Protein 3A2Q (pdb70)

Nearest PDB structures (foldseek):
  3a2q-assembly1_A  TM=1.002E+00  e=1.496E-99  Paenarthrobacter ureafaciens
  3a2p-assembly1_A  TM=1.002E+00  e=1.029E-96  Paenarthrobacter ureafaciens
  3h0l-assembly1_A  TM=8.780E-01  e=1.950E-36  Aquifex aeolicus
  3qj9-assembly1_A  TM=8.048E-01  e=2.348E-27  Rattus norvegicus
  4hbp-assembly1_A  TM=7.782E-01  e=2.189E-26  Rattus norvegicus

Structure (mmCIF, N/CA/C/O backbone):
data_3A2Q
#
_entry.id   3A2Q
#
_cell.length_a   130.660
_cell.length_b   130.660
_cell.length_c   58.630
_cell.angle_alpha   90.00
_cell.angle_beta   90.00
_cell.angle_gamma   120.00
#
_symmetry.space_group_name_H-M   'P 62'
#
loop_
_entity.id
_entity.type
_entity.pdbx_description
1 polymer '6-aminohexanoate-cyclic-dimer hydrolase'
2 non-polymer '6-AMINOHEXANOIC ACID'
3 non-polymer GLYCEROL
4 water water
#
loop_
_atom_site.group_PDB
_atom_site.id
_atom_site.type_symbol
_atom_site.label_atom_id
_atom_site.label_alt_id
_atom_site.label_comp_id
_atom_site.label_asym_id
_atom_site.label_entity_id
_atom_site.label_seq_id
_atom_site.pdbx_PDB_ins_code
_atom_site.Cartn_x
_atom_site.Cartn_y
_atom_site.Cartn_z
_atom_site.occupancy
_atom_site.B_iso_or_equiv
_atom_site.auth_seq_id
_atom_site.auth_comp_id
_atom_site.auth_asym_id
_atom_site.auth_atom_id
_atom_site.pdbx_PDB_model_num
ATOM 1 N N . VAL A 1 4 ? 34.948 15.399 -2.157 1.00 52.44 4 VAL A N 1
ATOM 2 C CA . VAL A 1 4 ? 34.987 16.885 -2.026 1.00 52.08 4 VAL A CA 1
ATOM 3 C C . VAL A 1 4 ? 36.238 17.341 -1.280 1.00 51.43 4 VAL A C 1
ATOM 4 O O . VAL A 1 4 ? 36.437 16.996 -0.114 1.00 51.07 4 VAL A O 1
ATOM 8 N N . ASP A 1 5 ? 37.082 18.112 -1.960 1.00 49.94 5 ASP A N 1
ATOM 9 C CA . ASP A 1 5 ? 38.303 18.622 -1.349 1.00 47.84 5 ASP A CA 1
ATOM 10 C C . ASP A 1 5 ? 37.959 19.898 -0.593 1.00 45.41 5 ASP A C 1
ATOM 11 O O . ASP A 1 5 ? 37.733 20.945 -1.197 1.00 46.08 5 ASP A O 1
ATOM 16 N N . LEU A 1 6 ? 37.914 19.798 0.731 1.00 42.22 6 LEU A N 1
ATOM 17 C CA . LEU A 1 6 ? 37.575 20.934 1.575 1.00 41.28 6 LEU A CA 1
ATOM 18 C C . LEU A 1 6 ? 38.707 21.946 1.757 1.00 39.89 6 LEU A C 1
ATOM 19 O O . LEU A 1 6 ? 38.562 22.904 2.514 1.00 40.19 6 LEU A O 1
ATOM 24 N N . TRP A 1 7 ? 39.829 21.745 1.071 1.00 40.12 7 TRP A N 1
ATOM 25 C CA . TRP A 1 7 ? 40.941 22.684 1.193 1.00 42.45 7 TRP A CA 1
ATOM 26 C C . TRP A 1 7 ? 40.775 23.851 0.220 1.00 43.29 7 TRP A C 1
ATOM 27 O O . TRP A 1 7 ? 41.607 24.757 0.171 1.00 48.84 7 TRP A O 1
ATOM 38 N N . GLN A 1 8 ? 39.694 23.824 -0.551 1.00 42.54 8 GLN A N 1
ATOM 39 C CA . GLN A 1 8 ? 39.394 24.885 -1.510 1.00 42.14 8 GLN A CA 1
ATOM 40 C C . GLN A 1 8 ? 38.832 26.056 -0.700 1.00 40.17 8 GLN A C 1
ATOM 41 O O . GLN A 1 8 ? 38.178 25.835 0.317 1.00 36.55 8 GLN A O 1
ATOM 47 N N . ASP A 1 9 ? 39.077 27.293 -1.127 1.00 39.95 9 ASP A N 1
ATOM 48 C CA . ASP A 1 9 ? 38.539 28.421 -0.370 1.00 38.90 9 ASP A CA 1
ATOM 49 C C . ASP A 1 9 ? 37.040 28.571 -0.613 1.00 38.43 9 ASP A C 1
ATOM 50 O O . ASP A 1 9 ? 36.452 27.811 -1.380 1.00 39.32 9 ASP A O 1
ATOM 55 N N . ALA A 1 10 ? 36.418 29.542 0.049 1.00 37.34 10 ALA A N 1
ATOM 56 C CA . ALA A 1 10 ? 34.981 29.759 -0.087 1.00 36.06 10 ALA A CA 1
ATOM 57 C C . ALA A 1 10 ? 34.551 30.071 -1.517 1.00 36.71 10 ALA A C 1
ATOM 58 O O . ALA A 1 10 ? 33.513 29.594 -1.974 1.00 38.94 10 ALA A O 1
ATOM 60 N N . THR A 1 11 ? 35.347 30.872 -2.218 1.00 35.84 11 THR A N 1
ATOM 61 C CA . THR A 1 11 ? 35.029 31.237 -3.589 1.00 37.54 11 THR A CA 1
ATOM 62 C C . THR A 1 11 ? 35.007 30.004 -4.493 1.00 39.24 11 THR A C 1
ATOM 63 O O . THR A 1 11 ? 34.094 29.836 -5.302 1.00 39.42 11 THR A O 1
ATOM 67 N N . ALA A 1 12 ? 36.009 29.142 -4.350 1.00 37.67 12 ALA A N 1
ATOM 68 C CA . ALA A 1 12 ? 36.086 27.932 -5.161 1.00 37.73 12 ALA A CA 1
ATOM 69 C C . ALA A 1 12 ? 34.983 26.946 -4.787 1.00 38.67 12 ALA A C 1
ATOM 70 O O . ALA A 1 12 ? 34.428 26.273 -5.654 1.00 39.27 12 ALA A O 1
ATOM 72 N N . GLN A 1 13 ? 34.666 26.860 -3.500 1.00 38.96 13 GLN A N 1
ATOM 73 C CA . GLN A 1 13 ? 33.617 25.954 -3.043 1.00 39.06 13 GLN A CA 1
ATOM 74 C C . GLN A 1 13 ? 32.249 26.397 -3.532 1.00 41.60 13 GLN A C 1
ATOM 75 O O . GLN A 1 13 ? 31.382 25.568 -3.807 1.00 42.63 13 GLN A O 1
ATOM 81 N N . ALA A 1 14 ? 32.057 27.709 -3.627 1.00 40.93 14 ALA A N 1
ATOM 82 C CA . ALA A 1 14 ? 30.794 28.258 -4.093 1.00 42.36 14 ALA A CA 1
ATOM 83 C C . ALA A 1 14 ? 30.631 27.942 -5.574 1.00 43.15 14 ALA A C 1
ATOM 84 O O . ALA A 1 14 ? 29.535 27.624 -6.033 1.00 44.51 14 ALA A O 1
ATOM 86 N N . GLU A 1 15 ? 31.732 28.029 -6.315 1.00 44.29 15 GLU A N 1
ATOM 87 C CA . GLU A 1 15 ? 31.717 27.751 -7.745 1.00 47.47 15 GLU A CA 1
ATOM 88 C C . GLU A 1 15 ? 31.463 26.277 -8.040 1.00 48.79 15 GLU A C 1
ATOM 89 O O . GLU A 1 15 ? 30.807 25.945 -9.024 1.00 48.32 15 GLU A O 1
ATOM 95 N N . LEU A 1 16 ? 31.981 25.393 -7.194 1.00 49.26 16 LEU A N 1
ATOM 96 C CA . LEU A 1 16 ? 31.771 23.966 -7.396 1.00 51.23 16 LEU A CA 1
ATOM 97 C C . LEU A 1 16 ? 30.283 23.661 -7.299 1.00 51.26 16 LEU A C 1
ATOM 98 O O . LEU A 1 16 ? 29.779 22.769 -7.976 1.00 52.34 16 LEU A O 1
ATOM 103 N N . VAL A 1 17 ? 29.582 24.417 -6.461 1.00 50.94 17 VAL A N 1
ATOM 104 C CA . VAL A 1 17 ? 28.148 24.230 -6.290 1.00 51.91 17 VAL A CA 1
ATOM 105 C C . VAL A 1 17 ? 27.381 24.880 -7.438 1.00 53.34 17 VAL A C 1
ATOM 106 O O . VAL A 1 17 ? 26.418 24.311 -7.949 1.00 53.45 17 VAL A O 1
ATOM 110 N N . ARG A 1 18 ? 27.818 26.071 -7.837 1.00 54.32 18 ARG A N 1
ATOM 111 C CA . ARG A 1 18 ? 27.177 26.808 -8.923 1.00 56.61 18 ARG A CA 1
ATOM 112 C C . ARG A 1 18 ? 27.404 26.067 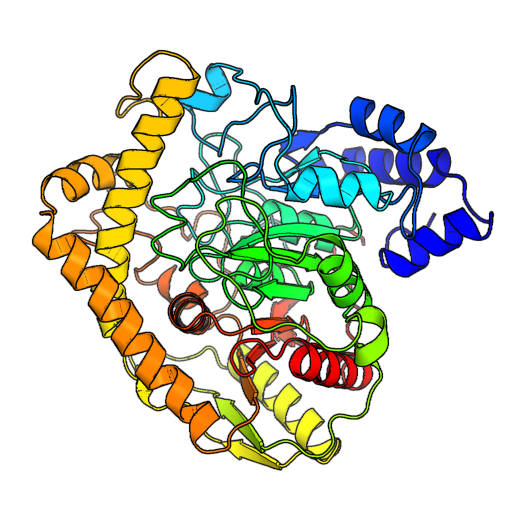-10.235 1.00 57.34 18 ARG A C 1
ATOM 113 O O . ARG A 1 18 ? 26.501 25.954 -11.068 1.00 56.95 18 ARG A O 1
ATOM 121 N N . SER A 1 19 ? 28.626 25.569 -10.402 1.00 58.42 19 SER A N 1
ATOM 122 C CA . SER A 1 19 ? 29.028 24.830 -11.594 1.00 59.18 19 SER A CA 1
ATOM 123 C C . SER A 1 19 ? 28.243 23.535 -11.750 1.00 60.02 19 SER A C 1
ATOM 124 O O . SER A 1 19 ? 27.992 23.077 -12.867 1.00 62.01 19 SER A O 1
ATOM 127 N N . GLY A 1 20 ? 27.858 22.946 -10.624 1.00 60.67 20 GLY A N 1
ATOM 128 C CA . GLY A 1 20 ? 27.113 21.703 -10.663 1.00 60.92 20 GLY A CA 1
ATOM 129 C C . GLY A 1 20 ? 27.975 20.514 -10.289 1.00 61.34 20 GLY A C 1
ATOM 130 O O . GLY A 1 20 ? 27.458 19.440 -9.995 1.00 61.83 20 GLY A O 1
ATOM 131 N N . GLU A 1 21 ? 29.292 20.698 -10.299 1.00 61.06 21 GLU A N 1
ATOM 132 C CA . GLU A 1 21 ? 30.197 19.615 -9.944 1.00 61.45 21 GLU A CA 1
ATOM 133 C C . GLU A 1 21 ? 29.752 18.965 -8.648 1.00 60.79 21 GLU A C 1
ATOM 134 O O . GLU A 1 21 ? 29.680 17.746 -8.553 1.00 62.32 21 GLU A O 1
ATOM 140 N N . ILE A 1 22 ? 29.445 19.790 -7.653 1.00 59.04 22 ILE A N 1
ATOM 141 C CA . ILE A 1 22 ? 29.014 19.301 -6.352 1.00 59.32 22 ILE A CA 1
ATOM 142 C C . ILE A 1 22 ? 27.636 19.839 -5.983 1.00 57.79 22 ILE A C 1
ATOM 143 O O . ILE A 1 22 ? 27.227 20.907 -6.440 1.00 58.21 22 ILE A O 1
ATOM 148 N N . SER A 1 23 ? 26.928 19.089 -5.147 1.00 56.94 23 SER A N 1
ATOM 149 C CA . SER A 1 23 ? 25.606 19.482 -4.690 1.00 56.85 23 SER A CA 1
ATOM 150 C C . SER A 1 23 ? 25.735 20.189 -3.345 1.00 56.92 23 SER A C 1
ATOM 151 O O . SER A 1 23 ? 26.743 20.039 -2.657 1.00 57.63 23 SER A O 1
ATOM 154 N N . ARG A 1 24 ? 24.714 20.953 -2.971 1.00 56.14 24 ARG A N 1
ATOM 155 C CA . ARG A 1 24 ? 24.732 21.669 -1.699 1.00 55.21 24 ARG A CA 1
ATOM 156 C C . ARG A 1 24 ? 24.755 20.687 -0.536 1.00 54.58 24 ARG A C 1
ATOM 157 O O . ARG A 1 24 ? 25.349 20.954 0.511 1.00 54.29 24 ARG A O 1
ATOM 165 N N . THR A 1 25 ? 24.096 19.550 -0.730 1.00 53.79 25 THR A N 1
ATOM 166 C CA . THR A 1 25 ? 24.025 18.518 0.292 1.00 51.10 25 THR A CA 1
ATOM 167 C C . THR A 1 25 ? 25.360 17.804 0.399 1.00 48.57 25 THR A C 1
ATOM 168 O O . THR A 1 25 ? 25.804 17.467 1.495 1.00 50.30 25 THR A O 1
ATOM 172 N N . GLU A 1 26 ? 25.991 17.568 -0.746 1.00 45.64 26 GLU A N 1
ATOM 173 C CA . GLU A 1 26 ? 27.284 16.899 -0.776 1.00 48.26 26 GLU A CA 1
ATOM 174 C C . GLU A 1 26 ? 28.312 17.717 -0.004 1.00 47.53 26 GLU A C 1
ATOM 175 O O . GLU A 1 26 ? 28.939 17.221 0.932 1.00 47.95 26 GLU A O 1
ATOM 181 N N . LEU A 1 27 ? 28.470 18.978 -0.396 1.00 48.30 27 LEU A N 1
ATOM 182 C CA . LEU A 1 27 ? 29.418 19.869 0.262 1.00 45.71 27 LEU A CA 1
ATOM 183 C C . LEU A 1 27 ? 29.131 19.956 1.756 1.00 45.64 27 LEU A C 1
ATOM 184 O O . LEU A 1 27 ? 30.034 19.794 2.580 1.00 44.97 27 LEU A O 1
ATOM 189 N N . LEU A 1 28 ? 27.868 20.196 2.099 1.00 44.15 28 LEU A N 1
ATOM 190 C CA . LEU A 1 28 ? 27.460 20.316 3.494 1.00 44.20 28 LEU A CA 1
ATOM 191 C C . LEU A 1 28 ? 27.701 19.029 4.275 1.00 44.99 28 LEU A C 1
ATOM 192 O O . LEU A 1 28 ? 28.278 19.057 5.362 1.00 42.68 28 LEU A O 1
ATOM 197 N N . GLU A 1 29 ? 27.248 17.903 3.729 1.00 45.52 29 GLU A N 1
ATOM 198 C CA . GLU A 1 29 ? 27.423 16.618 4.398 1.00 44.36 29 GLU A CA 1
ATOM 199 C C . GLU A 1 29 ? 28.890 16.212 4.450 1.00 43.66 29 GLU A C 1
ATOM 200 O O . GLU A 1 29 ? 29.336 15.591 5.415 1.00 43.53 29 GLU A O 1
ATOM 206 N N . ALA A 1 30 ? 29.639 16.561 3.410 1.00 43.60 30 ALA A N 1
ATOM 207 C CA . ALA A 1 30 ? 31.060 16.247 3.366 1.00 42.60 30 ALA A CA 1
ATOM 208 C C . ALA A 1 30 ? 31.761 17.081 4.434 1.00 43.15 30 ALA A C 1
ATOM 209 O O . ALA A 1 30 ? 32.734 16.638 5.048 1.00 44.15 30 ALA A O 1
ATOM 211 N N . THR A 1 31 ? 31.251 18.290 4.655 1.00 40.38 31 THR A N 1
ATOM 212 C CA . THR A 1 31 ? 31.816 19.191 5.652 1.00 39.47 31 THR A CA 1
ATOM 213 C C . THR A 1 31 ? 31.455 18.736 7.067 1.00 38.91 31 THR A C 1
ATOM 214 O O . THR A 1 31 ? 32.301 18.742 7.962 1.00 38.84 31 THR A O 1
ATOM 218 N N . ILE A 1 32 ? 30.201 18.337 7.266 1.00 38.69 32 ILE A N 1
ATOM 219 C CA . ILE A 1 32 ? 29.753 17.872 8.577 1.00 41.18 32 ILE A CA 1
ATOM 220 C C . ILE A 1 32 ? 30.511 16.609 8.993 1.00 41.88 32 ILE A C 1
ATOM 221 O O . ILE A 1 32 ? 30.905 16.465 10.152 1.00 42.25 32 ILE A O 1
ATOM 226 N N . ALA A 1 33 ? 30.715 15.699 8.045 1.00 41.54 33 ALA A N 1
ATOM 227 C CA . ALA A 1 33 ? 31.430 14.460 8.327 1.00 42.43 33 ALA A CA 1
ATOM 228 C C . ALA A 1 33 ? 32.843 14.794 8.790 1.00 42.79 33 ALA A C 1
ATOM 229 O O . ALA A 1 33 ? 33.331 14.250 9.783 1.00 42.39 33 ALA A O 1
ATOM 231 N N . HIS A 1 34 ? 33.491 15.699 8.062 1.00 41.53 34 HIS A N 1
ATOM 232 C CA . HIS A 1 34 ? 34.847 16.122 8.384 1.00 39.83 34 HIS A CA 1
ATOM 233 C C . HIS A 1 34 ? 34.897 16.718 9.789 1.00 38.39 34 HIS A C 1
ATOM 234 O O . HIS A 1 34 ? 35.805 16.426 10.567 1.00 39.36 34 HIS A O 1
ATOM 241 N N . VAL A 1 35 ? 33.913 17.551 10.112 1.00 37.68 35 VAL A N 1
ATOM 242 C CA . VAL A 1 35 ? 33.841 18.179 11.428 1.00 37.14 35 VAL A CA 1
ATOM 243 C C . VAL A 1 35 ? 33.743 17.118 12.524 1.00 38.56 35 VAL A C 1
ATOM 244 O O . VAL A 1 35 ? 34.455 17.173 13.527 1.00 38.72 35 VAL A O 1
ATOM 248 N N . GLN A 1 36 ? 32.857 16.149 12.325 1.00 40.85 36 GLN A N 1
ATOM 249 C CA . GLN A 1 36 ? 32.660 15.078 13.298 1.00 41.10 36 GLN A CA 1
ATOM 250 C C . GLN A 1 36 ? 33.927 14.267 13.559 1.00 40.70 36 GLN A C 1
ATOM 251 O O . GLN A 1 36 ? 34.168 13.818 14.682 1.00 42.18 36 GLN A O 1
ATOM 257 N N . ALA A 1 37 ? 34.734 14.089 12.521 1.00 40.59 37 ALA A N 1
ATOM 258 C CA . ALA A 1 37 ? 35.969 13.320 12.621 1.00 40.46 37 ALA A CA 1
ATOM 259 C C . ALA A 1 37 ? 37.156 14.074 13.218 1.00 42.33 37 ALA A C 1
ATOM 260 O O . ALA A 1 37 ? 37.869 13.550 14.078 1.00 39.04 37 ALA A O 1
ATOM 262 N N . VAL A 1 38 ? 37.359 15.306 12.761 1.00 41.76 38 VAL A N 1
ATOM 263 C CA . VAL A 1 38 ? 38.485 16.124 13.204 1.00 40.66 38 VAL A CA 1
ATOM 264 C C . VAL A 1 38 ? 38.264 17.012 14.428 1.00 38.33 38 VAL A C 1
ATOM 265 O O . VAL A 1 38 ? 39.157 17.141 15.266 1.00 35.65 38 VAL A O 1
ATOM 269 N N . ASN A 1 39 ? 37.085 17.618 14.538 1.00 35.86 39 ASN A N 1
ATOM 270 C CA . ASN A 1 39 ? 36.810 18.508 15.662 1.00 37.35 39 ASN A CA 1
ATOM 271 C C . ASN A 1 39 ? 37.040 17.926 17.054 1.00 39.49 39 ASN A C 1
ATOM 272 O O . ASN A 1 39 ? 37.444 18.646 17.968 1.00 41.49 39 ASN A O 1
ATOM 277 N N . PRO A 1 40 ? 36.777 16.623 17.249 1.00 40.74 40 PRO A N 1
ATOM 278 C CA . PRO A 1 40 ? 37.005 16.080 18.593 1.00 39.80 40 PRO A CA 1
ATOM 279 C C . PRO A 1 40 ? 38.437 16.297 19.078 1.00 39.79 40 PRO A C 1
ATOM 280 O O . PRO A 1 40 ? 38.680 16.484 20.270 1.00 40.98 40 PRO A O 1
ATOM 284 N N . GLU A 1 41 ? 39.384 16.290 18.148 1.00 39.78 41 GLU A N 1
ATOM 285 C CA . GLU A 1 41 ? 40.785 16.474 18.503 1.00 39.10 41 GLU A CA 1
ATOM 286 C C . GLU A 1 41 ? 41.187 17.910 18.836 1.00 36.97 41 GLU A C 1
ATOM 287 O O . GLU A 1 41 ? 42.123 18.129 19.603 1.00 36.65 41 GLU A O 1
ATOM 293 N N . ILE A 1 42 ? 40.487 18.890 18.274 1.00 36.21 42 ILE A N 1
ATOM 294 C CA . ILE A 1 42 ? 40.845 20.279 18.529 1.00 34.20 42 ILE A CA 1
ATOM 295 C C . ILE A 1 42 ? 39.857 21.100 19.359 1.00 33.02 42 ILE A C 1
ATOM 296 O O . ILE A 1 42 ? 40.207 22.178 19.836 1.00 31.04 42 ILE A O 1
ATOM 301 N N . ASN A 1 43 ? 38.636 20.599 19.538 1.00 32.61 43 ASN A N 1
ATOM 302 C CA . ASN A 1 43 ? 37.629 21.299 20.338 1.00 31.63 43 ASN A CA 1
ATOM 303 C C . ASN A 1 43 ? 37.461 22.747 19.851 1.00 31.48 43 ASN A C 1
ATOM 304 O O . ASN A 1 43 ? 37.460 23.688 20.645 1.00 29.62 43 ASN A O 1
ATOM 309 N N . ALA A 1 44 ? 37.319 22.901 18.535 1.00 31.93 44 ALA A N 1
ATOM 310 C CA . ALA A 1 44 ? 37.156 24.210 17.902 1.00 32.98 44 ALA A CA 1
ATOM 311 C C . ALA A 1 44 ? 35.682 24.614 17.845 1.00 33.80 44 ALA A C 1
ATOM 312 O O . ALA A 1 44 ? 35.307 25.692 18.313 1.00 33.24 44 ALA A O 1
ATOM 314 N N . VAL A 1 45 ? 34.858 23.754 17.249 1.00 33.22 45 VAL A N 1
ATOM 315 C CA . VAL A 1 45 ? 33.421 23.998 17.156 1.00 32.34 45 VAL A CA 1
ATOM 316 C C . VAL A 1 45 ? 32.810 23.456 18.443 1.00 36.15 45 VAL A C 1
ATOM 317 O O . VAL A 1 45 ? 32.823 22.247 18.674 1.00 37.27 45 VAL A O 1
ATOM 321 N N . ILE A 1 46 ? 32.292 24.340 19.290 1.00 35.58 46 ILE A N 1
ATOM 322 C CA . ILE A 1 46 ? 31.707 23.901 20.553 1.00 37.47 46 ILE A CA 1
ATOM 323 C C . ILE A 1 46 ? 30.201 23.714 20.498 1.00 38.84 46 ILE A C 1
ATOM 324 O O . ILE A 1 46 ? 29.628 23.022 21.339 1.00 39.01 46 ILE A O 1
ATOM 329 N N . ILE A 1 47 ? 29.564 24.328 19.509 1.00 38.26 47 ILE A N 1
ATOM 330 C CA . ILE A 1 47 ? 28.122 24.231 19.358 1.00 38.48 47 ILE A CA 1
ATOM 331 C C . ILE A 1 47 ? 27.764 23.959 17.910 1.00 38.71 47 ILE A C 1
ATOM 332 O O . ILE A 1 47 ? 27.567 24.891 17.129 1.00 37.71 47 ILE A O 1
ATOM 337 N N . PRO A 1 48 ? 27.689 22.675 17.524 1.00 38.07 48 PRO A N 1
ATOM 338 C CA . PRO A 1 48 ? 27.345 22.334 16.143 1.00 39.75 48 PRO A CA 1
ATOM 339 C C . PRO A 1 48 ? 25.902 22.724 15.847 1.00 39.44 48 PRO A C 1
ATOM 340 O O . PRO A 1 48 ? 25.043 22.644 16.722 1.00 41.33 48 PRO A O 1
ATOM 344 N N . LEU A 1 49 ? 25.652 23.159 14.619 1.00 39.83 49 LEU A N 1
ATOM 345 C CA . LEU A 1 49 ? 24.316 23.556 14.187 1.00 37.98 49 LEU A CA 1
ATOM 346 C C . LEU A 1 49 ? 24.052 22.906 12.837 1.00 39.80 49 LEU A C 1
ATOM 347 O O . LEU A 1 49 ? 23.663 23.575 11.876 1.00 37.91 49 LEU A O 1
ATOM 352 N N . PHE A 1 50 ? 24.258 21.594 12.771 1.00 39.25 50 PHE A N 1
ATOM 353 C CA . PHE A 1 50 ? 24.067 20.857 11.528 1.00 41.94 50 PHE A CA 1
ATOM 354 C C . PHE A 1 50 ? 22.640 20.892 10.979 1.00 41.92 50 PHE A C 1
ATOM 355 O O . PHE A 1 50 ? 22.444 20.949 9.766 1.00 42.32 50 PHE A O 1
ATOM 363 N N . GLU A 1 51 ? 21.645 20.859 11.857 1.00 44.97 51 GLU A N 1
ATOM 364 C CA . GLU A 1 51 ? 20.264 20.899 11.390 1.00 46.64 51 GLU A CA 1
ATOM 365 C C . GLU A 1 51 ? 19.940 22.245 10.746 1.00 45.12 51 GLU A C 1
ATOM 366 O O . GLU A 1 51 ? 19.405 22.290 9.637 1.00 44.30 51 GLU A O 1
ATOM 372 N N . LYS A 1 52 ? 20.266 23.339 11.429 1.00 44.36 52 LYS A N 1
ATOM 373 C CA . LYS A 1 52 ? 20.010 24.659 10.866 1.00 41.47 52 LYS A CA 1
ATOM 374 C C . LYS A 1 52 ? 20.782 24.780 9.563 1.00 39.51 52 LYS A C 1
ATOM 375 O O . LYS A 1 52 ? 20.265 25.276 8.566 1.00 40.86 52 LYS A O 1
ATOM 381 N N . ALA A 1 53 ? 22.027 24.317 9.575 1.00 40.90 53 ALA A N 1
ATOM 382 C CA . ALA A 1 53 ? 22.859 24.377 8.384 1.00 42.89 53 ALA A CA 1
ATOM 383 C C . ALA A 1 53 ? 22.178 23.631 7.244 1.00 45.37 53 ALA A C 1
ATOM 384 O O . ALA A 1 53 ? 22.267 24.031 6.081 1.00 44.14 53 ALA A O 1
ATOM 386 N N . ARG A 1 54 ? 21.492 22.547 7.587 1.00 46.40 54 ARG A N 1
ATOM 387 C CA . ARG A 1 54 ? 20.807 21.739 6.589 1.00 46.61 54 ARG A CA 1
ATOM 388 C C . ARG A 1 54 ? 19.552 22.411 6.051 1.00 46.07 54 ARG A C 1
ATOM 389 O O . ARG A 1 54 ? 19.221 22.254 4.877 1.00 44.93 54 ARG A O 1
ATOM 397 N N . ARG A 1 55 ? 18.859 23.164 6.902 1.00 45.88 55 ARG A N 1
ATOM 398 C CA . ARG A 1 55 ? 17.646 23.860 6.481 1.00 45.69 55 ARG A CA 1
ATOM 399 C C . ARG A 1 55 ? 18.019 25.043 5.594 1.00 46.18 55 ARG A C 1
ATOM 400 O O . ARG A 1 55 ? 17.413 25.264 4.547 1.00 45.89 55 ARG A O 1
ATOM 408 N N . GLU A 1 56 ? 19.017 25.809 6.027 1.00 43.12 56 GLU A N 1
ATOM 409 C CA . GLU A 1 56 ? 19.455 26.981 5.280 1.00 42.67 56 GLU A CA 1
ATOM 410 C C . GLU A 1 56 ? 20.043 26.609 3.928 1.00 40.44 56 GLU A C 1
ATOM 411 O O . GLU A 1 56 ? 19.905 27.355 2.962 1.00 41.19 56 GLU A O 1
ATOM 417 N N . SER A 1 57 ? 20.698 25.456 3.856 1.00 41.78 57 SER A N 1
ATOM 418 C CA . SER A 1 57 ? 21.308 25.020 2.605 1.00 43.26 57 SER A CA 1
ATOM 419 C C . SER A 1 57 ? 20.283 24.849 1.490 1.00 45.07 57 SER A C 1
ATOM 420 O O . SER A 1 57 ? 20.542 25.193 0.335 1.00 45.32 57 SER A O 1
ATOM 423 N N . GLU A 1 58 ? 19.120 24.313 1.837 1.00 48.05 58 GLU A N 1
ATOM 424 C CA . GLU A 1 58 ? 18.070 24.099 0.851 1.00 50.82 58 GLU A CA 1
ATOM 425 C C . GLU A 1 58 ? 17.532 25.429 0.331 1.00 50.28 58 GLU A C 1
ATOM 426 O O . GLU A 1 58 ? 17.184 25.552 -0.842 1.00 53.57 58 GLU A O 1
ATOM 432 N N . LEU A 1 59 ? 17.486 26.426 1.208 1.00 49.96 59 LEU A N 1
ATOM 433 C CA . LEU A 1 59 ? 16.969 27.746 0.859 1.00 47.94 59 LEU A CA 1
ATOM 434 C C . LEU A 1 59 ? 18.034 28.751 0.407 1.00 47.64 59 LEU A C 1
ATOM 435 O O . LEU A 1 59 ? 17.719 29.735 -0.261 1.00 47.29 59 LEU A O 1
ATOM 440 N N . ALA A 1 60 ? 19.289 28.496 0.765 1.00 46.53 60 ALA A N 1
ATOM 441 C CA . ALA A 1 60 ? 20.396 29.389 0.426 1.00 44.98 60 ALA A CA 1
ATOM 442 C C . ALA A 1 60 ? 20.417 29.870 -1.021 1.00 45.10 60 ALA A C 1
ATOM 443 O O . ALA A 1 60 ? 20.108 29.117 -1.940 1.00 46.79 60 ALA A O 1
ATOM 445 N N . SER A 1 61 ? 20.791 31.133 -1.209 1.00 44.10 61 SER A N 1
ATOM 446 C CA . SER A 1 61 ? 20.880 31.741 -2.535 1.00 43.41 61 SER A CA 1
ATOM 447 C C . SER A 1 61 ? 21.824 32.943 -2.506 1.00 42.31 61 SER A C 1
ATOM 448 O O . SER A 1 61 ? 21.805 33.732 -1.562 1.00 43.66 61 SER A O 1
ATOM 451 N N . GLY A 1 62 ? 22.639 33.081 -3.548 1.00 41.70 62 GLY A N 1
ATOM 452 C CA . GLY A 1 62 ? 23.581 34.184 -3.616 1.00 41.70 62 GLY A CA 1
ATOM 453 C C . GLY A 1 62 ? 24.949 33.754 -4.120 1.00 43.08 62 GLY A C 1
ATOM 454 O O . GLY A 1 62 ? 25.122 32.611 -4.543 1.00 43.02 62 GLY A O 1
ATOM 455 N N . PRO A 1 63 ? 25.948 34.651 -4.085 1.00 40.70 63 PRO A N 1
ATOM 456 C CA . PRO A 1 63 ? 27.314 34.360 -4.543 1.00 39.65 63 PRO A CA 1
ATOM 457 C C . PRO A 1 63 ? 28.032 33.243 -3.780 1.00 37.93 63 PRO A C 1
ATOM 458 O O . PRO A 1 63 ? 29.061 32.749 -4.229 1.00 39.88 63 PRO A O 1
ATOM 462 N N . PHE A 1 64 ? 27.497 32.861 -2.625 1.00 38.00 64 PHE A N 1
ATOM 463 C CA . PHE A 1 64 ? 28.098 31.800 -1.818 1.00 38.13 64 PHE A CA 1
ATOM 464 C C . PHE A 1 64 ? 27.049 30.800 -1.341 1.00 37.31 64 PHE A C 1
ATOM 465 O O . PHE A 1 64 ? 27.195 30.192 -0.283 1.00 37.51 64 PHE A O 1
ATOM 473 N N . ALA A 1 65 ? 25.995 30.624 -2.131 1.00 39.68 65 ALA A N 1
ATOM 474 C CA . ALA A 1 65 ? 24.928 29.697 -1.770 1.00 40.35 65 ALA A CA 1
ATOM 475 C C . ALA A 1 65 ? 25.469 28.304 -1.442 1.00 42.67 65 ALA A C 1
ATOM 476 O O . ALA A 1 65 ? 26.153 27.687 -2.259 1.00 42.30 65 ALA A O 1
ATOM 478 N N . GLY A 1 66 ? 25.168 27.824 -0.237 1.00 42.59 66 GLY A N 1
ATOM 479 C CA . GLY A 1 66 ? 25.610 26.501 0.173 1.00 43.13 66 GLY A CA 1
ATOM 480 C C . GLY A 1 66 ? 26.934 26.411 0.913 1.00 43.31 66 GLY A C 1
ATOM 481 O O . GLY A 1 66 ? 27.255 25.366 1.481 1.00 42.95 66 GLY A O 1
ATOM 482 N N . VAL A 1 67 ? 27.709 27.491 0.921 1.00 41.37 67 VAL A N 1
ATOM 483 C CA . VAL A 1 67 ? 28.999 27.468 1.601 1.00 38.25 67 VAL A CA 1
ATOM 484 C C . VAL A 1 67 ? 28.843 27.632 3.105 1.00 37.49 67 VAL A C 1
ATOM 485 O O . VAL A 1 67 ? 28.224 28.584 3.579 1.00 37.42 67 VAL A O 1
ATOM 489 N N . PRO A 1 68 ? 29.408 26.696 3.881 1.00 37.57 68 PRO A N 1
ATOM 490 C CA . PRO A 1 68 ? 29.319 26.751 5.341 1.00 35.45 68 PRO A CA 1
ATOM 491 C C . PRO A 1 68 ? 30.290 27.757 5.947 1.00 31.05 68 PRO A C 1
ATOM 492 O O . PRO A 1 68 ? 31.340 28.044 5.368 1.00 31.95 68 PRO A O 1
ATOM 496 N N . TYR A 1 69 ? 29.930 28.287 7.113 1.00 32.39 69 TYR A N 1
ATOM 497 C CA . TYR A 1 69 ? 30.788 29.222 7.834 1.00 31.78 69 TYR A CA 1
ATOM 498 C C . TYR A 1 69 ? 30.538 29.036 9.323 1.00 31.25 69 TYR A C 1
ATOM 499 O O . TYR A 1 69 ? 29.509 28.490 9.725 1.00 31.55 69 TYR A O 1
ATOM 508 N N . LEU A 1 70 ? 31.489 29.477 10.138 1.00 29.15 70 LEU A N 1
ATOM 509 C CA . LEU A 1 70 ? 31.381 29.348 11.581 1.00 29.91 70 LEU A CA 1
ATOM 510 C C . LEU A 1 70 ? 31.331 30.707 12.273 1.00 30.28 70 LEU A C 1
ATOM 511 O O . LEU A 1 70 ? 31.944 31.675 11.824 1.00 29.20 70 LEU A O 1
ATOM 516 N N . LEU A 1 71 ? 30.602 30.749 13.382 1.00 31.13 71 LEU A N 1
ATOM 517 C CA . LEU A 1 71 ? 30.393 31.963 14.157 1.00 32.03 71 LEU A CA 1
ATOM 518 C C . LEU A 1 71 ? 30.957 31.838 15.569 1.00 31.48 71 LEU A C 1
ATOM 519 O O . LEU A 1 71 ? 30.762 30.825 16.232 1.00 33.90 71 LEU A O 1
ATOM 524 N N . LYS A 1 72 ? 31.650 32.872 16.030 1.00 29.59 72 LYS A N 1
ATOM 525 C CA . LYS A 1 72 ? 32.218 32.870 17.375 1.00 30.52 72 LYS A CA 1
ATOM 526 C C . LYS A 1 72 ? 31.057 33.020 18.354 1.00 32.20 72 LYS A C 1
ATOM 527 O O . LYS A 1 72 ? 30.125 33.775 18.089 1.00 31.00 72 LYS A O 1
ATOM 533 N N . ASP A 1 73 ? 31.101 32.302 19.474 1.00 31.62 73 ASP A N 1
ATOM 534 C CA . ASP A 1 73 ? 30.023 32.405 20.451 1.00 32.14 73 ASP A CA 1
ATOM 535 C C . ASP A 1 73 ? 30.258 33.585 21.384 1.00 32.19 73 ASP A C 1
ATOM 536 O O . ASP A 1 73 ? 30.348 33.433 22.607 1.00 34.82 73 ASP A O 1
ATOM 541 N N . LEU A 1 74 ? 30.357 34.768 20.784 1.00 32.66 74 LEU A N 1
ATOM 542 C CA . LEU A 1 74 ? 30.579 36.007 21.516 1.00 35.11 74 LEU A CA 1
ATOM 543 C C . LEU A 1 74 ? 30.112 37.189 20.662 1.00 39.20 74 LEU A C 1
ATOM 544 O O . LEU A 1 74 ? 30.307 37.200 19.438 1.00 34.08 74 LEU A O 1
ATOM 549 N N . THR A 1 75 ? 29.490 38.168 21.315 1.00 35.43 75 THR A N 1
ATOM 550 C CA . THR A 1 75 ? 29.008 39.383 20.657 1.00 39.51 75 THR A CA 1
ATOM 551 C C . THR A 1 75 ? 27.813 39.172 19.728 1.00 37.00 75 THR A C 1
ATOM 552 O O . THR A 1 75 ? 26.683 39.522 20.076 1.00 35.66 75 THR A O 1
ATOM 556 N N . VAL A 1 76 ? 28.062 38.622 18.543 1.00 34.30 76 VAL A N 1
ATOM 557 C CA . VAL A 1 76 ? 26.985 38.385 17.594 1.00 36.73 76 VAL A CA 1
ATOM 558 C C . VAL A 1 76 ? 26.294 37.095 17.998 1.00 37.34 76 VAL A C 1
ATOM 559 O O . VAL A 1 76 ? 26.939 36.184 18.507 1.00 40.01 76 VAL A O 1
ATOM 563 N N . VAL A 1 77 ? 24.983 37.027 17.792 1.00 35.20 77 VAL A N 1
ATOM 564 C CA . VAL A 1 77 ? 24.230 35.833 18.152 1.00 34.25 77 VAL A CA 1
ATOM 565 C C . VAL A 1 77 ? 23.349 35.351 17.010 1.00 33.22 77 VAL A C 1
ATOM 566 O O . VAL A 1 77 ? 23.087 36.088 16.062 1.00 30.63 77 VAL A O 1
ATOM 570 N N . SER A 1 78 ? 22.911 34.097 17.101 1.00 33.96 78 SER A N 1
ATOM 571 C CA . SER A 1 78 ? 22.041 33.499 16.094 1.00 34.75 78 SER A CA 1
ATOM 572 C C . SER A 1 78 ? 20.730 33.108 16.776 1.00 37.85 78 SER A C 1
ATOM 573 O O . SER A 1 78 ? 20.732 32.520 17.857 1.00 38.77 78 SER A O 1
ATOM 576 N N . GLN A 1 79 ? 19.616 33.449 16.138 1.00 40.19 79 GLN A N 1
ATOM 577 C CA . GLN A 1 79 ? 18.283 33.187 16.681 1.00 41.58 79 GLN A CA 1
ATOM 578 C C . GLN A 1 79 ? 18.005 31.740 17.076 1.00 40.19 79 GLN A C 1
ATOM 579 O O . GLN A 1 79 ? 18.228 30.817 16.297 1.00 38.75 79 GLN A O 1
ATOM 585 N N . GLY A 1 80 ? 17.519 31.564 18.302 1.00 41.53 80 GLY A N 1
ATOM 586 C CA . GLY A 1 80 ? 17.188 30.242 18.801 1.00 42.20 80 GLY A CA 1
ATOM 587 C C . GLY A 1 80 ? 18.343 29.331 19.176 1.00 45.25 80 GLY A C 1
ATOM 588 O O . GLY A 1 80 ? 18.119 28.190 19.583 1.00 44.49 80 GLY A O 1
ATOM 589 N N . ASP A 1 81 ? 19.575 29.817 19.058 1.00 43.56 81 ASP A N 1
ATOM 590 C CA . ASP A 1 81 ? 20.730 28.991 19.385 1.00 42.86 81 ASP A CA 1
ATOM 591 C C . ASP A 1 81 ? 21.388 29.317 20.721 1.00 41.34 81 ASP A C 1
ATOM 592 O O . ASP A 1 81 ? 21.292 30.436 21.225 1.00 41.44 81 ASP A O 1
ATOM 597 N N . ILE A 1 82 ? 22.053 28.315 21.287 1.00 40.31 82 ILE A N 1
ATOM 598 C CA . ILE A 1 82 ? 22.747 28.454 22.558 1.00 38.54 82 ILE A CA 1
ATOM 599 C C . ILE A 1 82 ? 23.762 29.596 22.496 1.00 38.19 82 ILE A C 1
ATOM 600 O O . ILE A 1 82 ? 24.478 29.743 21.508 1.00 37.32 82 ILE A O 1
ATOM 605 N N . ASN A 1 83 ? 23.817 30.396 23.557 1.00 36.91 83 ASN A N 1
ATOM 606 C CA . ASN A 1 83 ? 24.748 31.520 23.636 1.00 37.04 83 ASN A CA 1
ATOM 607 C C . ASN A 1 83 ? 25.375 31.526 25.026 1.00 37.78 83 ASN A C 1
ATOM 608 O O . ASN A 1 83 ? 24.724 31.901 26.000 1.00 41.01 83 ASN A O 1
ATOM 613 N N . THR A 1 84 ? 26.639 31.124 25.120 1.00 37.05 84 THR A N 1
ATOM 614 C CA . THR A 1 84 ? 27.313 31.063 26.415 1.00 36.81 84 THR A CA 1
ATOM 615 C C . THR A 1 84 ? 28.371 32.132 26.661 1.00 36.44 84 THR A C 1
ATOM 616 O O . THR A 1 84 ? 28.574 32.557 27.803 1.00 34.18 84 THR A O 1
ATOM 620 N N . SER A 1 85 ? 29.043 32.568 25.597 1.00 36.35 85 SER A N 1
ATOM 621 C CA . SER A 1 85 ? 30.110 33.555 25.732 1.00 33.84 85 SER A CA 1
ATOM 622 C C . SER A 1 85 ? 31.157 32.938 26.651 1.00 34.51 85 SER A C 1
ATOM 623 O O . SER A 1 85 ? 31.960 33.640 27.268 1.00 34.96 85 SER A O 1
ATOM 626 N N . SER A 1 86 ? 31.125 31.611 26.729 1.00 32.45 86 SER A N 1
ATOM 627 C CA . SER A 1 86 ? 32.030 30.833 27.567 1.00 34.79 86 SER A CA 1
ATOM 628 C C . SER A 1 86 ? 31.978 31.187 29.046 1.00 33.16 86 SER A C 1
ATOM 629 O O . SER A 1 86 ? 32.988 31.137 29.752 1.00 33.48 86 SER A O 1
ATOM 632 N N . ILE A 1 87 ? 30.787 31.550 29.507 1.00 36.07 87 ILE A N 1
ATOM 633 C CA . ILE A 1 87 ? 30.575 31.863 30.915 1.00 36.73 87 ILE A CA 1
ATOM 634 C C . ILE A 1 87 ? 29.938 30.608 31.512 1.00 38.47 87 ILE A C 1
ATOM 635 O O . ILE A 1 87 ? 28.899 30.152 31.038 1.00 35.83 87 ILE A O 1
ATOM 640 N N . LYS A 1 88 ? 30.575 30.039 32.531 1.00 40.21 88 LYS A N 1
ATOM 641 C CA . LYS A 1 88 ? 30.062 28.830 33.168 1.00 42.56 88 LYS A CA 1
ATOM 642 C C . LYS A 1 88 ? 28.589 29.002 33.533 1.00 40.59 88 LYS A C 1
ATOM 643 O O . LYS A 1 88 ? 27.740 28.219 33.109 1.00 40.17 88 LYS A O 1
ATOM 649 N N . GLY A 1 89 ? 28.294 30.043 34.305 1.00 42.09 89 GLY A N 1
ATOM 650 C CA . GLY A 1 89 ? 26.925 30.305 34.713 1.00 43.16 89 GLY A CA 1
ATOM 651 C C . GLY A 1 89 ? 25.938 30.406 33.564 1.00 43.69 89 GLY A C 1
ATOM 652 O O . GLY A 1 89 ? 24.750 30.139 33.741 1.00 43.26 89 GLY A O 1
ATOM 653 N N . MET A 1 90 ? 26.416 30.795 32.384 1.00 42.96 90 MET A N 1
ATOM 654 C CA . MET A 1 90 ? 25.542 30.921 31.221 1.00 41.10 90 MET A CA 1
ATOM 655 C C . MET A 1 90 ? 25.372 29.600 30.482 1.00 42.04 90 MET A C 1
ATOM 656 O O . MET A 1 90 ? 24.306 29.318 29.942 1.00 41.19 90 MET A O 1
ATOM 661 N N . LYS A 1 91 ? 26.425 28.791 30.452 1.00 42.12 91 LYS A N 1
ATOM 662 C CA . LYS A 1 91 ? 26.356 27.510 29.764 1.00 43.04 91 LYS A CA 1
ATOM 663 C C . LYS A 1 91 ? 25.320 26.606 30.432 1.00 45.51 91 LYS A C 1
ATOM 664 O O . LYS A 1 91 ? 24.546 25.919 29.764 1.00 44.07 91 LYS A O 1
ATOM 670 N N . GLU A 1 92 ? 25.312 26.621 31.758 1.00 46.41 92 GLU A N 1
ATOM 671 C CA . GLU A 1 92 ? 24.388 25.808 32.534 1.00 48.95 92 GLU A CA 1
ATOM 672 C C . GLU A 1 92 ? 22.939 26.262 32.368 1.00 49.84 92 GLU A C 1
ATOM 673 O O . GLU A 1 92 ? 22.020 25.440 32.363 1.00 49.91 92 GLU A O 1
ATOM 679 N N . SER A 1 93 ? 22.744 27.569 32.217 1.00 4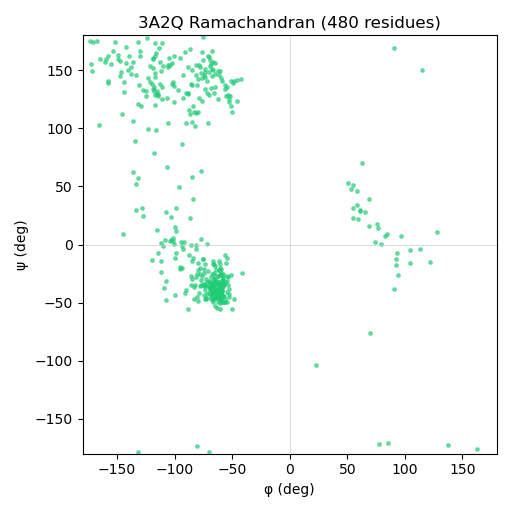8.25 93 SER A N 1
ATOM 680 C CA . SER A 1 93 ? 21.408 28.139 32.066 1.00 48.17 93 SER A CA 1
ATOM 681 C C . SER A 1 93 ? 20.709 27.677 30.793 1.00 47.17 93 SER A C 1
ATOM 682 O O . SER A 1 93 ? 19.481 27.734 30.699 1.00 47.79 93 SER A O 1
ATOM 685 N N . GLY A 1 94 ? 21.488 27.232 29.813 1.00 44.44 94 GLY A N 1
ATOM 686 C CA . GLY A 1 94 ? 20.906 26.787 28.559 1.00 43.05 94 GLY A CA 1
ATOM 687 C C . GLY A 1 94 ? 20.309 27.938 27.769 1.00 45.11 94 GLY A C 1
ATOM 688 O O . GLY A 1 94 ? 19.523 27.729 26.846 1.00 45.66 94 GLY A O 1
ATOM 689 N N . TYR A 1 95 ? 20.683 29.161 28.134 1.00 46.74 95 TYR A N 1
ATOM 690 C CA . TYR A 1 95 ? 20.186 30.357 27.460 1.00 45.30 95 TYR A CA 1
ATOM 691 C C . TYR A 1 95 ? 20.347 30.288 25.944 1.00 45.93 95 TYR A C 1
ATOM 692 O O . TYR A 1 95 ? 21.352 29.791 25.436 1.00 47.19 95 TYR A O 1
ATOM 701 N N . ARG A 1 96 ? 19.345 30.789 25.229 1.00 43.60 96 ARG A N 1
ATOM 702 C CA . ARG A 1 96 ? 19.372 30.826 23.770 1.00 45.06 96 ARG A CA 1
ATOM 703 C C . ARG A 1 96 ? 18.999 32.236 23.317 1.00 44.80 96 ARG A C 1
ATOM 704 O O . ARG A 1 96 ? 18.084 32.847 23.869 1.00 44.64 96 ARG A O 1
ATOM 712 N N . ALA A 1 97 ? 19.713 32.753 22.320 1.00 45.83 97 ALA A N 1
ATOM 713 C CA . ALA A 1 97 ? 19.448 34.095 21.804 1.00 45.87 97 ALA A CA 1
ATOM 714 C C . ALA A 1 97 ? 18.088 34.147 21.115 1.00 46.45 97 ALA A C 1
ATOM 715 O O . ALA A 1 97 ? 17.629 33.151 20.554 1.00 47.25 97 ALA A O 1
ATOM 717 N N . ASP A 1 98 ? 17.453 35.314 21.143 1.00 47.15 98 ASP A N 1
ATOM 718 C CA . ASP A 1 98 ? 16.137 35.472 20.532 1.00 46.83 98 ASP A CA 1
ATOM 719 C C . ASP A 1 98 ? 16.141 36.139 19.161 1.00 45.77 98 ASP A C 1
ATOM 720 O O . ASP A 1 98 ? 15.080 36.321 18.561 1.00 44.50 98 ASP A O 1
ATOM 725 N N . HIS A 1 99 ? 17.318 36.496 18.656 1.00 41.09 99 HIS A N 1
ATOM 726 C CA . HIS A 1 99 ? 17.393 37.150 17.352 1.00 39.58 99 HIS A CA 1
ATOM 727 C C . HIS A 1 99 ? 18.704 36.886 16.618 1.00 36.90 99 HIS A C 1
ATOM 728 O O . HIS A 1 99 ? 19.617 36.267 17.161 1.00 39.19 99 HIS A O 1
ATOM 735 N N . ASP A 1 100 ? 18.776 37.368 15.379 1.00 33.24 100 ASP A N 1
ATOM 736 C CA . ASP A 1 100 ? 19.974 37.243 14.553 1.00 32.63 100 ASP A CA 1
ATOM 737 C C . ASP A 1 100 ? 20.694 38.590 14.555 1.00 32.77 100 ASP A C 1
ATOM 738 O O . ASP A 1 100 ? 20.058 39.641 14.458 1.00 32.85 100 ASP A O 1
ATOM 743 N N . ALA A 1 101 ? 22.015 38.566 14.670 1.00 31.27 101 ALA A N 1
ATOM 744 C CA . ALA A 1 101 ? 22.777 39.809 14.625 1.00 31.19 101 ALA A CA 1
ATOM 745 C C . ALA A 1 101 ? 22.788 40.200 13.154 1.00 30.16 101 ALA A C 1
ATOM 746 O O . ALA A 1 101 ? 22.577 39.351 12.290 1.00 32.26 101 ALA A O 1
ATOM 748 N N . TYR A 1 102 ? 23.019 41.475 12.859 1.00 29.18 102 TYR A N 1
ATOM 749 C CA . TYR A 1 102 ? 23.057 41.913 11.470 1.00 28.72 102 TYR A CA 1
ATOM 750 C C . TYR A 1 102 ? 24.068 41.086 10.675 1.00 29.51 102 TYR A C 1
ATOM 751 O O . TYR A 1 102 ? 23.811 40.714 9.534 1.00 28.74 102 TYR A O 1
ATOM 760 N N . PHE A 1 103 ? 25.220 40.806 11.282 1.00 29.89 103 PHE A N 1
ATOM 761 C CA . PHE A 1 103 ? 26.263 40.021 10.626 1.00 26.42 103 PHE A CA 1
ATOM 762 C C . PHE A 1 103 ? 25.689 38.689 10.149 1.00 28.93 103 PHE A C 1
ATOM 763 O O . PHE A 1 103 ? 25.890 38.293 9.002 1.00 25.80 103 PHE A O 1
ATOM 771 N N . VAL A 1 104 ? 24.982 38.002 11.044 1.00 28.91 104 VAL A N 1
ATOM 772 C CA . VAL A 1 104 ? 24.386 36.708 10.724 1.00 31.30 104 VAL A CA 1
ATOM 773 C C . VAL A 1 104 ? 23.365 36.801 9.593 1.00 30.99 104 VAL A C 1
ATOM 774 O O . VAL A 1 104 ? 23.338 35.948 8.712 1.00 32.97 104 VAL A O 1
ATOM 778 N N . GLN A 1 105 ? 22.535 37.838 9.608 1.00 31.87 105 GLN A N 1
ATOM 779 C CA . GLN A 1 105 ? 21.529 38.008 8.560 1.00 30.48 105 GLN A CA 1
ATOM 780 C C . GLN A 1 105 ? 22.189 38.241 7.208 1.00 30.41 105 GLN A C 1
ATOM 781 O O . GLN A 1 105 ? 21.763 37.683 6.196 1.00 30.17 105 GLN A O 1
ATOM 787 N N . ARG A 1 106 ? 23.229 39.074 7.198 1.00 31.51 106 ARG A N 1
ATOM 788 C CA . ARG A 1 106 ? 23.961 39.391 5.976 1.00 29.34 106 ARG A CA 1
ATOM 789 C C . ARG A 1 106 ? 24.594 38.149 5.350 1.00 29.42 106 ARG A C 1
ATOM 790 O O . ARG A 1 106 ? 24.575 37.986 4.131 1.00 32.86 106 ARG A O 1
ATOM 798 N N . MET A 1 107 ? 25.166 37.285 6.183 1.00 29.86 107 MET A N 1
ATOM 799 C CA . MET A 1 107 ? 25.801 36.059 5.701 1.00 29.30 107 MET A CA 1
ATOM 800 C C . MET A 1 107 ? 24.787 35.103 5.068 1.00 30.75 107 MET A C 1
ATOM 801 O O . MET A 1 107 ? 25.040 34.526 4.004 1.00 32.14 107 MET A O 1
ATOM 806 N N . ARG A 1 108 ? 23.644 34.935 5.725 1.00 33.16 108 ARG A N 1
ATOM 807 C CA . ARG A 1 108 ? 22.599 34.048 5.219 1.00 35.62 108 ARG A CA 1
ATOM 808 C C . ARG A 1 108 ? 22.036 34.550 3.891 1.00 37.38 108 ARG A C 1
ATOM 809 O O . ARG A 1 108 ? 21.773 33.762 2.984 1.00 38.72 108 ARG A O 1
ATOM 817 N N . ALA A 1 109 ? 21.853 35.863 3.779 1.00 37.93 109 ALA A N 1
ATOM 818 C CA . ALA A 1 109 ? 21.327 36.454 2.554 1.00 37.61 109 ALA A CA 1
ATOM 819 C C . ALA A 1 109 ? 22.310 36.257 1.407 1.00 38.59 109 ALA A C 1
ATOM 820 O O . ALA A 1 109 ? 21.921 36.223 0.236 1.00 39.26 109 ALA A O 1
ATOM 822 N N . ALA A 1 110 ? 23.588 36.125 1.750 1.00 35.13 110 ALA A N 1
ATOM 823 C CA . ALA A 1 110 ? 24.636 35.935 0.756 1.00 34.22 110 ALA A CA 1
ATOM 824 C C . ALA A 1 110 ? 24.707 34.490 0.273 1.00 33.79 110 ALA A C 1
ATOM 825 O O . ALA A 1 110 ? 25.324 34.207 -0.752 1.00 36.26 110 ALA A O 1
ATOM 827 N N . GLY A 1 111 ? 24.088 33.578 1.014 1.00 34.31 111 GLY A N 1
ATOM 828 C CA . GLY A 1 111 ? 24.106 32.181 0.615 1.00 35.43 111 GLY A CA 1
ATOM 829 C C . GLY A 1 111 ? 24.887 31.261 1.536 1.00 38.18 111 GLY A C 1
ATOM 830 O O . GLY A 1 111 ? 24.912 30.048 1.328 1.00 40.29 111 GLY A O 1
ATOM 831 N N . PHE A 1 112 ? 25.533 31.830 2.550 1.00 37.72 112 PHE A N 1
ATOM 832 C CA . PHE A 1 112 ? 26.310 31.047 3.510 1.00 36.64 112 PHE A CA 1
ATOM 833 C C . PHE A 1 112 ? 25.364 30.301 4.447 1.00 35.46 112 PHE A C 1
ATOM 834 O O . PHE A 1 112 ? 24.249 30.759 4.696 1.00 36.93 112 PHE A O 1
ATOM 842 N N . VAL A 1 113 ? 25.795 29.152 4.961 1.00 34.54 113 VAL A N 1
ATOM 843 C CA . VAL A 1 113 ? 24.963 28.390 5.891 1.00 33.52 113 VAL A CA 1
ATOM 844 C C . VAL A 1 113 ? 25.668 28.306 7.247 1.00 34.88 113 VAL A C 1
ATOM 845 O O . VAL A 1 113 ? 26.844 27.955 7.322 1.00 35.29 113 VAL A O 1
ATOM 849 N N . LEU A 1 114 ? 24.953 28.657 8.313 1.00 34.55 114 LEU A N 1
ATOM 850 C CA . LEU A 1 114 ? 25.522 28.633 9.656 1.00 34.60 114 LEU A CA 1
ATOM 851 C C . LEU A 1 114 ? 25.734 27.201 10.132 1.00 38.83 114 LEU A C 1
ATOM 852 O O . LEU A 1 114 ? 24.783 26.512 10.502 1.00 38.27 114 LEU A O 1
ATOM 857 N N . LEU A 1 115 ? 26.993 26.768 10.129 1.00 38.70 115 LEU A N 1
ATOM 858 C CA . LEU A 1 115 ? 27.358 25.412 10.528 1.00 38.91 115 LEU A CA 1
ATOM 859 C C . LEU A 1 115 ? 27.474 25.204 12.033 1.00 38.70 115 LEU A C 1
ATOM 860 O O . LEU A 1 115 ? 27.272 24.095 12.525 1.00 41.24 115 LEU A O 1
ATOM 865 N N . GLY A 1 116 ? 27.808 26.261 12.765 1.00 37.99 116 GLY A N 1
ATOM 866 C CA . GLY A 1 116 ? 27.945 26.138 14.205 1.00 35.73 116 GLY A CA 1
ATOM 867 C C . GLY A 1 116 ? 28.714 27.286 14.831 1.00 35.68 116 GLY A C 1
ATOM 868 O O . GLY A 1 116 ? 29.077 28.243 14.147 1.00 34.65 116 GLY A O 1
ATOM 869 N N . LYS A 1 117 ? 28.956 27.192 16.135 1.00 33.69 117 LYS A N 1
ATOM 870 C CA . LYS A 1 117 ? 29.683 28.229 16.858 1.00 35.59 117 LYS A CA 1
ATOM 871 C C . LYS A 1 117 ? 31.051 27.748 17.341 1.00 36.38 117 LYS A C 1
ATOM 872 O O . LYS A 1 117 ? 31.232 26.569 17.649 1.00 37.86 117 LYS A O 1
ATOM 878 N N . THR A 1 118 ? 32.004 28.674 17.419 1.00 33.70 118 THR A N 1
ATOM 879 C CA . THR A 1 118 ? 33.363 28.348 17.842 1.00 31.01 118 THR A CA 1
ATOM 880 C C . THR A 1 118 ? 33.722 28.802 19.250 1.00 32.22 118 THR A C 1
ATOM 881 O O . THR A 1 118 ? 33.180 29.780 19.768 1.00 33.14 118 THR A O 1
ATOM 885 N N . ASN A 1 119 ? 34.678 28.097 19.847 1.00 30.70 119 ASN A N 1
ATOM 886 C CA . ASN A 1 119 ? 35.122 28.370 21.206 1.00 30.76 119 ASN A CA 1
ATOM 887 C C . ASN A 1 119 ? 35.882 29.684 21.387 1.00 28.11 119 ASN A C 1
ATOM 888 O O . ASN A 1 119 ? 36.509 30.191 20.457 1.00 31.07 119 ASN A O 1
ATOM 893 N N . THR A 1 120 ? 35.813 30.218 22.603 1.00 28.49 120 THR A N 1
ATOM 894 C CA . THR A 1 120 ? 36.459 31.473 22.975 1.00 26.87 120 THR A CA 1
ATOM 895 C C . THR A 1 120 ? 36.725 31.500 24.479 1.00 28.70 120 THR A C 1
ATOM 896 O O . THR A 1 120 ? 36.066 30.791 25.245 1.00 30.35 120 THR A O 1
ATOM 900 N N . PRO A 1 121 ? 37.714 32.292 24.923 1.00 28.47 121 PRO A N 1
ATOM 901 C CA . PRO A 1 121 ? 37.939 32.327 26.370 1.00 27.54 121 PRO A CA 1
ATOM 902 C C . PRO A 1 121 ? 36.723 33.084 26.908 1.00 30.13 121 PRO A C 1
ATOM 903 O O . PRO A 1 121 ? 36.033 33.760 26.141 1.00 29.28 121 PRO A O 1
ATOM 907 N N . GLU A 1 122 ? 36.442 32.970 28.200 1.00 30.41 122 GLU A N 1
ATOM 908 C CA . GLU A 1 122 ? 35.276 33.639 28.770 1.00 29.85 122 GLU A CA 1
ATOM 909 C C . GLU A 1 122 ? 35.161 35.129 28.440 1.00 26.51 122 GLU A C 1
ATOM 910 O O . GLU A 1 122 ? 36.025 35.928 28.806 1.00 27.96 122 GLU A O 1
ATOM 916 N N . MET A 1 123 ? 34.072 35.491 27.768 1.00 27.83 123 MET A N 1
ATOM 917 C CA . MET A 1 123 ? 33.814 36.874 27.376 1.00 27.60 123 MET A CA 1
ATOM 918 C C . MET A 1 123 ? 34.974 37.455 26.566 1.00 28.15 123 MET A C 1
ATOM 919 O O . MET A 1 123 ? 35.139 38.675 26.488 1.00 29.00 123 MET A O 1
ATOM 924 N N . GLY A 1 124 ? 35.760 36.568 25.958 1.00 27.83 124 GLY A N 1
ATOM 925 C CA . GLY A 1 124 ? 36.897 36.980 25.143 1.00 30.58 124 GLY A CA 1
ATOM 926 C C . GLY A 1 124 ? 37.998 37.666 25.929 1.00 29.67 124 GLY A C 1
ATOM 927 O O . GLY A 1 124 ? 38.755 38.465 25.382 1.00 31.00 124 GLY A O 1
ATOM 928 N N . ASN A 1 125 ? 38.115 37.325 27.207 1.00 29.78 125 ASN A N 1
ATOM 929 C CA . ASN A 1 125 ? 39.093 37.962 28.072 1.00 31.21 125 ASN A CA 1
ATOM 930 C C . ASN A 1 125 ? 40.513 37.385 28.104 1.00 29.47 125 ASN A C 1
ATOM 931 O O . ASN A 1 125 ? 41.237 37.600 29.073 1.00 31.96 125 ASN A O 1
ATOM 936 N N . GLN A 1 126 ? 40.922 36.670 27.061 1.00 27.35 126 GLN A N 1
ATOM 937 C CA . GLN A 1 126 ? 42.278 36.107 27.026 1.00 26.51 126 GLN A CA 1
ATOM 938 C C . GLN A 1 126 ? 42.784 36.024 25.594 1.00 27.35 126 GLN A C 1
ATOM 939 O O . GLN A 1 126 ? 41.996 36.114 24.655 1.00 27.05 126 GLN A O 1
ATOM 945 N N . VAL A 1 127 ? 44.098 35.860 25.428 1.00 29.02 127 VAL A N 1
ATOM 946 C CA . VAL A 1 127 ? 44.676 35.713 24.095 1.00 26.93 127 VAL A CA 1
ATOM 947 C C . VAL A 1 127 ? 45.036 34.251 23.814 1.00 29.33 127 VAL A C 1
ATOM 948 O O . VAL A 1 127 ? 45.914 33.933 23.009 1.00 26.79 127 VAL A O 1
ATOM 952 N N . THR A 1 128 ? 44.354 33.363 24.524 1.00 25.98 128 THR A N 1
ATOM 953 C CA . THR A 1 128 ? 44.477 31.932 24.305 1.00 29.56 128 THR A CA 1
ATOM 954 C C . THR A 1 128 ? 43.027 31.494 24.450 1.00 27.13 128 THR A C 1
ATOM 955 O O . THR A 1 128 ? 42.217 32.243 24.994 1.00 30.85 128 THR A O 1
ATOM 959 N N . THR A 1 129 ? 42.692 30.305 23.966 1.00 25.26 129 THR A N 1
ATOM 960 C CA . THR A 1 129 ? 41.308 29.838 24.022 1.00 27.67 129 THR A CA 1
ATOM 961 C C . THR A 1 129 ? 41.211 28.575 24.863 1.00 30.01 129 THR A C 1
ATOM 962 O O . THR A 1 129 ? 41.137 27.469 24.333 1.00 29.54 129 THR A O 1
ATOM 966 N N . GLU A 1 130 ? 41.217 28.762 26.179 1.00 32.52 130 GLU A N 1
ATOM 967 C CA . GLU A 1 130 ? 41.153 27.657 27.134 1.00 32.94 130 GLU A CA 1
ATOM 968 C C . GLU A 1 130 ? 40.177 27.996 28.265 1.00 33.63 130 GLU A C 1
ATOM 969 O O . GLU A 1 130 ? 40.559 28.077 29.435 1.00 33.73 130 GLU A O 1
ATOM 975 N N . PRO A 1 131 ? 38.896 28.196 27.921 1.00 32.68 131 PRO A N 1
ATOM 976 C CA . PRO A 1 131 ? 37.873 28.530 28.914 1.00 32.23 131 PRO A CA 1
ATOM 977 C C . PRO A 1 131 ? 37.573 27.338 29.814 1.00 34.57 131 PRO A C 1
ATOM 978 O O . PRO A 1 131 ? 37.662 26.191 29.377 1.00 33.33 131 PRO A O 1
ATOM 982 N N . GLU A 1 132 ? 37.211 27.615 31.061 1.00 35.30 132 GLU A N 1
ATOM 983 C CA . GLU A 1 132 ? 36.861 26.555 31.998 1.00 38.72 132 GLU A CA 1
ATOM 984 C C . GLU A 1 132 ? 35.566 25.894 31.529 1.00 39.63 132 GLU A C 1
ATOM 985 O O . GLU A 1 132 ? 35.385 24.683 31.661 1.00 39.88 132 GLU A O 1
ATOM 991 N N . ALA A 1 133 ? 34.675 26.703 30.964 1.00 40.42 133 ALA A N 1
ATOM 992 C CA . ALA A 1 133 ? 33.379 26.231 30.492 1.00 38.87 133 ALA A CA 1
ATOM 993 C C . ALA A 1 133 ? 33.393 25.180 29.387 1.00 39.16 133 ALA A C 1
ATOM 994 O O . ALA A 1 133 ? 32.649 24.204 29.462 1.00 40.78 133 ALA A O 1
ATOM 996 N N . TRP A 1 134 ? 34.222 25.365 28.363 1.00 36.53 134 TRP A N 1
ATOM 997 C CA . TRP A 1 134 ? 34.263 24.409 27.256 1.00 35.31 134 TRP A CA 1
ATOM 998 C C . TRP A 1 134 ? 35.562 23.631 27.085 1.00 33.79 134 TRP A C 1
ATOM 999 O O . TRP A 1 134 ? 35.633 22.713 26.271 1.00 37.14 134 TRP A O 1
ATOM 1010 N N . GLY A 1 135 ? 36.587 23.990 27.843 1.00 35.66 135 GLY A N 1
ATOM 1011 C CA . GLY A 1 135 ? 37.850 23.296 27.706 1.00 35.18 135 GLY A CA 1
ATOM 1012 C C . GLY A 1 135 ? 38.702 24.005 26.673 1.00 37.70 135 GLY A C 1
ATOM 1013 O O . GLY A 1 135 ? 38.220 24.879 25.957 1.00 34.77 135 GLY A O 1
ATOM 1014 N N . ALA A 1 136 ? 39.967 23.626 26.584 1.00 37.28 136 ALA A N 1
ATOM 1015 C CA . ALA A 1 136 ? 40.878 24.262 25.645 1.00 38.04 136 ALA A CA 1
ATOM 1016 C C . ALA A 1 136 ? 40.682 23.871 24.189 1.00 35.78 136 ALA A C 1
ATOM 1017 O O . ALA A 1 136 ? 40.310 22.737 23.876 1.00 36.35 136 ALA A O 1
ATOM 1019 N N . THR A 1 137 ? 40.913 24.832 23.298 1.00 31.53 137 THR A N 1
ATOM 1020 C CA . THR A 1 137 ? 40.848 24.559 21.873 1.00 30.10 137 THR A CA 1
ATOM 1021 C C . THR A 1 137 ? 42.321 24.334 21.557 1.00 29.66 137 THR A C 1
ATOM 1022 O O . THR A 1 137 ? 43.172 25.114 21.985 1.00 26.86 137 THR A O 1
ATOM 1026 N N . ARG A 1 138 ? 42.619 23.271 20.820 1.00 29.90 138 ARG A N 1
ATOM 1027 C CA . ARG A 1 138 ? 43.997 22.933 20.502 1.00 29.06 138 ARG A CA 1
ATOM 1028 C C . ARG A 1 138 ? 44.382 23.238 19.064 1.00 29.52 138 ARG A C 1
ATOM 1029 O O . ARG A 1 138 ? 43.542 23.227 18.166 1.00 29.82 138 ARG A O 1
ATOM 1037 N N . ASN A 1 139 ? 45.670 23.498 18.859 1.00 29.09 139 ASN A N 1
ATOM 1038 C CA . ASN A 1 139 ? 46.193 23.849 17.547 1.00 26.40 139 ASN A CA 1
ATOM 1039 C C . ASN A 1 139 ? 46.336 22.670 16.590 1.00 29.21 139 ASN A C 1
ATOM 1040 O O . ASN A 1 139 ? 47.014 21.687 16.891 1.00 27.81 139 ASN A O 1
ATOM 1045 N N . PRO A 1 140 ? 45.690 22.755 15.417 1.00 28.27 140 PRO A N 1
ATOM 1046 C CA . PRO A 1 140 ? 45.746 21.698 14.401 1.00 29.68 140 PRO A CA 1
ATOM 1047 C C . PRO A 1 140 ? 47.179 21.403 13.949 1.00 32.81 140 PRO A C 1
ATOM 1048 O O . PRO A 1 140 ? 47.479 20.303 13.483 1.00 33.01 140 PRO A O 1
ATOM 1052 N N . TRP A 1 141 ? 48.060 22.391 14.081 1.00 31.12 141 TRP A N 1
ATOM 1053 C CA . TRP A 1 141 ? 49.451 22.220 13.681 1.00 29.20 141 TRP A CA 1
ATOM 1054 C C . TRP A 1 141 ? 50.252 21.485 14.753 1.00 30.67 141 TRP A C 1
ATOM 1055 O O . TRP A 1 141 ? 51.267 20.864 14.455 1.00 31.56 141 TRP A O 1
ATOM 1066 N N . ASN A 1 142 ? 49.790 21.574 15.997 1.00 29.38 142 ASN A N 1
ATOM 1067 C CA . ASN A 1 142 ? 50.436 20.924 17.136 1.00 28.82 142 ASN A CA 1
ATOM 1068 C C . ASN A 1 142 ? 49.437 20.945 18.294 1.00 29.07 142 ASN A C 1
ATOM 1069 O O . ASN A 1 142 ? 49.261 21.968 18.950 1.00 28.08 142 ASN A O 1
ATOM 1074 N N . LEU A 1 143 ? 48.801 19.805 18.548 1.00 30.68 143 LEU A N 1
ATOM 1075 C CA . LEU A 1 143 ? 47.780 19.692 19.595 1.00 30.43 143 LEU A CA 1
ATOM 1076 C C . LEU A 1 143 ? 48.180 20.110 21.008 1.00 29.97 143 LEU A C 1
ATOM 1077 O O . LEU A 1 143 ? 47.320 20.334 21.865 1.00 29.94 143 LEU A O 1
ATOM 1082 N N . GLY A 1 144 ? 49.476 20.223 21.259 1.00 29.45 144 GLY A N 1
ATOM 1083 C CA . GLY A 1 144 ? 49.910 20.639 22.578 1.00 30.98 144 GLY A CA 1
ATOM 1084 C C . GLY A 1 144 ? 50.079 22.143 22.653 1.00 30.42 144 GLY A C 1
ATOM 1085 O O . GLY A 1 144 ? 50.470 22.676 23.690 1.00 30.81 144 GLY A O 1
ATOM 1086 N N . ARG A 1 145 ? 49.764 22.836 21.558 1.00 29.78 145 ARG A N 1
ATOM 1087 C CA . ARG A 1 145 ? 49.911 24.290 21.505 1.00 27.30 145 ARG A CA 1
ATOM 1088 C C . ARG A 1 145 ? 48.595 25.053 21.476 1.00 26.43 145 ARG A C 1
ATOM 1089 O O . ARG A 1 145 ? 47.577 24.554 21.010 1.00 26.63 145 ARG A O 1
ATOM 1097 N N . SER A 1 146 ? 48.652 26.287 21.960 1.00 26.03 146 SER A N 1
ATOM 1098 C CA . SER A 1 146 ? 47.506 27.184 21.988 1.00 28.57 146 SER A CA 1
ATOM 1099 C C . SER A 1 146 ? 47.124 27.566 20.555 1.00 27.98 146 SER A C 1
ATOM 1100 O O . SER A 1 146 ? 47.888 27.336 19.619 1.00 29.73 146 SER A O 1
ATOM 1103 N N . VAL A 1 147 ? 45.938 28.142 20.393 1.00 29.36 147 VAL A N 1
ATOM 1104 C CA . VAL A 1 147 ? 45.471 28.579 19.080 1.00 26.98 147 VAL A CA 1
ATOM 1105 C C . VAL A 1 147 ? 45.324 30.096 19.097 1.00 27.37 147 VAL A C 1
ATOM 1106 O O . VAL A 1 147 ? 44.757 30.688 18.177 1.00 28.15 147 VAL A O 1
ATOM 1110 N N . GLY A 1 148 ? 45.861 30.719 20.139 1.00 27.05 148 GLY A N 1
ATOM 1111 C CA . GLY A 1 148 ? 45.744 32.160 20.277 1.00 29.49 148 GLY A CA 1
ATOM 1112 C C . GLY A 1 148 ? 44.337 32.456 20.763 1.00 28.97 148 GLY A C 1
ATOM 1113 O O . GLY A 1 148 ? 43.599 31.535 21.104 1.00 30.80 148 GLY A O 1
ATOM 1114 N N . GLY A 1 149 ? 43.956 33.728 20.799 1.00 27.56 149 GLY A N 1
ATOM 1115 C CA . GLY A 1 149 ? 42.621 34.080 21.250 1.00 27.59 149 GLY A CA 1
ATOM 1116 C C . GLY A 1 149 ? 42.352 35.548 20.994 1.00 27.03 149 GLY A C 1
ATOM 1117 O O . GLY A 1 149 ? 43.268 36.266 20.598 1.00 27.09 149 GLY A O 1
ATOM 1118 N N . SER A 1 150 ? 41.128 36.012 21.249 1.00 24.63 150 SER A N 1
ATOM 1119 C CA . SER A 1 150 ? 40.054 35.168 21.780 1.00 27.26 150 SER A CA 1
ATOM 1120 C C . SER A 1 150 ? 39.266 34.369 20.739 1.00 26.81 150 SER A C 1
ATOM 1121 O O . SER A 1 150 ? 38.534 33.446 21.092 1.00 28.10 150 SER A O 1
ATOM 1124 N N . SER A 1 151 ? 39.406 34.708 19.461 1.00 24.19 151 SER A N 1
ATOM 1125 C CA . SER A 1 151 ? 38.680 33.980 18.424 1.00 22.51 151 SER A CA 1
ATOM 1126 C C . SER A 1 151 ? 39.431 32.710 18.025 1.00 27.16 151 SER A C 1
ATOM 1127 O O . SER A 1 151 ? 39.471 32.346 16.849 1.00 26.88 151 SER A O 1
ATOM 1130 N N . GLY A 1 152 ? 40.010 32.033 19.018 1.00 25.63 152 GLY A N 1
ATOM 1131 C CA . GLY A 1 152 ? 40.780 30.823 18.771 1.00 25.01 152 GLY A CA 1
ATOM 1132 C C . GLY A 1 152 ? 40.047 29.679 18.094 1.00 25.14 152 GLY A C 1
ATOM 1133 O O . GLY A 1 152 ? 40.632 28.957 17.288 1.00 29.48 152 GLY A O 1
ATOM 1134 N N . GLY A 1 153 ? 38.771 29.502 18.419 1.00 25.75 153 GLY A N 1
ATOM 1135 C CA . GLY A 1 153 ? 37.996 28.437 17.807 1.00 25.18 153 GLY A CA 1
ATOM 1136 C C . GLY A 1 153 ? 37.800 28.641 16.316 1.00 26.68 153 GLY A C 1
ATOM 1137 O O . GLY A 1 153 ? 37.882 27.698 15.534 1.00 25.16 153 GLY A O 1
ATOM 1138 N N . SER A 1 154 ? 37.546 29.881 15.912 1.00 29.34 154 SER A N 1
ATOM 1139 C CA . SER A 1 154 ? 37.343 30.173 14.502 1.00 26.82 154 SER A CA 1
ATOM 1140 C C . SER A 1 154 ? 38.649 30.025 13.739 1.00 25.46 154 SER A C 1
ATOM 1141 O O . SER A 1 154 ? 38.663 29.485 12.636 1.00 23.52 154 SER A O 1
ATOM 1144 N N . GLY A 1 155 ? 39.745 30.505 14.322 1.00 22.46 155 GLY A N 1
ATOM 1145 C CA . GLY A 1 155 ? 41.029 30.382 13.656 1.00 25.18 155 GLY A CA 1
ATOM 1146 C C . GLY A 1 155 ? 41.393 28.924 13.415 1.00 25.08 155 GLY A C 1
ATOM 1147 O O . GLY A 1 155 ? 41.783 28.541 12.310 1.00 26.58 155 GLY A O 1
ATOM 1148 N N . ALA A 1 156 ? 41.254 28.104 14.453 1.00 26.86 156 ALA A N 1
ATOM 1149 C CA . ALA A 1 156 ? 41.567 26.678 14.358 1.00 28.32 156 ALA A CA 1
ATOM 1150 C C . ALA A 1 156 ? 40.629 25.970 13.388 1.00 27.78 156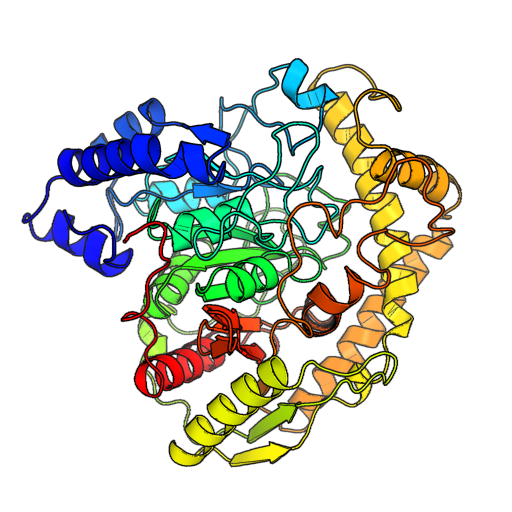 ALA A C 1
ATOM 1151 O O . ALA A 1 156 ? 41.055 25.116 12.608 1.00 29.00 156 ALA A O 1
ATOM 1153 N N . ALA A 1 157 ? 39.348 26.323 13.442 1.00 28.50 157 ALA A N 1
ATOM 1154 C CA . ALA A 1 157 ? 38.356 25.708 12.568 1.00 28.53 157 ALA A CA 1
ATOM 1155 C C . ALA A 1 157 ? 38.734 25.884 11.104 1.00 30.29 157 ALA A C 1
ATOM 1156 O O . ALA A 1 157 ? 38.729 24.926 10.335 1.00 32.22 157 ALA A O 1
ATOM 1158 N N . VAL A 1 158 ? 39.065 27.112 10.718 1.00 29.81 158 VAL A N 1
ATOM 1159 C CA . VAL A 1 158 ? 39.445 27.389 9.341 1.00 26.09 158 VAL A CA 1
ATOM 1160 C C . VAL A 1 158 ? 40.760 26.704 8.971 1.00 26.21 158 VAL A C 1
ATOM 1161 O O . VAL A 1 158 ? 40.924 26.220 7.855 1.00 26.32 158 VAL A O 1
ATOM 1165 N N . ALA A 1 159 ? 41.689 26.650 9.918 1.00 28.15 159 ALA A N 1
ATOM 1166 C CA . ALA A 1 159 ? 42.977 26.015 9.673 1.00 27.58 159 ALA A CA 1
ATOM 1167 C C . ALA A 1 159 ? 42.810 24.510 9.437 1.00 30.10 159 ALA A C 1
ATOM 1168 O O . ALA A 1 159 ? 43.595 23.899 8.718 1.00 28.92 159 ALA A O 1
ATOM 1170 N N . ALA A 1 160 ? 41.779 23.928 10.043 1.00 29.93 160 ALA A N 1
ATOM 1171 C CA . ALA A 1 160 ? 41.505 22.497 9.914 1.00 32.86 160 ALA A CA 1
ATOM 1172 C C . ALA A 1 160 ? 40.429 22.196 8.876 1.00 33.58 160 ALA A C 1
ATOM 1173 O O . ALA A 1 160 ? 39.927 21.075 8.797 1.00 33.80 160 ALA A O 1
ATOM 1175 N N . ALA A 1 161 ? 40.073 23.206 8.091 1.00 32.66 161 ALA A N 1
ATOM 1176 C CA . ALA A 1 161 ? 39.072 23.066 7.040 1.00 32.27 161 ALA A CA 1
ATOM 1177 C C . ALA A 1 161 ? 37.671 22.667 7.505 1.00 32.41 161 ALA A C 1
ATOM 1178 O O . ALA A 1 161 ? 36.931 22.023 6.761 1.00 32.40 161 ALA A O 1
ATOM 1180 N N . LEU A 1 162 ? 37.296 23.050 8.723 1.00 31.08 162 LEU A N 1
ATOM 1181 C CA . LEU A 1 162 ? 35.960 22.729 9.212 1.00 31.03 162 LEU A CA 1
ATOM 1182 C C . LEU A 1 162 ? 34.985 23.681 8.515 1.00 34.33 162 LEU A C 1
ATOM 1183 O O . LEU A 1 162 ? 33.769 23.487 8.546 1.00 34.31 162 LEU A O 1
ATOM 1188 N N . SER A 1 163 ? 35.551 24.705 7.880 1.00 34.35 163 SER A N 1
ATOM 1189 C CA . SER A 1 163 ? 34.814 25.719 7.125 1.00 33.94 163 SER A CA 1
ATOM 1190 C C . SER A 1 163 ? 35.856 26.570 6.407 1.00 34.56 163 SER A C 1
ATOM 1191 O O . SER A 1 163 ? 36.971 26.736 6.902 1.00 33.21 163 SER A O 1
ATOM 1194 N N . PRO A 1 164 ? 35.515 27.108 5.226 1.00 33.16 164 PRO A N 1
ATOM 1195 C CA . PRO A 1 164 ? 36.476 27.934 4.484 1.00 32.06 164 PRO A CA 1
ATOM 1196 C C . PRO A 1 164 ? 36.614 29.354 5.033 1.00 31.34 164 PRO A C 1
ATOM 1197 O O . PRO A 1 164 ? 37.604 30.036 4.772 1.00 32.93 164 PRO A O 1
ATOM 1201 N N . VAL A 1 165 ? 35.613 29.789 5.792 1.00 30.70 165 VAL A N 1
ATOM 1202 C CA . VAL A 1 165 ? 35.608 31.125 6.375 1.00 30.49 165 VAL A CA 1
ATOM 1203 C C . VAL A 1 165 ? 34.903 31.106 7.724 1.00 29.63 165 VAL A C 1
ATOM 1204 O O . VAL A 1 165 ? 34.095 30.220 7.999 1.00 29.20 165 VAL A O 1
ATOM 1208 N N . ALA A 1 166 ? 35.202 32.093 8.562 1.00 25.51 166 ALA A N 1
ATOM 1209 C CA . ALA A 1 166 ? 34.586 32.169 9.875 1.00 25.87 166 ALA A CA 1
ATOM 1210 C C . ALA A 1 166 ? 34.625 33.584 10.416 1.00 27.54 166 ALA A C 1
ATOM 1211 O O . ALA A 1 166 ? 35.400 34.425 9.952 1.00 27.39 166 ALA A O 1
ATOM 1213 N N . HIS A 1 167 ? 33.779 33.827 11.406 1.00 26.69 167 HIS A N 1
ATOM 1214 C CA . HIS A 1 167 ? 33.681 35.120 12.057 1.00 26.58 167 HIS A CA 1
ATOM 1215 C C . HIS A 1 167 ? 34.436 35.121 13.386 1.00 26.56 167 HIS A C 1
ATOM 1216 O O . HIS A 1 167 ? 34.742 34.066 13.951 1.00 24.96 167 HIS A O 1
ATOM 1223 N N . GLY A 1 168 ? 34.727 36.322 13.871 1.00 24.83 168 GLY A N 1
ATOM 1224 C CA . GLY A 1 168 ? 35.408 36.495 15.134 1.00 25.41 168 GLY A CA 1
ATOM 1225 C C . GLY A 1 168 ? 35.425 37.979 15.418 1.00 26.93 168 GLY A C 1
ATOM 1226 O O . GLY A 1 168 ? 34.937 38.768 14.606 1.00 25.73 168 GLY A O 1
ATOM 1227 N N . ASN A 1 169 ? 35.917 38.378 16.584 1.00 25.47 169 ASN A N 1
ATOM 1228 C CA . ASN A 1 169 ? 36.022 39.803 16.864 1.00 24.05 169 ASN A CA 1
ATOM 1229 C C . ASN A 1 169 ? 37.423 40.076 17.361 1.00 25.84 169 ASN A C 1
ATOM 1230 O O . ASN A 1 169 ? 38.157 39.147 17.721 1.00 25.36 169 ASN A O 1
ATOM 1235 N N . ASP A 1 170 ? 37.782 41.350 17.401 1.00 23.62 170 ASP A N 1
ATOM 1236 C CA . ASP A 1 170 ? 39.144 41.743 17.716 1.00 25.07 170 ASP A CA 1
ATOM 1237 C C . ASP A 1 170 ? 39.181 43.054 18.509 1.00 25.16 170 ASP A C 1
ATOM 1238 O O . ASP A 1 170 ? 38.850 44.113 17.976 1.00 22.59 170 ASP A O 1
ATOM 1243 N N . ALA A 1 171 ? 39.590 42.977 19.775 1.00 23.15 171 ALA A N 1
ATOM 1244 C CA . ALA A 1 171 ? 39.676 44.156 20.636 1.00 23.68 171 ALA A CA 1
ATOM 1245 C C . ALA A 1 171 ? 41.128 44.498 20.971 1.00 23.82 171 ALA A C 1
ATOM 1246 O O . ALA A 1 171 ? 41.444 45.642 21.308 1.00 26.43 171 ALA A O 1
ATOM 1248 N N . ALA A 1 172 ? 42.000 43.496 20.894 1.00 21.75 172 ALA A N 1
ATOM 1249 C CA . ALA A 1 172 ? 43.424 43.686 21.161 1.00 25.60 172 ALA A CA 1
ATOM 1250 C C . ALA A 1 172 ? 44.237 42.787 20.227 1.00 22.88 172 ALA A C 1
ATOM 1251 O O . ALA A 1 172 ? 45.450 42.654 20.379 1.00 23.76 172 ALA A O 1
ATOM 1253 N N . GLY A 1 173 ? 43.547 42.185 19.257 1.00 21.00 173 GLY A N 1
ATOM 1254 C CA . GLY A 1 173 ? 44.178 41.300 18.289 1.00 20.44 173 GLY A CA 1
ATOM 1255 C C . GLY A 1 173 ? 43.484 39.945 18.184 1.00 20.04 173 GLY A C 1
ATOM 1256 O O . GLY A 1 173 ? 43.992 39.037 17.527 1.00 21.42 173 GLY A O 1
ATOM 1257 N N . ALA A 1 174 ? 42.304 39.823 18.795 1.00 22.75 174 ALA A N 1
ATOM 1258 C CA . ALA A 1 174 ? 41.547 38.563 18.830 1.00 23.04 174 ALA A CA 1
ATOM 1259 C C . ALA A 1 174 ? 41.212 37.853 17.513 1.00 24.23 174 ALA A C 1
ATOM 1260 O O . ALA A 1 174 ? 40.739 36.718 17.531 1.00 22.16 174 ALA A O 1
ATOM 1262 N N . VAL A 1 175 ? 41.402 38.513 16.375 1.00 23.67 175 VAL A N 1
ATOM 1263 C CA . VAL A 1 175 ? 41.181 37.832 15.099 1.00 20.55 175 VAL A CA 1
ATOM 1264 C C . VAL A 1 175 ? 42.564 37.598 14.491 1.00 19.05 175 VAL A C 1
ATOM 1265 O O . VAL A 1 175 ? 42.891 36.495 14.050 1.00 21.18 175 VAL A O 1
ATOM 1269 N N . ARG A 1 176 ? 43.383 38.642 14.494 1.00 18.94 176 ARG A N 1
ATOM 1270 C CA . ARG A 1 176 ? 44.723 38.563 13.937 1.00 20.39 176 ARG A CA 1
ATOM 1271 C C . ARG A 1 176 ? 45.623 37.572 14.666 1.00 20.48 176 ARG A C 1
ATOM 1272 O O . ARG A 1 176 ? 46.376 36.840 14.030 1.00 20.82 176 ARG A O 1
ATOM 1280 N N . ILE A 1 177 ? 45.539 37.528 15.992 1.00 21.86 177 ILE A N 1
ATOM 1281 C CA . ILE A 1 177 ? 46.376 36.606 16.763 1.00 19.42 177 ILE A CA 1
ATOM 1282 C C . ILE A 1 177 ? 46.068 35.144 16.421 1.00 22.02 177 ILE A C 1
ATOM 1283 O O . ILE A 1 177 ? 46.971 34.386 16.065 1.00 21.65 177 ILE A O 1
ATOM 1288 N N . PRO A 1 178 ? 44.794 34.723 16.522 1.00 21.29 178 PRO A N 1
ATOM 1289 C CA . PRO A 1 178 ? 44.478 33.330 16.189 1.00 24.86 178 PRO A CA 1
ATOM 1290 C C . PRO A 1 178 ? 44.850 32.997 14.744 1.00 23.91 178 PRO A C 1
ATOM 1291 O O . PRO A 1 178 ? 45.211 31.864 14.441 1.00 24.47 178 PRO A O 1
ATOM 1295 N N . ALA A 1 179 ? 44.745 33.982 13.851 1.00 25.30 179 ALA A N 1
ATOM 1296 C CA . ALA A 1 179 ? 45.090 33.768 12.448 1.00 22.20 179 ALA A CA 1
ATOM 1297 C C . ALA A 1 179 ? 46.588 33.508 12.331 1.00 22.70 179 ALA A C 1
ATOM 1298 O O . ALA A 1 179 ? 47.011 32.590 11.638 1.00 20.71 179 ALA A O 1
ATOM 1300 N N . SER A 1 180 ? 47.387 34.324 13.011 1.00 20.75 180 SER A N 1
ATOM 1301 C CA . SER A 1 180 ? 48.839 34.163 12.984 1.00 20.48 180 SER A CA 1
ATOM 1302 C C . SER A 1 180 ? 49.232 32.786 13.531 1.00 23.74 180 SER A C 1
ATOM 1303 O O . SER A 1 180 ? 49.993 32.037 12.911 1.00 22.44 180 SER A O 1
ATOM 1306 N N . VAL A 1 181 ? 48.690 32.466 14.700 1.00 21.04 181 VAL A N 1
ATOM 1307 C CA . VAL A 1 181 ? 48.976 31.205 15.382 1.00 23.82 181 VAL A CA 1
ATOM 1308 C C . VAL A 1 181 ? 48.479 29.959 14.652 1.00 22.86 181 VAL A C 1
ATOM 1309 O O . VAL A 1 181 ? 49.097 28.896 14.753 1.00 25.89 181 VAL A O 1
ATOM 1313 N N . CYS A 1 182 ? 47.380 30.090 13.908 1.00 24.75 182 CYS A N 1
ATOM 1314 C CA . CYS A 1 182 ? 46.802 28.957 13.189 1.00 23.93 182 CYS A CA 1
ATOM 1315 C C . CYS A 1 182 ? 47.070 28.904 11.689 1.00 26.98 182 CYS A C 1
ATOM 1316 O O . CYS A 1 182 ? 46.551 28.031 10.997 1.00 26.96 182 CYS A O 1
ATOM 1319 N N . GLY A 1 183 ? 47.867 29.836 11.181 1.00 25.02 183 GLY A N 1
ATOM 1320 C CA . GLY A 1 183 ? 48.199 29.812 9.765 1.00 25.70 183 GLY A CA 1
ATOM 1321 C C . GLY A 1 183 ? 47.092 30.111 8.774 1.00 24.03 183 GLY A C 1
ATOM 1322 O O . GLY A 1 183 ? 47.004 29.471 7.724 1.00 25.52 183 GLY A O 1
ATOM 1323 N N . VAL A 1 184 ? 46.236 31.074 9.099 1.00 23.39 184 VAL A N 1
ATOM 1324 C CA . VAL A 1 184 ? 45.161 31.460 8.189 1.00 23.05 184 VAL A CA 1
ATOM 1325 C C . VAL A 1 184 ? 45.161 32.981 8.074 1.00 24.69 184 VAL A C 1
ATOM 1326 O O . VAL A 1 184 ? 45.935 33.654 8.753 1.00 23.47 184 VAL A O 1
ATOM 1330 N N . VAL A 1 185 ? 44.316 33.516 7.196 1.00 23.21 185 VAL A N 1
ATOM 1331 C CA . VAL A 1 185 ? 44.227 34.960 7.029 1.00 24.39 185 VAL A CA 1
ATOM 1332 C C . VAL A 1 185 ? 43.211 35.532 8.013 1.00 22.48 185 VAL A C 1
ATOM 1333 O O . VAL A 1 185 ? 42.083 35.052 8.096 1.00 23.06 185 VAL A O 1
ATOM 1337 N N . GLY A 1 186 ? 43.613 36.559 8.756 1.00 23.23 186 GLY A N 1
ATOM 1338 C CA . GLY A 1 186 ? 42.708 37.170 9.710 1.00 20.74 186 GLY A CA 1
ATOM 1339 C C . GLY A 1 186 ? 42.712 38.675 9.557 1.00 21.33 186 GLY A C 1
ATOM 1340 O O . GLY A 1 186 ? 43.757 39.310 9.692 1.00 21.69 186 GLY A O 1
ATOM 1341 N N . LEU A 1 187 ? 41.551 39.252 9.270 1.00 22.35 187 LEU A N 1
ATOM 1342 C CA . LEU A 1 187 ? 41.463 40.694 9.098 1.00 22.41 187 LEU A CA 1
ATOM 1343 C C . LEU A 1 187 ? 40.622 41.425 10.124 1.00 19.67 187 LEU A C 1
ATOM 1344 O O . LEU A 1 187 ? 39.486 41.032 10.403 1.00 22.97 187 LEU A O 1
ATOM 1349 N N . LYS A 1 188 ? 41.200 42.481 10.698 1.00 19.23 188 LYS A N 1
ATOM 1350 C CA . LYS A 1 188 ? 40.472 43.368 11.600 1.00 18.20 188 LYS A CA 1
ATOM 1351 C C . LYS A 1 188 ? 40.286 44.583 10.685 1.00 21.32 188 LYS A C 1
ATOM 1352 O O . LYS A 1 188 ? 41.236 45.332 10.427 1.00 19.70 188 LYS A O 1
ATOM 1358 N N . PRO A 1 189 ? 39.071 44.786 10.162 1.00 23.80 189 PRO A N 1
ATOM 1359 C CA . PRO A 1 189 ? 38.866 45.936 9.278 1.00 22.36 189 PRO A CA 1
ATOM 1360 C C . PRO A 1 189 ? 38.913 47.267 10.008 1.00 24.67 189 PRO A C 1
ATOM 1361 O O . PRO A 1 189 ? 39.153 47.334 11.214 1.00 23.70 189 PRO A O 1
ATOM 1365 N N . THR A 1 190 ? 38.699 48.331 9.249 1.00 22.29 190 THR A N 1
ATOM 1366 C CA . THR A 1 190 ? 38.667 49.677 9.798 1.00 22.07 190 THR A CA 1
ATOM 1367 C C . THR A 1 190 ? 37.528 49.731 10.807 1.00 19.51 190 THR A C 1
ATOM 1368 O O . THR A 1 190 ? 36.501 49.085 10.616 1.00 21.43 190 THR A O 1
ATOM 1372 N N . ARG A 1 191 ? 37.707 50.501 11.871 1.00 22.56 191 ARG A N 1
ATOM 1373 C CA . ARG A 1 191 ? 36.661 50.643 12.878 1.00 20.10 191 ARG A CA 1
ATOM 1374 C C . ARG A 1 191 ? 35.390 51.132 12.178 1.00 24.02 191 ARG A C 1
ATOM 1375 O O . ARG A 1 191 ? 35.444 52.051 11.364 1.00 22.61 191 ARG A O 1
ATOM 1383 N N . GLY A 1 192 ? 34.257 50.510 12.489 1.00 21.30 192 GLY A N 1
ATOM 1384 C CA . GLY A 1 192 ? 33.002 50.917 11.886 1.00 25.72 192 GLY A CA 1
ATOM 1385 C C . GLY A 1 192 ? 32.712 50.319 10.523 1.00 26.45 192 GLY A C 1
ATOM 1386 O O . GLY A 1 192 ? 31.760 50.736 9.857 1.00 27.41 192 GLY A O 1
ATOM 1387 N N . ARG A 1 193 ? 33.525 49.356 10.092 1.00 23.18 193 ARG A N 1
ATOM 1388 C CA . ARG A 1 193 ? 33.308 48.719 8.795 1.00 25.90 193 ARG A CA 1
ATOM 1389 C C . ARG A 1 193 ? 32.202 47.674 8.895 1.00 26.75 193 ARG A C 1
ATOM 1390 O O . ARG A 1 193 ? 31.286 47.644 8.071 1.00 25.60 193 ARG A O 1
ATOM 1398 N N . ILE A 1 194 ? 32.295 46.818 9.910 1.00 24.76 194 ILE A N 1
ATOM 1399 C CA . ILE A 1 194 ? 31.324 45.741 10.107 1.00 26.54 194 ILE A CA 1
ATOM 1400 C C . ILE A 1 194 ? 30.466 45.963 11.341 1.00 27.56 194 ILE A C 1
ATOM 1401 O O . ILE A 1 194 ? 30.985 46.131 12.439 1.00 26.08 194 ILE A O 1
ATOM 1406 N N . SER A 1 195 ? 29.149 45.950 11.164 1.00 24.54 195 SER A N 1
ATOM 1407 C CA . SER A 1 195 ? 28.249 46.164 12.288 1.00 25.17 195 SER A CA 1
ATOM 1408 C C . SER A 1 195 ? 28.162 44.980 13.244 1.00 25.70 195 SER A C 1
ATOM 1409 O O . SER A 1 195 ? 28.023 43.838 12.812 1.00 24.23 195 SER A O 1
ATOM 1412 N N . PRO A 1 196 ? 28.246 45.247 14.562 1.00 24.32 196 PRO A N 1
ATOM 1413 C CA . PRO A 1 196 ? 28.165 44.221 15.608 1.00 26.35 196 PRO A CA 1
ATOM 1414 C C . PRO A 1 196 ? 26.757 44.256 16.212 1.00 26.76 196 PRO A C 1
ATOM 1415 O O . PRO A 1 196 ? 26.476 43.563 17.190 1.00 28.21 196 PRO A O 1
ATOM 1419 N N . GLY A 1 197 ? 25.889 45.079 15.625 1.00 26.23 197 GLY A N 1
ATOM 1420 C CA . GLY A 1 197 ? 24.528 45.229 16.117 1.00 24.57 197 GLY A CA 1
ATOM 1421 C C . GLY A 1 197 ? 23.547 44.148 15.699 1.00 28.35 197 GLY A C 1
ATOM 1422 O O . GLY A 1 197 ? 23.933 43.173 15.051 1.00 27.19 197 GLY A O 1
ATOM 1423 N N . PRO A 1 198 ? 22.250 44.317 16.012 1.00 29.95 198 PRO A N 1
ATOM 1424 C CA . PRO A 1 198 ? 21.628 45.445 16.723 1.00 27.81 198 PRO A CA 1
ATOM 1425 C C . PRO A 1 198 ? 22.001 45.630 18.197 1.00 30.35 198 PRO A C 1
ATOM 1426 O O . PRO A 1 198 ? 21.755 46.691 18.775 1.00 28.88 198 PRO A O 1
ATOM 1430 N N . LEU A 1 199 ? 22.570 44.604 18.816 1.00 29.09 199 LEU A N 1
ATOM 1431 C CA . LEU A 1 199 ? 22.957 44.720 20.216 1.00 30.46 199 LEU A CA 1
ATOM 1432 C C . LEU A 1 199 ? 24.089 45.727 20.394 1.00 32.70 199 LEU A C 1
ATOM 1433 O O . LEU A 1 199 ? 24.826 46.025 19.454 1.00 31.99 199 LEU A O 1
ATOM 1438 N N . VAL A 1 200 ? 24.202 46.251 21.609 1.00 31.57 200 VAL A N 1
ATOM 1439 C CA . VAL A 1 200 ? 25.257 47.184 21.974 1.00 32.52 200 VAL A CA 1
ATOM 1440 C C . VAL A 1 200 ? 25.927 46.502 23.161 1.00 35.23 200 VAL A C 1
ATOM 1441 O O . VAL A 1 200 ? 25.434 46.566 24.287 1.00 37.49 200 VAL A O 1
ATOM 1445 N N . THR A 1 201 ? 27.049 45.841 22.908 1.00 32.87 201 THR A N 1
ATOM 1446 C CA . THR A 1 201 ? 27.742 45.121 23.963 1.00 33.13 201 THR A CA 1
ATOM 1447 C C . THR A 1 201 ? 29.128 45.652 24.282 1.00 31.93 201 THR A C 1
ATOM 1448 O O . THR A 1 201 ? 29.702 46.435 23.523 1.00 31.45 201 THR A O 1
ATOM 1452 N N . ASP A 1 202 ? 29.647 45.220 25.429 1.00 29.45 202 ASP A N 1
ATOM 1453 C CA . ASP A 1 202 ? 30.984 45.580 25.882 1.00 27.95 202 ASP A CA 1
ATOM 1454 C C . ASP A 1 202 ? 31.242 47.067 26.096 1.00 28.59 202 ASP A C 1
ATOM 1455 O O . ASP A 1 202 ? 32.380 47.516 25.970 1.00 25.87 202 ASP A O 1
ATOM 1460 N N . SER A 1 203 ? 30.198 47.822 26.434 1.00 28.78 203 SER A N 1
ATOM 1461 C CA . SER A 1 203 ? 30.319 49.259 26.661 1.00 28.45 203 SER A CA 1
ATOM 1462 C C . SER A 1 203 ? 30.767 49.961 25.379 1.00 29.09 203 SER A C 1
ATOM 1463 O O . SER A 1 203 ? 31.896 50.452 25.262 1.00 26.20 203 SER A O 1
ATOM 1466 N N . ASP A 1 204 ? 29.848 49.997 24.420 1.00 26.42 204 ASP A N 1
ATOM 1467 C CA . ASP A 1 204 ? 30.088 50.604 23.125 1.00 27.49 204 ASP A CA 1
ATOM 1468 C C . ASP A 1 204 ? 31.277 49.905 22.461 1.00 26.43 204 ASP A C 1
ATOM 1469 O O . ASP A 1 204 ? 32.181 50.547 21.925 1.00 27.00 204 ASP A O 1
ATOM 1474 N N . ASN A 1 205 ? 31.258 48.575 22.506 1.00 26.98 205 ASN A N 1
ATOM 1475 C CA . ASN A 1 205 ? 32.317 47.754 21.920 1.00 26.93 205 ASN A CA 1
ATOM 1476 C C . ASN A 1 205 ? 33.698 48.197 22.382 1.00 28.42 205 ASN A C 1
ATOM 1477 O O . ASN A 1 205 ? 34.599 48.442 21.573 1.00 26.30 205 ASN A O 1
ATOM 1482 N N . VAL A 1 206 ? 33.843 48.282 23.700 1.00 27.38 206 VAL A N 1
ATOM 1483 C CA . VAL A 1 206 ? 35.079 48.689 24.348 1.00 26.43 206 VAL A CA 1
ATOM 1484 C C . VAL A 1 206 ? 35.526 50.042 23.805 1.00 25.87 206 VAL A C 1
ATOM 1485 O O . VAL A 1 206 ? 36.671 50.220 23.384 1.00 22.96 206 VAL A O 1
ATOM 1489 N N . ALA A 1 207 ? 34.596 50.991 23.821 1.00 24.56 207 ALA A N 1
ATOM 1490 C CA . ALA A 1 207 ? 34.850 52.352 23.352 1.00 25.66 207 ALA A CA 1
ATOM 1491 C C . ALA A 1 207 ? 35.375 52.381 21.921 1.00 26.19 207 ALA A C 1
ATOM 1492 O O . ALA A 1 207 ? 36.156 53.264 21.553 1.00 26.38 207 ALA A O 1
ATOM 1494 N N . GLY A 1 208 ? 34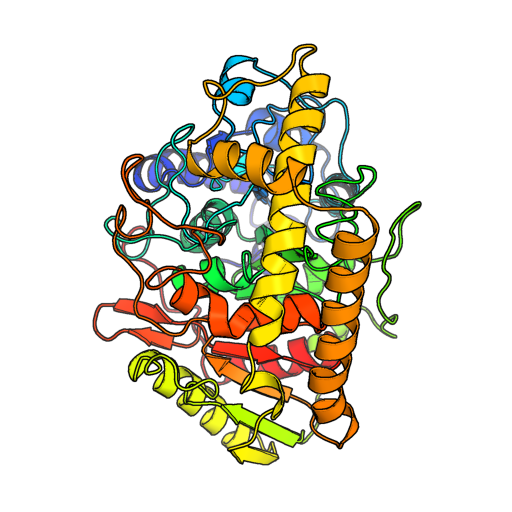.941 51.415 21.119 1.00 26.82 208 GLY A N 1
ATOM 1495 C CA . GLY A 1 208 ? 35.366 51.355 19.731 1.00 26.85 208 GLY A CA 1
ATOM 1496 C C . GLY A 1 208 ? 36.575 50.484 19.440 1.00 27.42 208 GLY A C 1
ATOM 1497 O O . GLY A 1 208 ? 36.912 50.273 18.273 1.00 29.32 208 GLY A O 1
ATOM 1498 N N . ALA A 1 209 ? 37.230 49.971 20.481 1.00 24.43 209 ALA A N 1
ATOM 1499 C CA . ALA A 1 209 ? 38.403 49.124 20.284 1.00 23.20 209 ALA A CA 1
ATOM 1500 C C . ALA A 1 209 ? 38.048 47.738 19.758 1.00 25.30 209 ALA A C 1
ATOM 1501 O O . ALA A 1 209 ? 38.845 47.122 19.044 1.00 23.88 209 ALA A O 1
ATOM 1503 N N . ALA A 1 210 ? 36.857 47.244 20.100 1.00 23.00 210 ALA A N 1
ATOM 1504 C CA . ALA A 1 210 ? 36.420 45.921 19.644 1.00 22.56 210 ALA A CA 1
ATOM 1505 C C . ALA A 1 210 ? 35.802 45.986 18.244 1.00 23.25 210 ALA A C 1
ATOM 1506 O O . ALA A 1 210 ? 34.806 46.676 18.029 1.00 24.04 210 ALA A O 1
ATOM 1508 N N . HIS A 1 211 ? 36.413 45.273 17.300 1.00 23.44 211 HIS A N 1
ATOM 1509 C CA . HIS A 1 211 ? 35.959 45.236 15.908 1.00 24.42 211 HIS A CA 1
ATOM 1510 C C . HIS A 1 211 ? 35.544 43.818 15.531 1.00 24.58 211 HIS A C 1
ATOM 1511 O O . HIS A 1 211 ? 36.174 42.857 15.974 1.00 25.33 211 HIS A O 1
ATOM 1518 N N . GLU A 1 212 ? 34.511 43.677 14.702 1.00 23.79 212 GLU A N 1
ATOM 1519 C CA . GLU A 1 212 ? 34.145 42.348 14.224 1.00 23.89 212 GLU A CA 1
ATOM 1520 C C . GLU A 1 212 ? 35.153 42.098 13.107 1.00 27.32 212 GLU A C 1
ATOM 1521 O O . GLU A 1 212 ? 35.510 43.026 12.371 1.00 24.06 212 GLU A O 1
ATOM 1527 N N . GLY A 1 213 ? 35.617 40.855 12.988 1.00 24.46 213 GLY A N 1
ATOM 1528 C CA . GLY A 1 213 ? 36.614 40.523 11.985 1.00 26.64 213 GLY A CA 1
ATOM 1529 C C . GLY A 1 213 ? 36.308 39.290 11.160 1.00 27.28 213 GLY A C 1
ATOM 1530 O O . GLY A 1 213 ? 35.280 38.635 11.361 1.00 25.67 213 GLY A O 1
ATOM 1531 N N . LEU A 1 214 ? 37.227 38.953 10.256 1.00 25.12 214 LEU A N 1
ATOM 1532 C CA . LEU A 1 214 ? 37.034 37.839 9.332 1.00 25.37 214 LEU A CA 1
ATOM 1533 C C . LEU A 1 214 ? 38.222 36.899 9.199 1.00 23.63 214 LEU A C 1
ATOM 1534 O O . LEU A 1 214 ? 39.380 37.332 9.245 1.00 21.77 214 LEU A O 1
ATOM 1539 N N . PHE A 1 215 ? 37.910 35.615 9.006 1.00 26.32 215 PHE A N 1
ATOM 1540 C CA . PHE A 1 215 ? 38.895 34.546 8.841 1.00 26.64 215 PHE A CA 1
ATOM 1541 C C . PHE A 1 215 ? 38.682 33.862 7.494 1.00 26.42 215 PHE A C 1
ATOM 1542 O O . PHE A 1 215 ? 37.546 33.625 7.100 1.00 25.99 215 PHE A O 1
ATOM 1550 N N . ALA A 1 216 ? 39.778 33.525 6.818 1.00 27.83 216 ALA A N 1
ATOM 1551 C CA . ALA A 1 216 ? 39.743 32.827 5.532 1.00 27.88 216 ALA A CA 1
ATOM 1552 C C . ALA A 1 216 ? 41.146 32.315 5.191 1.00 26.76 216 ALA A C 1
ATOM 1553 O O . ALA A 1 216 ? 42.107 32.585 5.910 1.00 27.04 216 ALA A O 1
ATOM 1555 N N . ARG A 1 217 ? 41.267 31.566 4.098 1.00 27.41 217 ARG A N 1
ATOM 1556 C CA . ARG A 1 217 ? 42.571 31.063 3.691 1.00 28.18 217 ARG A CA 1
ATOM 1557 C C . ARG A 1 217 ? 43.073 31.744 2.414 1.00 28.74 217 ARG A C 1
ATOM 1558 O O . ARG A 1 217 ? 44.171 31.457 1.935 1.00 27.21 217 ARG A O 1
ATOM 1566 N N . SER A 1 218 ? 42.270 32.650 1.864 1.00 28.73 218 SER A N 1
ATOM 1567 C CA . SER A 1 218 ? 42.675 33.377 0.664 1.00 26.21 218 SER A CA 1
ATOM 1568 C C . SER A 1 218 ? 42.298 34.846 0.804 1.00 25.45 218 SER A C 1
ATOM 1569 O O . SER A 1 218 ? 41.348 35.189 1.507 1.00 27.36 218 SER A O 1
ATOM 1572 N N . VAL A 1 219 ? 43.035 35.712 0.122 1.00 25.72 219 VAL A N 1
ATOM 1573 C CA . VAL A 1 219 ? 42.753 37.136 0.197 1.00 28.71 219 VAL A CA 1
ATOM 1574 C C . VAL A 1 219 ? 41.447 37.473 -0.524 1.00 29.18 219 VAL A C 1
ATOM 1575 O O . VAL A 1 219 ? 40.723 38.387 -0.118 1.00 27.42 219 VAL A O 1
ATOM 1579 N N . ARG A 1 220 ? 41.122 36.724 -1.575 1.00 28.80 220 ARG A N 1
ATOM 1580 C CA . ARG A 1 220 ? 39.893 37.010 -2.300 1.00 29.47 220 ARG A CA 1
ATOM 1581 C C . ARG A 1 220 ? 38.672 36.693 -1.444 1.00 27.42 220 ARG A C 1
ATOM 1582 O O . ARG A 1 220 ? 37.642 37.360 -1.549 1.00 30.98 220 ARG A O 1
ATOM 1590 N N . ASP A 1 221 ? 38.786 35.681 -0.588 1.00 28.09 221 ASP A N 1
ATOM 1591 C CA . ASP A 1 221 ? 37.683 35.315 0.295 1.00 26.61 221 ASP A CA 1
ATOM 1592 C C . ASP A 1 221 ? 37.398 36.455 1.277 1.00 28.85 221 ASP A C 1
ATOM 1593 O O . ASP A 1 221 ? 36.245 36.734 1.593 1.00 28.48 221 ASP A O 1
ATOM 1598 N N . ILE A 1 222 ? 38.452 37.104 1.764 1.00 26.79 222 ILE A N 1
ATOM 1599 C CA . ILE A 1 222 ? 38.288 38.215 2.699 1.00 26.80 222 ILE A CA 1
ATOM 1600 C C . ILE A 1 222 ? 37.592 39.376 1.994 1.00 27.28 222 ILE A C 1
ATOM 1601 O O . ILE A 1 222 ? 36.658 39.971 2.528 1.00 26.26 222 ILE A O 1
ATOM 1606 N N . ALA A 1 223 ? 38.044 39.690 0.788 1.00 27.92 223 ALA A N 1
ATOM 1607 C CA . ALA A 1 223 ? 37.448 40.777 0.020 1.00 28.69 223 ALA A CA 1
ATOM 1608 C C . ALA A 1 223 ? 35.955 40.530 -0.205 1.00 27.76 223 ALA A C 1
ATOM 1609 O O . ALA A 1 223 ? 35.138 41.432 -0.040 1.00 28.36 223 ALA A O 1
ATOM 1611 N N . ALA A 1 224 ? 35.600 39.304 -0.571 1.00 29.13 224 ALA A N 1
ATOM 1612 C CA . ALA A 1 224 ? 34.202 38.961 -0.806 1.00 28.73 224 ALA A CA 1
ATOM 1613 C C . ALA A 1 224 ? 33.368 39.061 0.473 1.00 30.75 224 ALA A C 1
ATOM 1614 O O . ALA A 1 224 ? 32.222 39.514 0.446 1.00 30.18 224 ALA A O 1
ATOM 1616 N N . LEU A 1 225 ? 33.944 38.637 1.591 1.00 27.76 225 LEU A N 1
ATOM 1617 C CA . LEU A 1 225 ? 33.250 38.696 2.875 1.00 25.92 225 LEU A CA 1
ATOM 1618 C C . LEU A 1 225 ? 32.945 40.138 3.275 1.00 25.65 225 LEU A C 1
ATOM 1619 O O . LEU A 1 225 ? 31.881 40.429 3.817 1.00 26.46 225 LEU A O 1
ATOM 1624 N N . LEU A 1 226 ? 33.892 41.034 3.017 1.00 29.70 226 LEU A N 1
ATOM 1625 C CA . LEU A 1 226 ? 33.708 42.446 3.338 1.00 25.55 226 LEU A CA 1
ATOM 1626 C C . LEU A 1 226 ? 32.527 43.009 2.559 1.00 28.43 226 LEU A C 1
ATOM 1627 O O . LEU A 1 226 ? 31.751 43.801 3.087 1.00 29.98 226 LEU A O 1
ATOM 1632 N N . ASP A 1 227 ? 32.395 42.602 1.301 1.00 29.47 227 ASP A N 1
ATOM 1633 C CA . ASP A 1 227 ? 31.295 43.085 0.476 1.00 30.16 227 ASP A CA 1
ATOM 1634 C C . ASP A 1 227 ? 29.965 42.593 1.023 1.00 30.91 227 ASP A C 1
ATOM 1635 O O . ASP A 1 227 ? 28.922 43.207 0.797 1.00 34.50 227 ASP A O 1
ATOM 1640 N N . VAL A 1 228 ? 30.008 41.483 1.749 1.00 28.78 228 VAL A N 1
ATOM 1641 C CA . VAL A 1 228 ? 28.804 40.899 2.317 1.00 27.88 228 VAL A CA 1
ATOM 1642 C C . VAL A 1 228 ? 28.351 41.512 3.642 1.00 29.96 228 VAL A C 1
ATOM 1643 O O . VAL A 1 228 ? 27.173 41.839 3.807 1.00 30.48 228 VAL A O 1
ATOM 1647 N N . VAL A 1 229 ? 29.285 41.694 4.575 1.00 29.14 229 VAL A N 1
ATOM 1648 C CA . VAL A 1 229 ? 28.927 42.188 5.899 1.00 27.30 229 VAL A CA 1
ATOM 1649 C C . VAL A 1 229 ? 29.225 43.633 6.270 1.00 24.04 229 VAL A C 1
ATOM 1650 O O . VAL A 1 229 ? 28.968 44.034 7.400 1.00 25.54 229 VAL A O 1
ATOM 1654 N N . SER A 1 230 ? 29.745 44.422 5.339 1.00 26.27 230 SER A N 1
ATOM 1655 C CA . SER A 1 230 ? 30.071 45.814 5.644 1.00 26.27 230 SER A CA 1
ATOM 1656 C C . SER A 1 230 ? 28.916 46.803 5.468 1.00 27.14 230 SER A C 1
ATOM 1657 O O . SER A 1 230 ? 27.874 46.473 4.903 1.00 27.65 230 SER A O 1
ATOM 1660 N N . GLY A 1 231 ? 29.107 48.021 5.972 1.00 28.51 231 GLY A N 1
ATOM 1661 C CA . GLY A 1 231 ? 28.082 49.045 5.841 1.00 27.21 231 GLY A CA 1
ATOM 1662 C C . GLY A 1 231 ? 27.451 49.513 7.138 1.00 27.91 231 GLY A C 1
ATOM 1663 O O . GLY A 1 231 ? 27.340 48.751 8.102 1.00 27.15 231 GLY A O 1
ATOM 1664 N N . HIS A 1 232 ? 27.023 50.773 7.161 1.00 25.54 232 HIS A N 1
ATOM 1665 C CA . HIS A 1 232 ? 26.391 51.352 8.345 1.00 24.59 232 HIS A CA 1
ATOM 1666 C C . HIS A 1 232 ? 24.983 50.811 8.581 1.00 26.29 232 HIS A C 1
ATOM 1667 O O . HIS A 1 232 ? 24.151 50.804 7.672 1.00 26.82 232 HIS A O 1
ATOM 1674 N N . ARG A 1 233 ? 24.717 50.373 9.810 1.00 26.58 233 ARG A N 1
ATOM 1675 C CA . ARG A 1 233 ? 23.400 49.861 10.177 1.00 28.13 233 ARG A CA 1
ATOM 1676 C C . ARG A 1 233 ? 22.863 50.759 11.287 1.00 26.77 233 ARG A C 1
ATOM 1677 O O . ARG A 1 233 ? 23.627 51.456 11.953 1.00 24.71 233 ARG A O 1
ATOM 1685 N N . PRO A 1 234 ? 21.541 50.753 11.500 1.00 27.72 234 PRO A N 1
ATOM 1686 C CA . PRO A 1 234 ? 20.933 51.586 12.544 1.00 28.67 234 PRO A CA 1
ATOM 1687 C C . PRO A 1 234 ? 21.559 51.417 13.927 1.00 30.28 234 PRO A C 1
ATOM 1688 O O . PRO A 1 234 ? 21.646 50.304 14.456 1.00 29.57 234 PRO A O 1
ATOM 1692 N N . GLY A 1 235 ? 21.998 52.528 14.507 1.00 27.35 235 GLY A N 1
ATOM 1693 C CA . GLY A 1 235 ? 22.589 52.477 15.830 1.00 27.68 235 GLY A CA 1
ATOM 1694 C C . GLY A 1 235 ? 24.095 52.305 15.873 1.00 26.64 235 GLY A C 1
ATOM 1695 O O . GLY A 1 235 ? 24.710 52.570 16.906 1.00 30.48 235 GLY A O 1
ATOM 1696 N N . ASP A 1 236 ? 24.699 51.861 14.773 1.00 25.86 236 ASP A N 1
ATOM 1697 C CA . ASP A 1 236 ? 26.150 51.686 14.750 1.00 26.40 236 ASP A CA 1
ATOM 1698 C C . ASP A 1 236 ? 26.823 52.966 15.215 1.00 26.09 236 ASP A C 1
ATOM 1699 O O . ASP A 1 236 ? 26.549 54.044 14.701 1.00 25.69 236 ASP A O 1
ATOM 1704 N N . THR A 1 237 ? 27.717 52.841 16.186 1.00 26.30 237 THR A N 1
ATOM 1705 C CA . THR A 1 237 ? 28.406 54.001 16.720 1.00 27.74 237 THR A CA 1
ATOM 1706 C C . THR A 1 237 ? 29.445 54.547 15.761 1.00 27.48 237 THR A C 1
ATOM 1707 O O . THR A 1 237 ? 29.524 55.750 15.520 1.00 25.06 237 THR A O 1
ATOM 1711 N N . PHE A 1 238 ? 30.244 53.642 15.215 1.00 27.16 238 PHE A N 1
ATOM 1712 C CA . PHE A 1 238 ? 31.315 54.025 14.321 1.00 28.14 238 PHE A CA 1
ATOM 1713 C C . PHE A 1 238 ? 30.992 53.733 12.865 1.00 25.32 238 PHE A C 1
ATOM 1714 O O . PHE A 1 238 ? 30.112 52.931 12.557 1.00 26.66 238 PHE A O 1
ATOM 1722 N N . CYS A 1 239 ? 31.704 54.403 11.970 1.00 29.22 239 CYS A N 1
ATOM 1723 C CA . CYS A 1 239 ? 31.496 54.220 10.547 1.00 30.56 239 CYS A CA 1
ATOM 1724 C C . CYS A 1 239 ? 32.843 54.383 9.848 1.00 33.03 239 CYS A C 1
ATOM 1725 O O . CYS A 1 239 ? 33.711 55.123 10.319 1.00 39.44 239 CYS A O 1
ATOM 1728 N N . ALA A 1 240 ? 33.031 53.675 8.742 1.00 28.32 240 ALA A N 1
ATOM 1729 C CA . ALA A 1 240 ? 34.286 53.754 8.007 1.00 27.64 240 ALA A CA 1
ATOM 1730 C C . ALA A 1 240 ? 34.053 54.410 6.650 1.00 29.83 240 ALA A C 1
ATOM 1731 O O . ALA A 1 240 ? 32.931 54.422 6.154 1.00 29.16 240 ALA A O 1
ATOM 1733 N N . PRO A 1 241 ? 35.110 54.984 6.049 1.00 30.05 241 PRO A N 1
ATOM 1734 C CA . PRO A 1 241 ? 35.033 55.641 4.739 1.00 32.76 241 PRO A CA 1
ATOM 1735 C C . PRO A 1 241 ? 34.551 54.633 3.695 1.00 34.90 241 PRO A C 1
ATOM 1736 O O . PRO A 1 241 ? 34.944 53.471 3.726 1.00 35.34 241 PRO A O 1
ATOM 1740 N N . THR A 1 242 ? 33.708 55.090 2.777 1.00 35.26 242 THR A N 1
ATOM 1741 C CA . THR A 1 242 ? 33.139 54.240 1.737 1.00 35.85 242 THR A CA 1
ATOM 1742 C C . THR A 1 242 ? 34.085 54.000 0.564 1.00 36.79 242 THR A C 1
ATOM 1743 O O . THR A 1 242 ? 34.749 54.924 0.091 1.00 35.32 242 THR A O 1
ATOM 1747 N N . ALA A 1 243 ? 34.134 52.756 0.096 1.00 35.10 243 ALA A N 1
ATOM 1748 C CA . ALA A 1 243 ? 34.971 52.402 -1.042 1.00 37.36 243 ALA A CA 1
ATOM 1749 C C . ALA A 1 243 ? 34.162 52.704 -2.298 1.00 36.10 243 ALA A C 1
ATOM 1750 O O . ALA A 1 243 ? 32.936 52.623 -2.285 1.00 36.69 243 ALA A O 1
ATOM 1752 N N . SER A 1 244 ? 34.848 53.042 -3.381 1.00 40.62 244 SER A N 1
ATOM 1753 C CA . SER A 1 244 ? 34.175 53.370 -4.632 1.00 44.79 244 SER A CA 1
ATOM 1754 C C . SER A 1 244 ? 33.742 52.134 -5.412 1.00 46.35 244 SER A C 1
ATOM 1755 O O . SER A 1 244 ? 32.829 52.196 -6.237 1.00 47.41 244 SER A O 1
ATOM 1758 N N . ARG A 1 245 ? 34.392 51.010 -5.136 1.00 45.75 245 ARG A N 1
ATOM 1759 C CA . ARG A 1 245 ? 34.107 49.763 -5.834 1.00 44.31 245 ARG A CA 1
ATOM 1760 C C . ARG A 1 245 ? 34.056 48.609 -4.835 1.00 41.14 245 ARG A C 1
ATOM 1761 O O . ARG A 1 245 ? 34.625 48.700 -3.749 1.00 41.55 245 ARG A O 1
ATOM 1769 N N . PRO A 1 246 ? 33.362 47.512 -5.180 1.00 38.03 246 PRO A N 1
ATOM 1770 C CA . PRO A 1 246 ? 33.313 46.390 -4.236 1.00 36.21 246 PRO A CA 1
ATOM 1771 C C . PRO A 1 246 ? 34.730 45.843 -4.082 1.00 33.51 246 PRO A C 1
ATOM 1772 O O . PRO A 1 246 ? 35.514 45.868 -5.029 1.00 35.64 246 PRO A O 1
ATOM 1776 N N . TYR A 1 247 ? 35.065 45.357 -2.893 1.00 31.06 247 TYR A N 1
ATOM 1777 C CA . TYR A 1 247 ? 36.406 44.840 -2.656 1.00 32.07 247 TYR A CA 1
ATOM 1778 C C . TYR A 1 247 ? 36.795 43.658 -3.536 1.00 30.27 247 TYR A C 1
ATOM 1779 O O . TYR A 1 247 ? 37.955 43.525 -3.916 1.00 32.32 247 TYR A O 1
ATOM 1788 N N . ALA A 1 248 ? 35.836 42.803 -3.866 1.00 32.90 248 ALA A N 1
ATOM 1789 C CA . ALA A 1 248 ? 36.132 41.650 -4.712 1.00 34.59 248 ALA A CA 1
ATOM 1790 C C . ALA A 1 248 ? 36.635 42.100 -6.085 1.00 36.44 248 ALA A C 1
ATOM 1791 O O . ALA A 1 248 ? 37.314 41.348 -6.782 1.00 35.61 248 ALA A O 1
ATOM 1793 N N . GLN A 1 249 ? 36.304 43.331 -6.460 1.00 37.65 249 GLN A N 1
ATOM 1794 C CA . GLN A 1 249 ? 36.722 43.885 -7.744 1.00 42.19 249 GLN A CA 1
ATOM 1795 C C . GLN A 1 249 ? 38.050 44.639 -7.675 1.00 42.37 249 GLN A C 1
ATOM 1796 O O . GLN A 1 249 ? 38.889 44.516 -8.568 1.00 45.57 249 GLN A O 1
ATOM 1802 N N . GLY A 1 250 ? 38.234 45.420 -6.617 1.00 42.70 250 GLY A N 1
ATOM 1803 C CA . GLY A 1 250 ? 39.449 46.204 -6.474 1.00 44.62 250 GLY A CA 1
ATOM 1804 C C . GLY A 1 250 ? 40.708 45.453 -6.085 1.00 45.07 250 GLY A C 1
ATOM 1805 O O . GLY A 1 250 ? 41.819 45.939 -6.310 1.00 43.10 250 GLY A O 1
ATOM 1806 N N . ILE A 1 251 ? 40.540 44.269 -5.506 1.00 46.03 251 ILE A N 1
ATOM 1807 C CA . ILE A 1 251 ? 41.670 43.455 -5.066 1.00 43.33 251 ILE A CA 1
ATOM 1808 C C . ILE A 1 251 ? 42.713 43.191 -6.156 1.00 43.92 251 ILE A C 1
ATOM 1809 O O . ILE A 1 251 ? 43.897 43.007 -5.859 1.00 41.99 251 ILE A O 1
ATOM 1814 N N . SER A 1 252 ? 42.287 43.188 -7.416 1.00 45.38 252 SER A N 1
ATOM 1815 C CA . SER A 1 252 ? 43.209 42.926 -8.518 1.00 45.33 252 SER A CA 1
ATOM 1816 C C . SER A 1 252 ? 43.835 44.176 -9.132 1.00 46.40 252 SER A C 1
ATOM 1817 O O . SER A 1 252 ? 44.677 44.082 -10.026 1.00 45.09 252 SER A O 1
ATOM 1820 N N . GLU A 1 253 ? 43.428 45.345 -8.656 1.00 46.26 253 GLU A N 1
ATOM 1821 C CA . GLU A 1 253 ? 43.969 46.592 -9.177 1.00 47.07 253 GLU A CA 1
ATOM 1822 C C . GLU A 1 253 ? 45.395 46.816 -8.686 1.00 49.36 253 GLU A C 1
ATOM 1823 O O . GLU A 1 253 ? 45.738 46.459 -7.556 1.00 46.95 253 GLU A O 1
ATOM 1829 N N . ASN A 1 254 ? 46.226 47.397 -9.547 1.00 48.66 254 ASN A N 1
ATOM 1830 C CA . ASN A 1 254 ? 47.615 47.664 -9.203 1.00 48.50 254 ASN A CA 1
ATOM 1831 C C . ASN A 1 254 ? 47.698 48.967 -8.418 1.00 47.46 254 ASN A C 1
ATOM 1832 O O . ASN A 1 254 ? 47.403 50.036 -8.942 1.00 48.26 254 ASN A O 1
ATOM 1837 N N . PRO A 1 255 ? 48.095 48.889 -7.140 1.00 46.91 255 PRO A N 1
ATOM 1838 C CA . PRO A 1 255 ? 48.215 50.066 -6.275 1.00 45.33 255 PRO A CA 1
ATOM 1839 C C . PRO A 1 255 ? 49.424 50.934 -6.603 1.00 44.07 255 PRO A C 1
ATOM 1840 O O . PRO A 1 255 ? 49.499 52.086 -6.180 1.00 45.92 255 PRO A O 1
ATOM 1844 N N . GLY A 1 256 ? 50.370 50.374 -7.349 1.00 42.54 256 GLY A N 1
ATOM 1845 C CA . GLY A 1 256 ? 51.566 51.116 -7.697 1.00 40.97 256 GLY A CA 1
ATOM 1846 C C . GLY A 1 256 ? 52.599 50.985 -6.594 1.00 41.60 256 GLY A C 1
ATOM 1847 O O . GLY A 1 256 ? 52.422 50.190 -5.671 1.00 40.43 256 GLY A O 1
ATOM 1848 N N . SER A 1 257 ? 53.675 51.760 -6.684 1.00 39.77 257 SER A N 1
ATOM 1849 C CA . SER A 1 257 ? 54.739 51.722 -5.685 1.00 36.87 257 SER A CA 1
ATOM 1850 C C . SER A 1 257 ? 54.334 52.523 -4.448 1.00 36.58 257 SER A C 1
ATOM 1851 O O . SER A 1 257 ? 54.182 53.743 -4.503 1.00 32.35 257 SER A O 1
ATOM 1854 N N . LEU A 1 258 ? 54.162 51.829 -3.328 1.00 34.97 258 LEU A N 1
ATOM 1855 C CA . LEU A 1 258 ? 53.755 52.478 -2.085 1.00 31.90 258 LEU A CA 1
ATOM 1856 C C . LEU A 1 258 ? 54.918 52.666 -1.118 1.00 28.89 258 LEU A C 1
ATOM 1857 O O . LEU A 1 258 ? 55.915 51.954 -1.187 1.00 29.70 258 LEU A O 1
ATOM 1862 N N . ARG A 1 259 ? 54.784 53.639 -0.220 1.00 29.12 259 ARG A N 1
ATOM 1863 C CA . ARG A 1 259 ? 55.803 53.897 0.788 1.00 30.34 259 ARG A CA 1
ATOM 1864 C C . ARG A 1 259 ? 55.534 52.883 1.894 1.00 30.29 259 ARG A C 1
ATOM 1865 O O . ARG A 1 259 ? 54.506 52.950 2.571 1.00 27.00 259 ARG A O 1
ATOM 1873 N N . VAL A 1 260 ? 56.457 51.948 2.065 1.00 29.70 260 VAL A N 1
ATOM 1874 C CA . VAL A 1 260 ? 56.307 50.902 3.066 1.00 28.13 260 VAL A CA 1
ATOM 1875 C C . VAL A 1 260 ? 57.360 50.981 4.154 1.00 28.94 260 VAL A C 1
ATOM 1876 O O . VAL A 1 260 ? 58.547 51.119 3.869 1.00 30.75 260 VAL A O 1
ATOM 1880 N N . GLY A 1 261 ? 56.914 50.893 5.402 1.00 27.21 261 GLY A N 1
ATOM 1881 C CA . GLY A 1 261 ? 57.833 50.910 6.523 1.00 27.21 261 GLY A CA 1
ATOM 1882 C C . GLY A 1 261 ? 57.779 49.527 7.151 1.00 29.86 261 GLY A C 1
ATOM 1883 O O . GLY A 1 261 ? 56.702 48.946 7.270 1.00 27.81 261 GLY A O 1
ATOM 1884 N N . VAL A 1 262 ? 58.927 48.983 7.536 1.00 28.80 262 VAL A N 1
ATOM 1885 C CA . VAL A 1 262 ? 58.954 47.661 8.144 1.00 31.06 262 VAL A CA 1
ATOM 1886 C C . VAL A 1 262 ? 59.535 47.747 9.548 1.00 29.00 262 VAL A C 1
ATOM 1887 O O . VAL A 1 262 ? 60.497 48.477 9.798 1.00 28.30 262 VAL A O 1
ATOM 1891 N N . LEU A 1 263 ? 58.918 47.016 10.469 1.00 27.59 263 LEU A N 1
ATOM 1892 C CA . LEU A 1 263 ? 59.342 46.993 11.860 1.00 27.07 263 LEU A CA 1
ATOM 1893 C C . LEU A 1 263 ? 59.790 45.583 12.227 1.00 26.66 263 LEU A C 1
ATOM 1894 O O . LEU A 1 263 ? 59.003 44.634 12.139 1.00 27.53 263 LEU A O 1
ATOM 1899 N N . THR A 1 264 ? 61.047 45.439 12.638 1.00 27.60 264 THR A N 1
ATOM 1900 C CA . THR A 1 264 ? 61.552 44.125 13.014 1.00 26.07 264 THR A CA 1
ATOM 1901 C C . THR A 1 264 ? 62.228 44.062 14.386 1.00 29.18 264 THR A C 1
ATOM 1902 O O . THR A 1 264 ? 63.161 43.289 14.607 1.00 28.93 264 THR A O 1
ATOM 1906 N N . HIS A 1 265 ? 61.754 44.897 15.304 1.00 27.79 265 HIS A N 1
ATOM 1907 C CA . HIS A 1 265 ? 62.242 44.897 16.681 1.00 27.36 265 HIS A CA 1
ATOM 1908 C C . HIS A 1 265 ? 61.080 45.426 17.514 1.00 26.76 265 HIS A C 1
ATOM 1909 O O . HIS A 1 265 ? 60.103 45.930 16.958 1.00 24.94 265 HIS A O 1
ATOM 1916 N N . ASN A 1 266 ? 61.155 45.274 18.831 1.00 24.66 266 ASN A N 1
ATOM 1917 C CA . ASN A 1 266 ? 60.098 45.777 19.705 1.00 25.60 266 ASN A CA 1
ATOM 1918 C C . ASN A 1 266 ? 60.467 47.205 20.089 1.00 25.72 266 ASN A C 1
ATOM 1919 O O . ASN A 1 266 ? 61.341 47.420 20.924 1.00 26.92 266 ASN A O 1
ATOM 1924 N N . PRO A 1 267 ? 59.793 48.200 19.490 1.00 23.62 267 PRO A N 1
ATOM 1925 C CA . PRO A 1 267 ? 60.066 49.613 19.765 1.00 24.73 267 PRO A CA 1
ATOM 1926 C C . PRO A 1 267 ? 59.871 50.064 21.201 1.00 24.69 267 PRO A C 1
ATOM 1927 O O . PRO A 1 267 ? 60.400 51.100 21.598 1.00 25.31 267 PRO A O 1
ATOM 1931 N N . VAL A 1 268 ? 59.108 49.298 21.972 1.00 25.63 268 VAL A N 1
ATOM 1932 C CA . VAL A 1 268 ? 58.866 49.650 23.366 1.00 25.25 268 VAL A CA 1
ATOM 1933 C C . VAL A 1 268 ? 60.104 49.287 24.190 1.00 29.49 268 VAL A C 1
ATOM 1934 O O . VAL A 1 268 ? 60.425 49.952 25.179 1.00 29.04 268 VAL A O 1
ATOM 1938 N N . GLY A 1 269 ? 60.808 48.244 23.756 1.00 27.55 269 GLY A N 1
ATOM 1939 C CA . GLY A 1 269 ? 62.023 47.827 24.436 1.00 28.55 269 GLY A CA 1
ATOM 1940 C C . GLY A 1 269 ? 61.844 47.073 25.739 1.00 27.52 269 GLY A C 1
ATOM 1941 O O . GLY A 1 269 ? 62.815 46.902 26.490 1.00 24.71 269 GLY A O 1
ATOM 1942 N N . ASP A 1 270 ? 60.624 46.605 26.008 1.00 27.62 270 ASP A N 1
ATOM 1943 C CA . ASP A 1 270 ? 60.356 45.875 27.239 1.00 25.96 270 ASP A CA 1
ATOM 1944 C C . ASP A 1 270 ? 60.443 44.351 27.122 1.00 27.01 270 ASP A C 1
ATOM 1945 O O . ASP A 1 270 ? 60.196 43.625 28.084 1.00 28.62 270 ASP A O 1
ATOM 1950 N N . PHE A 1 271 ? 60.798 43.877 25.931 1.00 23.40 271 PHE A N 1
ATOM 1951 C CA . PHE A 1 271 ? 61.005 42.457 25.663 1.00 25.99 271 PHE A CA 1
ATOM 1952 C C . PHE A 1 271 ? 61.581 42.350 24.258 1.00 25.42 271 PHE A C 1
ATOM 1953 O O . PHE A 1 271 ? 61.390 43.246 23.442 1.00 27.88 271 PHE A O 1
ATOM 1961 N N . ALA A 1 272 ? 62.304 41.270 23.982 1.00 27.19 272 ALA A N 1
ATOM 1962 C CA . ALA A 1 272 ? 62.917 41.102 22.672 1.00 26.80 272 ALA A CA 1
ATOM 1963 C C . ALA A 1 272 ? 61.989 40.417 21.682 1.00 26.01 272 ALA A C 1
ATOM 1964 O O . ALA A 1 272 ? 61.395 39.379 21.979 1.00 28.51 272 ALA A O 1
ATOM 1966 N N . LEU A 1 273 ? 61.859 41.004 20.501 1.00 23.69 273 LEU A N 1
ATOM 1967 C CA . LEU A 1 273 ? 61.018 40.408 19.481 1.00 24.38 273 LEU A CA 1
ATOM 1968 C C . LEU A 1 273 ? 61.666 39.087 19.066 1.00 27.25 273 LEU A C 1
ATOM 1969 O O . LEU A 1 273 ? 62.870 39.035 18.795 1.00 26.47 273 LEU A O 1
ATOM 1974 N N . ASP A 1 274 ? 60.871 38.022 19.038 1.00 24.88 274 ASP A N 1
ATOM 1975 C CA . ASP A 1 274 ? 61.363 36.710 18.632 1.00 25.14 274 ASP A CA 1
ATOM 1976 C C . ASP A 1 274 ? 61.998 36.814 17.242 1.00 25.31 274 ASP A C 1
ATOM 1977 O O . ASP A 1 274 ? 61.370 37.300 16.306 1.00 24.73 274 ASP A O 1
ATOM 1982 N N . PRO A 1 275 ? 63.245 36.339 17.092 1.00 26.98 275 PRO A N 1
ATOM 1983 C CA . PRO A 1 275 ? 63.969 36.380 15.814 1.00 27.67 275 PRO A CA 1
ATOM 1984 C C . PRO A 1 275 ? 63.233 35.775 14.621 1.00 25.35 275 PRO A C 1
ATOM 1985 O O . PRO A 1 275 ? 63.321 36.296 13.505 1.00 27.68 275 PRO A O 1
ATOM 1989 N N . GLU A 1 276 ? 62.522 34.674 14.844 1.00 25.93 276 GLU A N 1
ATOM 1990 C CA . GLU A 1 276 ? 61.805 34.026 13.753 1.00 22.32 276 GLU A CA 1
ATOM 1991 C C . GLU A 1 276 ? 60.606 34.853 13.325 1.00 24.81 276 GLU A C 1
ATOM 1992 O O . GLU A 1 276 ? 60.279 34.899 12.147 1.00 25.01 276 GLU A O 1
ATOM 1998 N N . CYS A 1 277 ? 59.948 35.504 14.281 1.00 25.39 277 CYS A N 1
ATOM 1999 C CA . CYS A 1 277 ? 58.817 36.364 13.949 1.00 26.47 277 CYS A CA 1
ATOM 2000 C C . CYS A 1 277 ? 59.344 37.551 13.140 1.00 25.21 277 CYS A C 1
ATOM 2001 O O . CYS A 1 277 ? 58.754 37.942 12.134 1.00 26.95 277 CYS A O 1
ATOM 2004 N N . ALA A 1 278 ? 60.464 38.114 13.584 1.00 24.45 278 ALA A N 1
ATOM 2005 C CA . ALA A 1 278 ? 61.059 39.252 12.900 1.00 24.23 278 ALA A CA 1
ATOM 2006 C C . ALA A 1 278 ? 61.499 38.886 11.484 1.00 27.47 278 ALA A C 1
ATOM 2007 O O . ALA A 1 278 ? 61.302 39.661 10.549 1.00 26.22 278 ALA A O 1
ATOM 2009 N N . ALA A 1 279 ? 62.077 37.698 11.327 1.00 25.09 279 ALA A N 1
ATOM 2010 C CA . ALA A 1 279 ? 62.558 37.256 10.021 1.00 28.29 279 ALA A CA 1
ATOM 2011 C C . ALA A 1 279 ? 61.430 37.060 9.008 1.00 25.84 279 ALA A C 1
ATOM 2012 O O . ALA A 1 279 ? 61.625 37.268 7.814 1.00 26.82 279 ALA A O 1
ATOM 2014 N N . ALA A 1 280 ? 60.256 36.653 9.484 1.00 25.54 280 ALA A N 1
ATOM 2015 C CA . ALA A 1 280 ? 59.108 36.441 8.608 1.00 24.71 280 ALA A CA 1
ATOM 2016 C C . ALA A 1 280 ? 58.673 37.782 8.042 1.00 24.25 280 ALA A C 1
ATOM 2017 O O . ALA A 1 280 ? 58.392 37.907 6.853 1.00 27.12 280 ALA A O 1
ATOM 2019 N N . ALA A 1 281 ? 58.616 38.790 8.905 1.00 25.40 281 ALA A N 1
ATOM 2020 C CA . ALA A 1 281 ? 58.223 40.128 8.475 1.00 24.68 281 ALA A CA 1
ATOM 2021 C C . ALA A 1 281 ? 59.280 40.683 7.519 1.00 24.82 281 ALA A C 1
ATOM 2022 O O . ALA A 1 281 ? 58.955 41.297 6.500 1.00 26.04 281 ALA A O 1
ATOM 2024 N N . ARG A 1 282 ? 60.547 40.460 7.849 1.00 26.00 282 ARG A N 1
ATOM 2025 C CA . ARG A 1 282 ? 61.640 40.936 7.006 1.00 27.09 282 ARG A CA 1
ATOM 2026 C C . ARG A 1 282 ? 61.520 40.305 5.616 1.00 26.80 282 ARG A C 1
ATOM 2027 O O . ARG A 1 282 ? 61.654 40.987 4.598 1.00 27.10 282 ARG A O 1
ATOM 2035 N N . GLY A 1 283 ? 61.248 39.005 5.587 1.00 27.86 283 GLY A N 1
ATOM 2036 C CA . GLY A 1 283 ? 61.100 38.294 4.329 1.00 27.86 283 GLY A CA 1
ATOM 2037 C C . GLY A 1 283 ? 59.976 38.851 3.475 1.00 30.05 283 GLY A C 1
ATOM 2038 O O . GLY A 1 283 ? 60.103 38.933 2.255 1.00 29.04 283 GLY A O 1
ATOM 2039 N N . ALA A 1 284 ? 58.870 39.225 4.113 1.00 28.70 284 ALA A N 1
ATOM 2040 C CA . ALA A 1 284 ? 57.728 39.784 3.398 1.00 26.85 284 ALA A CA 1
ATOM 2041 C C . ALA A 1 284 ? 58.097 41.161 2.854 1.00 27.29 284 ALA A C 1
ATOM 2042 O O . ALA A 1 284 ? 57.686 41.533 1.758 1.00 27.45 284 ALA A O 1
ATOM 2044 N N . ALA A 1 285 ? 58.868 41.910 3.636 1.00 24.36 285 ALA A N 1
ATOM 2045 C CA . ALA A 1 285 ? 59.309 43.243 3.242 1.00 25.66 285 ALA A CA 1
ATOM 2046 C C . ALA A 1 285 ? 60.212 43.138 2.014 1.00 25.68 285 ALA A C 1
ATOM 2047 O O . ALA A 1 285 ? 60.129 43.955 1.106 1.00 27.38 285 ALA A O 1
ATOM 2049 N N . ALA A 1 286 ? 61.071 42.124 1.992 1.00 28.01 286 ALA A N 1
ATOM 2050 C CA . ALA A 1 286 ? 61.971 41.918 0.863 1.00 29.74 286 ALA A CA 1
ATOM 2051 C C . ALA A 1 286 ? 61.164 41.606 -0.391 1.00 30.87 286 ALA A C 1
ATOM 2052 O O . ALA A 1 286 ? 61.496 42.065 -1.483 1.00 30.00 286 ALA A O 1
ATOM 2054 N N . ALA A 1 287 ? 60.103 40.821 -0.230 1.00 29.49 287 ALA A N 1
ATOM 2055 C CA . ALA A 1 287 ? 59.249 40.463 -1.357 1.00 32.15 287 ALA A CA 1
ATOM 2056 C C . ALA A 1 287 ? 58.537 41.703 -1.898 1.00 33.25 287 ALA A C 1
ATOM 2057 O O . ALA A 1 287 ? 58.315 41.826 -3.102 1.00 35.31 287 ALA A O 1
ATOM 2059 N N . LEU A 1 288 ? 58.171 42.624 -1.012 1.00 31.48 288 LEU A N 1
ATOM 2060 C CA . LEU A 1 288 ? 57.506 43.842 -1.457 1.00 32.48 288 LEU A CA 1
ATOM 2061 C C . LEU A 1 288 ? 58.511 44.717 -2.201 1.00 32.02 288 LEU A C 1
ATOM 2062 O O . LEU A 1 288 ? 58.164 45.367 -3.182 1.00 31.19 288 LEU A O 1
ATOM 2067 N N . ALA A 1 289 ? 59.760 44.727 -1.736 1.00 32.67 289 ALA A N 1
ATOM 2068 C CA . ALA A 1 289 ? 60.798 45.513 -2.396 1.00 34.49 289 ALA A CA 1
ATOM 2069 C C . ALA A 1 289 ? 60.983 44.967 -3.812 1.00 36.59 289 ALA A C 1
ATOM 2070 O O . ALA A 1 289 ? 61.091 45.727 -4.777 1.00 37.89 289 ALA A O 1
ATOM 2072 N N . ALA A 1 290 ? 61.013 43.643 -3.928 1.00 37.57 290 ALA A N 1
ATOM 2073 C CA . ALA A 1 290 ? 61.170 42.988 -5.223 1.00 38.46 290 ALA A CA 1
ATOM 2074 C C . ALA A 1 290 ? 60.000 43.329 -6.147 1.00 39.88 290 ALA A C 1
ATOM 2075 O O . ALA A 1 290 ? 60.138 43.327 -7.370 1.00 38.66 290 ALA A O 1
ATOM 2077 N N . LEU A 1 291 ? 58.848 43.621 -5.554 1.00 39.52 291 LEU A N 1
ATOM 2078 C CA . LEU A 1 291 ? 57.656 43.965 -6.321 1.00 41.00 291 LEU A CA 1
ATOM 2079 C C . LEU A 1 291 ? 57.663 45.424 -6.766 1.00 40.77 291 LEU A C 1
ATOM 2080 O O . LEU A 1 291 ? 56.760 45.869 -7.477 1.00 41.04 291 LEU A O 1
ATOM 2085 N N . GLY A 1 292 ? 58.675 46.170 -6.333 1.00 40.97 292 GLY A N 1
ATOM 2086 C CA . GLY A 1 292 ? 58.784 47.561 -6.730 1.00 41.27 292 GLY A CA 1
ATOM 2087 C C . GLY A 1 292 ? 58.411 48.620 -5.709 1.00 41.20 292 GLY A C 1
ATOM 2088 O O . GLY A 1 292 ? 58.571 49.811 -5.976 1.00 40.33 292 GLY A O 1
ATOM 2089 N N . HIS A 1 293 ? 57.914 48.214 -4.546 1.00 38.71 293 HIS A N 1
ATOM 2090 C CA . HIS A 1 293 ? 57.536 49.191 -3.534 1.00 35.52 293 HIS A CA 1
ATOM 2091 C C . HIS A 1 293 ? 58.762 49.864 -2.931 1.00 35.16 293 HIS A C 1
ATOM 2092 O O . HIS A 1 293 ? 59.882 49.362 -3.045 1.00 35.03 293 HIS A O 1
ATOM 2099 N N . ASP A 1 294 ? 58.545 51.015 -2.303 1.00 31.64 294 ASP A N 1
ATOM 2100 C CA . ASP A 1 294 ? 59.627 51.747 -1.666 1.00 33.85 2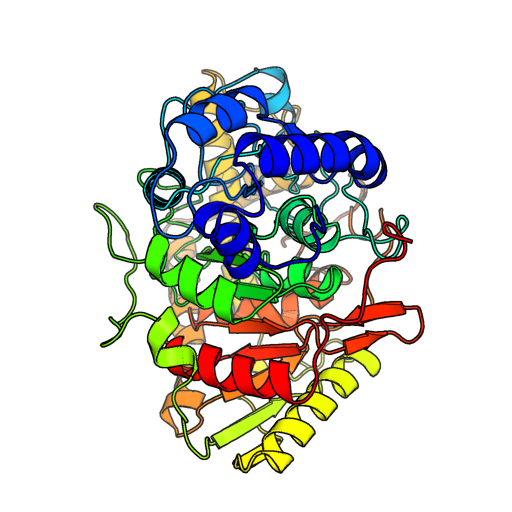94 ASP A CA 1
ATOM 2101 C C . ASP A 1 294 ? 59.648 51.303 -0.207 1.00 33.55 294 ASP A C 1
ATOM 2102 O O . ASP A 1 294 ? 59.031 51.929 0.658 1.00 29.97 294 ASP A O 1
ATOM 2107 N N . VAL A 1 295 ? 60.363 50.211 0.048 1.00 33.96 295 VAL A N 1
ATOM 2108 C CA . VAL A 1 295 ? 60.453 49.631 1.384 1.00 33.07 295 VAL A CA 1
ATOM 2109 C C . VAL A 1 295 ? 61.614 50.181 2.210 1.00 33.37 295 VAL A C 1
ATOM 2110 O O . VAL A 1 295 ? 62.754 50.216 1.753 1.00 36.35 295 VAL A O 1
ATOM 2114 N N . ASN A 1 296 ? 61.312 50.589 3.438 1.00 30.78 296 ASN A N 1
ATOM 2115 C CA . ASN A 1 296 ? 62.308 51.172 4.330 1.00 33.39 296 ASN A CA 1
ATOM 2116 C C . ASN A 1 296 ? 62.095 50.735 5.773 1.00 32.55 296 ASN A C 1
ATOM 2117 O O . ASN A 1 296 ? 60.989 50.364 6.156 1.00 30.49 296 ASN A O 1
ATOM 2122 N N . ASP A 1 297 ? 63.155 50.782 6.573 1.00 31.78 297 ASP A N 1
ATOM 2123 C CA . ASP A 1 297 ? 63.025 50.438 7.981 1.00 33.29 297 ASP A CA 1
ATOM 2124 C C . ASP A 1 297 ? 62.489 51.696 8.657 1.00 32.73 297 ASP A C 1
ATOM 2125 O O . ASP A 1 297 ? 63.223 52.659 8.892 1.00 30.51 297 ASP A O 1
ATOM 2130 N N . ALA A 1 298 ? 61.193 51.691 8.943 1.00 32.37 298 ALA A N 1
ATOM 2131 C CA . ALA A 1 298 ? 60.555 52.835 9.568 1.00 30.20 298 ALA A CA 1
ATOM 2132 C C . ALA A 1 298 ? 59.248 52.401 10.204 1.00 30.15 298 ALA A C 1
ATOM 2133 O O . ALA A 1 298 ? 58.658 51.397 9.812 1.00 26.60 298 ALA A O 1
ATOM 2135 N N . TYR A 1 299 ? 58.791 53.173 11.177 1.00 29.75 299 TYR A N 1
ATOM 2136 C CA . TYR A 1 299 ? 57.561 52.845 11.871 1.00 28.58 299 TYR A CA 1
ATOM 2137 C C . TYR A 1 299 ? 57.067 54.047 12.662 1.00 25.82 299 TYR A C 1
ATOM 2138 O O . TYR A 1 299 ? 57.832 54.965 12.957 1.00 27.16 299 TYR A O 1
ATOM 2147 N N . PRO A 1 300 ? 55.770 54.064 13.003 1.00 26.63 300 PRO A N 1
ATOM 2148 C CA . PRO A 1 300 ? 55.204 55.181 13.772 1.00 27.15 300 PRO A CA 1
ATOM 2149 C C . PRO A 1 300 ? 55.895 55.255 15.128 1.00 28.81 300 PRO A C 1
ATOM 2150 O O . PRO A 1 300 ? 55.919 54.270 15.863 1.00 25.98 300 PRO A O 1
ATOM 2154 N N . GLU A 1 301 ? 56.454 56.410 15.474 1.00 29.19 301 GLU A N 1
ATOM 2155 C CA . GLU A 1 301 ? 57.146 56.508 16.755 1.00 27.64 301 GLU A CA 1
ATOM 2156 C C . GLU A 1 301 ? 56.218 56.226 17.919 1.00 27.63 301 GLU A C 1
ATOM 2157 O O . GLU A 1 301 ? 56.671 55.844 18.997 1.00 25.73 301 GLU A O 1
ATOM 2163 N N . ALA A 1 302 ? 54.918 56.403 17.697 1.00 29.37 302 ALA A N 1
ATOM 2164 C CA . ALA A 1 302 ? 53.931 56.147 18.741 1.00 28.09 302 ALA A CA 1
ATOM 2165 C C . ALA A 1 302 ? 53.996 54.695 19.191 1.00 25.15 302 ALA A C 1
ATOM 2166 O O . ALA A 1 302 ? 53.635 54.373 20.322 1.00 27.47 302 ALA A O 1
ATOM 2168 N N . LEU A 1 303 ? 54.452 53.812 18.308 1.00 24.63 303 LEU A N 1
ATOM 2169 C CA . LEU A 1 303 ? 54.545 52.399 18.657 1.00 24.07 303 LEU A CA 1
ATOM 2170 C C . LEU A 1 303 ? 55.582 52.141 19.746 1.00 23.32 303 LEU A C 1
ATOM 2171 O O . LEU A 1 303 ? 55.602 51.065 20.346 1.00 28.65 303 LEU A O 1
ATOM 2176 N N . GLY A 1 304 ? 56.431 53.132 20.013 1.00 25.43 304 GLY A N 1
ATOM 2177 C CA . GLY A 1 304 ? 57.442 52.976 21.045 1.00 23.87 304 GLY A CA 1
ATOM 2178 C C . GLY A 1 304 ? 56.868 53.231 22.425 1.00 28.34 304 GLY A C 1
ATOM 2179 O O . GLY A 1 304 ? 57.560 53.120 23.438 1.00 26.69 304 GLY A O 1
ATOM 2180 N N . ASP A 1 305 ? 55.582 53.561 22.463 1.00 28.64 305 ASP A N 1
ATOM 2181 C CA . ASP A 1 305 ? 54.898 53.860 23.713 1.00 28.40 305 ASP A CA 1
ATOM 2182 C C . ASP A 1 305 ? 53.667 52.975 23.883 1.00 29.69 305 ASP A C 1
ATOM 2183 O O . ASP A 1 305 ? 52.873 52.805 22.953 1.00 30.93 305 ASP A O 1
ATOM 2188 N N . ARG A 1 306 ? 53.524 52.377 25.059 1.00 26.60 306 ARG A N 1
ATOM 2189 C CA . ARG A 1 306 ? 52.360 51.542 25.313 1.00 26.33 306 ARG A CA 1
ATOM 2190 C C . ARG A 1 306 ? 51.685 52.007 26.600 1.00 26.37 306 ARG A C 1
ATOM 2191 O O . ARG A 1 306 ? 50.978 51.245 27.255 1.00 27.70 306 ARG A O 1
ATOM 2199 N N . SER A 1 307 ? 51.903 53.272 26.946 1.00 26.06 307 SER A N 1
ATOM 2200 C CA . SER A 1 307 ? 51.311 53.860 28.148 1.00 30.05 307 SER A CA 1
ATOM 2201 C C . SER A 1 307 ? 49.792 53.749 28.120 1.00 29.71 307 SER A C 1
ATOM 2202 O O . SER A 1 307 ? 49.147 53.579 29.153 1.00 28.35 307 SER A O 1
ATOM 2205 N N . PHE A 1 308 ? 49.231 53.844 26.922 1.00 27.93 308 PHE A N 1
ATOM 2206 C CA . PHE A 1 308 ? 47.789 53.775 26.726 1.00 27.96 308 PHE A CA 1
ATOM 2207 C C . PHE A 1 308 ? 47.162 52.485 27.241 1.00 29.05 308 PHE A C 1
ATOM 2208 O O . PHE A 1 308 ? 45.980 52.465 27.597 1.00 30.02 308 PHE A O 1
ATOM 2216 N N . LEU A 1 309 ? 47.940 51.405 27.272 1.00 27.54 309 LEU A N 1
ATOM 2217 C CA . LEU A 1 309 ? 47.400 50.127 27.710 1.00 28.83 309 LEU A CA 1
ATOM 2218 C C . LEU A 1 309 ? 46.832 50.182 29.123 1.00 29.31 309 LEU A C 1
ATOM 2219 O O . LEU A 1 309 ? 45.896 49.448 29.449 1.00 27.84 309 LEU A O 1
ATOM 2224 N N . LYS A 1 310 ? 47.390 51.051 29.961 1.00 30.46 310 LYS A N 1
ATOM 2225 C CA . LYS A 1 310 ? 46.898 51.177 31.331 1.00 32.07 310 LYS A CA 1
ATOM 2226 C C . LYS A 1 310 ? 45.469 51.712 31.286 1.00 31.01 310 LYS A C 1
ATOM 2227 O O . LYS A 1 310 ? 44.577 51.205 31.972 1.00 28.95 310 LYS A O 1
ATOM 2233 N N . ASP A 1 311 ? 45.265 52.735 30.461 1.00 29.69 311 ASP A N 1
ATOM 2234 C CA . ASP A 1 311 ? 43.956 53.357 30.290 1.00 31.29 311 ASP A CA 1
ATOM 2235 C C . ASP A 1 311 ? 42.983 52.379 29.648 1.00 28.31 311 ASP A C 1
ATOM 2236 O O . ASP A 1 311 ? 41.811 52.336 30.000 1.00 28.47 311 ASP A O 1
ATOM 2241 N N . TYR A 1 312 ? 43.477 51.596 28.696 1.00 27.13 312 TYR A N 1
ATOM 2242 C CA . TYR A 1 312 ? 42.647 50.620 28.015 1.00 25.88 312 TYR A CA 1
ATOM 2243 C C . TYR A 1 312 ? 42.176 49.552 29.005 1.00 27.80 312 TYR A C 1
ATOM 2244 O O . TYR A 1 312 ? 41.027 49.108 28.966 1.00 28.20 312 TYR A O 1
ATOM 2253 N N . SER A 1 313 ? 43.074 49.146 29.896 1.00 25.98 313 SER A N 1
ATOM 2254 C CA . SER A 1 313 ? 42.763 48.130 30.896 1.00 29.13 313 SER A CA 1
ATOM 2255 C C . SER A 1 313 ? 41.612 48.579 31.793 1.00 25.41 313 SER A C 1
ATOM 2256 O O . SER A 1 313 ? 40.736 47.786 32.132 1.00 29.02 313 SER A O 1
ATOM 2259 N N . THR A 1 314 ? 41.626 49.849 32.179 1.00 27.55 314 THR A N 1
ATOM 2260 C CA . THR A 1 314 ? 40.577 50.395 33.034 1.00 28.74 314 THR A CA 1
ATOM 2261 C C . THR A 1 314 ? 39.226 50.321 32.329 1.00 29.91 314 THR A C 1
ATOM 2262 O O . THR A 1 314 ? 38.217 49.966 32.933 1.00 27.47 314 THR A O 1
ATOM 2266 N N . ILE A 1 315 ? 39.214 50.645 31.039 1.00 29.10 315 ILE A N 1
ATOM 2267 C CA . ILE A 1 315 ? 37.982 50.584 30.270 1.00 27.53 315 ILE A CA 1
ATOM 2268 C C . ILE A 1 315 ? 37.526 49.132 30.195 1.00 25.69 315 ILE A C 1
ATOM 2269 O O . ILE A 1 315 ? 36.334 48.840 30.305 1.00 29.28 315 ILE A O 1
ATOM 2274 N N . CYS A 1 316 ? 38.481 48.221 30.025 1.00 25.93 316 CYS A N 1
ATOM 2275 C CA . CYS A 1 316 ? 38.170 46.799 29.950 1.00 26.14 316 CYS A CA 1
ATOM 2276 C C . CYS A 1 316 ? 37.564 46.284 31.261 1.00 27.88 316 CYS A C 1
ATOM 2277 O O . CYS A 1 316 ? 36.674 45.433 31.239 1.00 26.55 316 CYS A O 1
ATOM 2280 N N . ASP A 1 317 ? 38.038 46.797 32.396 1.00 27.93 317 ASP A N 1
ATOM 2281 C CA . ASP A 1 317 ? 37.490 46.368 33.684 1.00 30.18 317 ASP A CA 1
ATOM 2282 C C . ASP A 1 317 ? 35.998 46.673 33.723 1.00 30.07 317 ASP A C 1
ATOM 2283 O O . ASP A 1 317 ? 35.194 45.836 34.121 1.00 31.61 317 ASP A O 1
ATOM 2288 N N . VAL A 1 318 ? 35.647 47.885 33.307 1.00 29.57 318 VAL A N 1
ATOM 2289 C CA . VAL A 1 318 ? 34.258 48.334 33.284 1.00 32.88 318 VAL A CA 1
ATOM 2290 C C . VAL A 1 318 ? 33.422 47.531 32.297 1.00 32.01 318 VAL A C 1
ATOM 2291 O O . VAL A 1 318 ? 32.290 47.152 32.600 1.00 32.45 318 VAL A O 1
ATOM 2295 N N . ALA A 1 319 ? 33.985 47.257 31.123 1.00 30.13 319 ALA A N 1
ATOM 2296 C CA . ALA A 1 319 ? 33.275 46.505 30.091 1.00 29.10 319 ALA A CA 1
ATOM 2297 C C . ALA A 1 319 ? 32.924 45.081 30.517 1.00 29.66 319 ALA A C 1
ATOM 2298 O O . ALA A 1 319 ? 31.801 44.630 30.309 1.00 29.99 319 ALA A O 1
ATOM 2300 N N . ILE A 1 320 ? 33.880 44.367 31.100 1.00 27.19 320 ILE A N 1
ATOM 2301 C CA . ILE A 1 320 ? 33.613 43.003 31.538 1.00 29.52 320 ILE A CA 1
ATOM 2302 C C . ILE 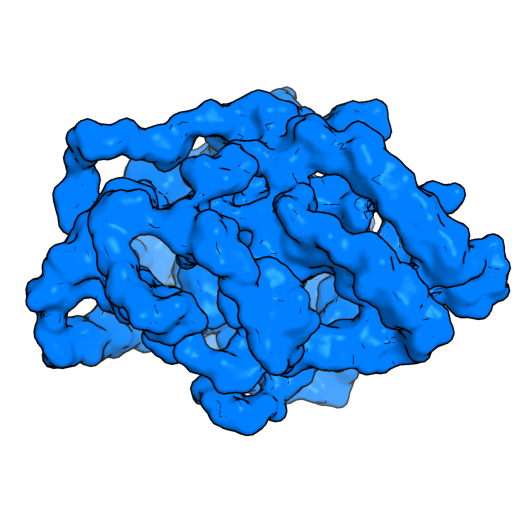A 1 320 ? 32.616 43.022 32.693 1.00 28.61 320 ILE A C 1
ATOM 2303 O O . ILE A 1 320 ? 31.693 42.214 32.742 1.00 32.10 320 ILE A O 1
ATOM 2308 N N . ALA A 1 321 ? 32.807 43.955 33.614 1.00 30.52 321 ALA A N 1
ATOM 2309 C CA . ALA A 1 321 ? 31.922 44.085 34.764 1.00 32.95 321 ALA A CA 1
ATOM 2310 C C . ALA A 1 321 ? 30.479 44.273 34.314 1.00 34.09 321 ALA A C 1
ATOM 2311 O O . ALA A 1 321 ? 29.568 43.624 34.826 1.00 33.63 321 ALA A O 1
ATOM 2313 N N . ARG A 1 322 ? 30.269 45.165 33.352 1.00 33.97 322 ARG A N 1
ATOM 2314 C CA . ARG A 1 322 ? 28.924 45.425 32.856 1.00 32.11 322 ARG A CA 1
ATOM 2315 C C . ARG A 1 322 ? 28.417 44.292 31.976 1.00 28.90 322 ARG A C 1
ATOM 2316 O O . ARG A 1 322 ? 27.210 44.096 31.839 1.00 29.79 322 ARG A O 1
ATOM 2324 N N . GLU A 1 323 ? 29.339 43.538 31.387 1.00 30.42 323 GLU A N 1
ATOM 2325 C CA . GLU A 1 323 ? 28.970 42.417 30.532 1.00 30.74 323 GLU A CA 1
ATOM 2326 C C . GLU A 1 323 ? 28.455 41.274 31.408 1.00 31.79 323 GLU A C 1
ATOM 2327 O O . GLU A 1 323 ? 27.540 40.546 31.028 1.00 29.86 323 GLU A O 1
ATOM 2333 N N . ILE A 1 324 ? 29.059 41.123 32.581 1.00 32.66 324 ILE A N 1
ATOM 2334 C CA . ILE A 1 324 ? 28.641 40.090 33.526 1.00 34.03 324 ILE A CA 1
ATOM 2335 C C . ILE A 1 324 ? 27.205 40.424 33.930 1.00 36.00 324 ILE A C 1
ATOM 2336 O O . ILE A 1 324 ? 26.354 39.544 34.079 1.00 36.20 324 ILE A O 1
ATOM 2341 N N . GLU A 1 325 ? 26.952 41.716 34.094 1.00 37.29 325 GLU A N 1
ATOM 2342 C CA . GLU A 1 325 ? 25.635 42.209 34.463 1.00 38.76 325 GLU A CA 1
ATOM 2343 C C . GLU A 1 325 ? 24.632 41.965 33.337 1.00 39.76 325 GLU A C 1
ATOM 2344 O O . GLU A 1 325 ? 23.516 41.513 33.575 1.00 40.71 325 GLU A O 1
ATOM 2350 N N . ARG A 1 326 ? 25.036 42.255 32.106 1.00 38.43 326 ARG A N 1
ATOM 2351 C CA . ARG A 1 326 ? 24.159 42.067 30.955 1.00 35.46 326 ARG A CA 1
ATOM 2352 C C . ARG A 1 326 ? 23.754 40.610 30.766 1.00 37.91 326 ARG A C 1
ATOM 2353 O O . ARG A 1 326 ? 22.603 40.308 30.440 1.00 36.41 326 ARG A O 1
ATOM 2361 N N . ASN A 1 327 ? 24.707 39.705 30.947 1.00 35.42 327 ASN A N 1
ATOM 2362 C CA . ASN A 1 327 ? 24.415 38.288 30.794 1.00 37.47 327 ASN A CA 1
ATOM 2363 C C . ASN A 1 327 ? 23.499 37.813 31.919 1.00 37.78 327 ASN A C 1
ATOM 2364 O O . ASN A 1 327 ? 22.634 36.969 31.709 1.00 39.23 327 ASN A O 1
ATOM 2369 N N . GLY A 1 328 ? 23.680 38.379 33.106 1.00 40.33 328 GLY A N 1
ATOM 2370 C CA . GLY A 1 328 ? 22.835 38.011 34.225 1.00 41.58 328 GLY A CA 1
ATOM 2371 C C . GLY A 1 328 ? 21.388 38.323 33.890 1.00 44.84 328 GLY A C 1
ATOM 2372 O O . GLY A 1 328 ? 20.492 37.513 34.136 1.00 44.56 328 GLY A O 1
ATOM 2373 N N . GLU A 1 329 ? 21.158 39.500 33.315 1.00 43.21 329 GLU A N 1
ATOM 2374 C CA . GLU A 1 329 ? 19.809 39.910 32.943 1.00 44.36 329 GLU A CA 1
ATOM 2375 C C . GLU A 1 329 ? 19.201 38.980 31.905 1.00 44.14 329 GLU A C 1
ATOM 2376 O O . GLU A 1 329 ? 17.995 38.740 31.913 1.00 46.71 329 GLU A O 1
ATOM 2382 N N . LEU A 1 330 ? 20.035 38.459 31.013 1.00 42.64 330 LEU A N 1
ATOM 2383 C CA . LEU A 1 330 ? 19.561 37.555 29.970 1.00 43.29 330 LEU A CA 1
ATOM 2384 C C . LEU A 1 330 ? 18.886 36.311 30.533 1.00 45.42 330 LEU A C 1
ATOM 2385 O O . LEU A 1 330 ? 17.934 35.798 29.948 1.00 47.60 330 LEU A O 1
ATOM 2390 N N . ILE A 1 331 ? 19.378 35.823 31.665 1.00 46.07 331 ILE A N 1
ATOM 2391 C CA . ILE A 1 331 ? 18.802 34.630 32.268 1.00 48.91 331 ILE A CA 1
ATOM 2392 C C . ILE A 1 331 ? 17.843 34.940 33.413 1.00 50.71 331 ILE A C 1
ATOM 2393 O O . ILE A 1 331 ? 17.130 34.056 33.886 1.00 52.89 331 ILE A O 1
ATOM 2398 N N . GLY A 1 332 ? 17.834 36.190 33.864 1.00 50.72 332 GLY A N 1
ATOM 2399 C CA . GLY A 1 332 ? 16.930 36.578 34.931 1.00 52.30 332 GLY A CA 1
ATOM 2400 C C . GLY A 1 332 ? 17.483 36.585 36.342 1.00 52.42 332 GLY A C 1
ATOM 2401 O O . GLY A 1 332 ? 16.730 36.777 37.296 1.00 53.36 332 GLY A O 1
ATOM 2402 N N . ARG A 1 333 ? 18.786 36.375 36.491 1.00 51.62 333 ARG A N 1
ATOM 2403 C CA . ARG A 1 333 ? 19.395 36.377 37.816 1.00 51.04 333 ARG A CA 1
ATOM 2404 C C . ARG A 1 333 ? 20.814 36.915 37.755 1.00 52.33 333 ARG A C 1
ATOM 2405 O O . ARG A 1 333 ? 21.531 36.686 36.781 1.00 52.67 333 ARG A O 1
ATOM 2413 N N . PRO A 1 334 ? 21.240 37.641 38.799 1.00 52.66 334 PRO A N 1
ATOM 2414 C CA . PRO A 1 334 ? 22.596 38.196 38.831 1.00 51.53 334 PRO A CA 1
ATOM 2415 C C . PRO A 1 334 ? 23.615 37.063 38.815 1.00 52.14 334 PRO A C 1
ATOM 2416 O O . PRO A 1 334 ? 23.341 35.969 39.311 1.00 53.69 334 PRO A O 1
ATOM 2420 N N . LEU A 1 335 ? 24.782 37.317 38.232 1.00 49.26 335 LEU A N 1
ATOM 2421 C CA . LEU A 1 335 ? 25.830 36.309 38.186 1.00 45.72 335 LEU A CA 1
ATOM 2422 C C . LEU A 1 335 ? 26.726 36.532 39.394 1.00 44.36 335 LEU A C 1
ATOM 2423 O O . LEU A 1 335 ? 26.928 37.668 39.824 1.00 44.84 335 LEU A O 1
ATOM 2428 N N . THR A 1 336 ? 27.251 35.446 39.947 1.00 45.36 336 THR A N 1
ATOM 2429 C CA . THR A 1 336 ? 28.113 35.535 41.116 1.00 47.64 336 THR A CA 1
ATOM 2430 C C . THR A 1 336 ? 29.514 35.034 40.813 1.00 48.50 336 THR A C 1
ATOM 2431 O O . THR A 1 336 ? 29.780 34.500 39.737 1.00 48.83 336 THR A O 1
ATOM 2435 N N . GLU A 1 337 ? 30.401 35.198 41.787 1.00 49.92 337 GLU A N 1
ATOM 2436 C CA . GLU A 1 337 ? 31.784 34.774 41.656 1.00 52.13 337 GLU A CA 1
ATOM 2437 C C . GLU A 1 337 ? 31.886 33.293 41.309 1.00 51.84 337 GLU A C 1
ATOM 2438 O O . GLU A 1 337 ? 32.965 32.800 40.987 1.00 50.74 337 GLU A O 1
ATOM 2444 N N . ASP A 1 338 ? 30.758 32.592 41.359 1.00 51.72 338 ASP A N 1
ATOM 2445 C CA . ASP A 1 338 ? 30.736 31.164 41.058 1.00 51.76 338 ASP A CA 1
ATOM 2446 C C . ASP A 1 338 ? 30.277 30.869 39.634 1.00 50.51 338 ASP A C 1
ATOM 2447 O O . ASP A 1 338 ? 30.335 29.724 39.178 1.00 51.13 338 ASP A O 1
ATOM 2452 N N . ASP A 1 339 ? 29.827 31.903 38.931 1.00 47.40 339 ASP A N 1
ATOM 2453 C CA . ASP A 1 339 ? 29.344 31.746 37.563 1.00 43.23 339 ASP A CA 1
ATOM 2454 C C . ASP A 1 339 ? 30.409 32.044 36.508 1.00 39.87 339 ASP A C 1
ATOM 2455 O O . ASP A 1 339 ? 30.297 31.607 35.365 1.00 38.83 339 ASP A O 1
ATOM 2460 N N . VAL A 1 340 ? 31.439 32.785 36.899 1.00 38.83 340 VAL A N 1
ATOM 2461 C CA . VAL A 1 340 ? 32.504 33.159 35.976 1.00 39.46 340 VAL A CA 1
ATOM 2462 C C . VAL A 1 340 ? 33.877 32.724 36.484 1.00 41.57 340 VAL A C 1
ATOM 2463 O O . VAL A 1 340 ? 33.995 32.167 37.576 1.00 40.93 340 VAL A O 1
ATOM 2467 N N . GLU A 1 341 ? 34.910 32.975 35.681 1.00 39.14 341 GLU A N 1
ATOM 2468 C CA . GLU A 1 341 ? 36.275 32.627 36.053 1.00 39.32 341 GLU A CA 1
ATOM 2469 C C . GLU A 1 341 ? 36.794 33.682 37.026 1.00 40.19 341 GLU A C 1
ATOM 2470 O O . GLU A 1 341 ? 36.328 34.819 37.011 1.00 40.78 341 GLU A O 1
ATOM 2476 N N . TRP A 1 342 ? 37.752 33.314 37.872 1.00 38.54 342 TRP A N 1
ATOM 2477 C CA . TRP A 1 342 ? 38.267 34.258 38.858 1.00 38.59 342 TRP A CA 1
ATOM 2478 C C . TRP A 1 342 ? 38.838 35.539 38.259 1.00 35.99 342 TRP A C 1
ATOM 2479 O O . TRP A 1 342 ? 38.713 36.614 38.845 1.00 34.13 342 TRP A O 1
ATOM 2490 N N . THR A 1 343 ? 39.468 35.432 37.096 1.00 36.15 343 THR A N 1
ATOM 2491 C CA . THR A 1 343 ? 40.039 36.614 36.460 1.00 36.18 343 THR A CA 1
ATOM 2492 C C . THR A 1 343 ? 38.946 37.630 36.141 1.00 34.67 343 THR A C 1
ATOM 2493 O O . THR A 1 343 ? 39.139 38.831 36.306 1.00 37.38 343 THR A O 1
ATOM 2497 N N . SER A 1 344 ? 37.795 37.140 35.699 1.00 35.10 344 SER A N 1
ATOM 2498 C CA . SER A 1 344 ? 36.677 38.009 35.357 1.00 36.89 344 SER A CA 1
ATOM 2499 C C . SER A 1 344 ? 36.067 38.670 36.588 1.00 37.49 344 SER A C 1
ATOM 2500 O O . SER A 1 344 ? 35.820 39.872 36.595 1.00 34.75 344 SER A O 1
ATOM 2503 N N . TRP A 1 345 ? 35.837 37.886 37.636 1.00 37.80 345 TRP A N 1
ATOM 2504 C CA . TRP A 1 345 ? 35.245 38.434 38.845 1.00 37.14 345 TRP A CA 1
ATOM 2505 C C . TRP A 1 345 ? 36.087 39.554 39.440 1.00 37.12 345 TRP A C 1
ATOM 2506 O O . TRP A 1 345 ? 35.553 40.532 39.960 1.00 36.30 345 TRP A O 1
ATOM 2517 N N . GLU A 1 346 ? 37.406 39.422 39.355 1.00 38.44 346 GLU A N 1
ATOM 2518 C CA . GLU A 1 346 ? 38.290 40.439 39.903 1.00 40.67 346 GLU A CA 1
ATOM 2519 C C . GLU A 1 346 ? 38.047 41.805 39.263 1.00 43.28 346 GLU A C 1
ATOM 2520 O O . GLU A 1 346 ? 38.224 42.844 39.906 1.00 41.80 346 GLU A O 1
ATOM 2526 N N . MET A 1 347 ? 37.634 41.800 37.998 1.00 43.64 347 MET A N 1
ATOM 2527 C CA . MET A 1 347 ? 37.369 43.042 37.275 1.00 44.52 347 MET A CA 1
ATOM 2528 C C . MET A 1 347 ? 36.102 43.733 37.778 1.00 44.32 347 MET A C 1
ATOM 2529 O O . MET A 1 347 ? 35.938 44.943 37.611 1.00 47.08 347 MET A O 1
ATOM 2534 N N . VAL A 1 348 ? 35.208 42.963 38.389 1.00 43.71 348 VAL A N 1
ATOM 2535 C CA . VAL A 1 348 ? 33.969 43.513 38.929 1.00 42.45 348 VAL A CA 1
ATOM 2536 C C . VAL A 1 348 ? 34.323 44.488 40.043 1.00 43.42 348 VAL A C 1
ATOM 2537 O O . VAL A 1 348 ? 33.794 45.595 40.111 1.00 42.50 348 VAL A O 1
ATOM 2541 N N . LYS A 1 349 ? 35.236 44.066 40.912 1.00 43.90 349 LYS A N 1
ATOM 2542 C CA . LYS A 1 349 ? 35.676 44.893 42.026 1.00 43.52 349 LYS A CA 1
ATOM 2543 C C . LYS A 1 349 ? 36.412 46.114 41.498 1.00 41.92 349 LYS A C 1
ATOM 2544 O O . LYS A 1 349 ? 36.153 47.238 41.926 1.00 41.96 349 LYS A O 1
ATOM 2550 N N . ARG A 1 350 ? 37.327 45.896 40.560 1.00 40.57 350 ARG A N 1
ATOM 2551 C CA . ARG A 1 350 ? 38.080 47.007 39.996 1.00 38.54 350 ARG A CA 1
ATOM 2552 C C . ARG A 1 350 ? 37.155 48.032 39.347 1.00 36.17 350 ARG A C 1
ATOM 2553 O O . ARG A 1 350 ? 37.364 49.237 39.480 1.00 38.15 350 ARG A O 1
ATOM 2561 N N . ALA A 1 351 ? 36.126 47.556 38.654 1.00 36.24 351 ALA A N 1
ATOM 2562 C CA . ALA A 1 351 ? 35.187 48.460 37.995 1.00 35.12 351 ALA A CA 1
ATOM 2563 C C . ALA A 1 351 ? 34.541 49.383 39.020 1.00 38.48 351 ALA A C 1
ATOM 2564 O O . ALA A 1 351 ? 34.350 50.574 38.770 1.00 36.96 351 ALA A O 1
ATOM 2566 N N . ASP A 1 352 ? 34.217 48.830 40.184 1.00 40.34 352 ASP A N 1
ATOM 2567 C CA . ASP A 1 352 ? 33.581 49.608 41.239 1.00 42.43 352 ASP A CA 1
ATOM 2568 C C . ASP A 1 352 ? 34.415 50.784 41.726 1.00 42.62 352 ASP A C 1
ATOM 2569 O O . ASP A 1 352 ? 33.891 51.690 42.369 1.00 46.52 352 ASP A O 1
ATOM 2574 N N . GLN A 1 353 ? 35.706 50.786 41.419 1.00 42.90 353 GLN A N 1
ATOM 2575 C CA . GLN A 1 353 ? 36.563 51.881 41.861 1.00 42.82 353 GLN A CA 1
ATOM 2576 C C . GLN A 1 353 ? 36.864 52.894 40.756 1.00 40.99 353 GLN A C 1
ATOM 2577 O O . GLN A 1 353 ? 37.606 53.855 40.962 1.00 42.23 353 GLN A O 1
ATOM 2583 N N . VAL A 1 354 ? 36.266 52.685 39.589 1.00 38.36 354 VAL A N 1
ATOM 2584 C CA . VAL A 1 354 ? 36.455 53.592 38.462 1.00 36.03 354 VAL A CA 1
ATOM 2585 C C . VAL A 1 354 ? 35.357 54.651 38.467 1.00 33.94 354 VAL A C 1
ATOM 2586 O O . VAL A 1 354 ? 34.175 54.316 38.493 1.00 33.75 354 VAL A O 1
ATOM 2590 N N . THR A 1 355 ? 35.740 55.923 38.440 1.00 33.15 355 THR A N 1
ATOM 2591 C CA . THR A 1 355 ? 34.754 57.005 38.442 1.00 35.17 355 THR A CA 1
ATOM 2592 C C . THR A 1 355 ? 34.365 57.412 37.025 1.00 33.82 355 THR A C 1
ATOM 2593 O O . THR A 1 355 ? 35.038 57.055 36.061 1.00 32.03 355 THR A O 1
ATOM 2597 N N . GLY A 1 356 ? 33.271 58.160 36.909 1.00 33.35 356 GLY A N 1
ATOM 2598 C CA . GLY A 1 356 ? 32.829 58.618 35.605 1.00 32.47 356 GLY A CA 1
ATOM 2599 C C . GLY A 1 356 ? 33.903 59.455 34.931 1.00 33.82 356 GLY A C 1
ATOM 2600 O O . GLY A 1 356 ? 34.186 59.276 33.745 1.00 34.53 356 GLY A O 1
ATOM 2601 N N . ARG A 1 357 ? 34.507 60.371 35.683 1.00 31.88 357 ARG A N 1
ATOM 2602 C CA . ARG A 1 357 ? 35.557 61.221 35.135 1.00 32.19 357 ARG A CA 1
ATOM 2603 C C . ARG A 1 357 ? 36.751 60.386 34.677 1.00 32.37 357 ARG A C 1
ATOM 2604 O O . ARG A 1 357 ? 37.309 60.632 33.610 1.00 32.16 357 ARG A O 1
ATOM 2612 N N . ALA A 1 358 ? 37.126 59.391 35.477 1.00 31.67 358 ALA A N 1
ATOM 2613 C CA . ALA A 1 358 ? 38.255 58.522 35.148 1.00 31.06 358 ALA A CA 1
ATOM 2614 C C . ALA A 1 358 ? 38.009 57.756 33.850 1.00 30.13 358 ALA A C 1
ATOM 2615 O O . ALA A 1 358 ? 38.895 57.674 32.997 1.00 31.25 358 ALA A O 1
ATOM 2617 N N . PHE A 1 359 ? 36.809 57.194 33.709 1.00 29.00 359 PHE A N 1
ATOM 2618 C CA . PHE A 1 359 ? 36.444 56.441 32.509 1.00 30.76 359 PHE A CA 1
ATOM 2619 C C . PHE A 1 359 ? 36.533 57.351 31.287 1.00 29.74 359 PHE A C 1
ATOM 2620 O O . PHE A 1 359 ? 37.100 56.978 30.259 1.00 30.99 359 PHE A O 1
ATOM 2628 N N . ALA A 1 360 ? 35.966 58.549 31.406 1.00 29.18 360 ALA A N 1
ATOM 2629 C CA . ALA A 1 360 ? 35.995 59.510 30.309 1.00 30.15 360 ALA A CA 1
ATOM 2630 C C . ALA A 1 360 ? 37.428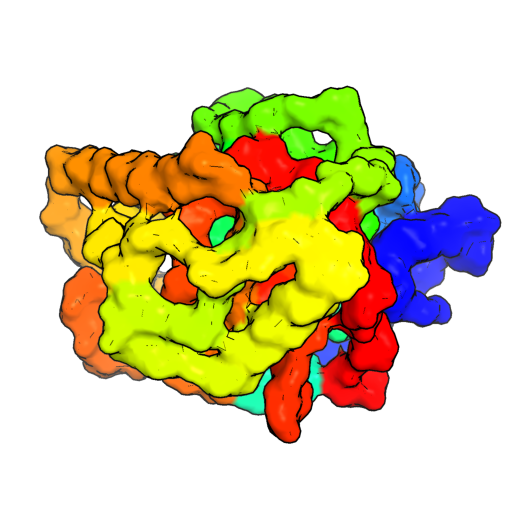 59.871 29.935 1.00 29.71 360 ALA A C 1
ATOM 2631 O O . ALA A 1 360 ? 37.754 60.002 28.757 1.00 27.34 360 ALA A O 1
ATOM 2633 N N . ALA A 1 361 ? 38.286 60.037 30.938 1.00 27.71 361 ALA A N 1
ATOM 2634 C CA . ALA A 1 361 ? 39.682 60.382 30.683 1.00 27.64 361 ALA A CA 1
ATOM 2635 C C . ALA A 1 361 ? 40.408 59.259 29.942 1.00 27.49 361 ALA A C 1
ATOM 2636 O O . ALA A 1 361 ? 41.221 59.518 29.051 1.00 31.99 361 ALA A O 1
ATOM 2638 N N . CYS A 1 362 ? 40.114 58.016 30.312 1.00 27.48 362 CYS A N 1
ATOM 2639 C CA . CYS A 1 362 ? 40.742 56.866 29.674 1.00 27.24 362 CYS A CA 1
ATOM 2640 C C . CYS A 1 362 ? 40.382 56.815 28.192 1.00 27.71 362 CYS A C 1
ATOM 2641 O O . CYS A 1 362 ? 41.230 56.528 27.346 1.00 27.15 362 CYS A O 1
ATOM 2644 N N . VAL A 1 363 ? 39.122 57.090 27.877 1.00 27.39 363 VAL A N 1
ATOM 2645 C CA . VAL A 1 363 ? 38.693 57.080 26.484 1.00 27.13 363 VAL A CA 1
ATOM 2646 C C . VAL A 1 363 ? 39.438 58.169 25.720 1.00 26.24 363 VAL A C 1
ATOM 2647 O O . VAL A 1 363 ? 39.881 57.954 24.588 1.00 30.17 363 VAL A O 1
ATOM 2651 N N . ASP A 1 364 ? 39.586 59.340 26.329 1.00 25.72 364 ASP A N 1
ATOM 2652 C CA . ASP A 1 364 ? 40.310 60.423 25.670 1.00 24.82 364 ASP A CA 1
ATOM 2653 C C . ASP A 1 364 ? 41.748 60.005 25.384 1.00 26.28 364 ASP A C 1
ATOM 2654 O O . ASP A 1 364 ? 42.304 60.348 24.343 1.00 27.45 364 ASP A O 1
ATOM 2659 N N . GLU A 1 365 ? 42.356 59.276 26.315 1.00 27.98 365 GLU A N 1
ATOM 2660 C CA . GLU A 1 365 ? 43.735 58.825 26.130 1.00 27.28 365 GLU A CA 1
ATOM 2661 C C . GLU A 1 365 ? 43.849 57.931 24.899 1.00 27.33 365 GLU A C 1
ATOM 2662 O O . GLU A 1 365 ? 44.858 57.958 24.197 1.00 27.59 365 GLU A O 1
ATOM 2668 N N . LEU A 1 366 ? 42.814 57.139 24.642 1.00 26.65 366 LEU A N 1
ATOM 2669 C CA . LEU A 1 366 ? 42.823 56.266 23.477 1.00 26.43 366 LEU A CA 1
ATOM 2670 C C . LEU A 1 366 ? 42.757 57.105 22.202 1.00 25.89 366 LEU A C 1
ATOM 2671 O O . LEU A 1 366 ? 43.480 56.836 21.241 1.00 24.74 366 LEU A O 1
ATOM 2676 N N . ARG A 1 367 ? 41.897 58.122 22.195 1.00 23.57 367 ARG A N 1
ATOM 2677 C CA . ARG A 1 367 ? 41.761 58.971 21.015 1.00 22.57 367 ARG A CA 1
ATOM 2678 C C . ARG A 1 367 ? 43.076 59.693 20.742 1.00 23.64 367 ARG A C 1
ATOM 2679 O O . ARG A 1 367 ? 43.499 59.811 19.598 1.00 24.22 367 ARG A O 1
ATOM 2687 N N . TYR A 1 368 ? 43.725 60.177 21.796 1.00 26.51 368 TYR A N 1
ATOM 2688 C CA . TYR A 1 368 ? 44.985 60.881 21.612 1.00 26.62 368 TYR A CA 1
ATOM 2689 C C . TYR A 1 368 ? 46.052 59.956 21.049 1.00 27.19 368 TYR A C 1
ATOM 2690 O O . TYR A 1 368 ? 46.799 60.345 20.157 1.00 27.42 368 TYR A O 1
ATOM 2699 N N . TYR A 1 369 ? 46.114 58.727 21.551 1.00 28.06 369 TYR A N 1
ATOM 2700 C CA . TYR A 1 369 ? 47.106 57.780 21.059 1.00 26.49 369 TYR A CA 1
ATOM 2701 C C . TYR A 1 369 ? 46.816 57.455 19.597 1.00 24.64 369 TYR A C 1
ATOM 2702 O O . TYR A 1 369 ? 47.728 57.404 18.770 1.00 25.08 369 TYR A O 1
ATOM 2711 N N . ALA A 1 370 ? 45.542 57.240 19.281 1.00 24.38 370 ALA A N 1
ATOM 2712 C CA . ALA A 1 370 ? 45.137 56.940 17.911 1.00 25.44 370 ALA A CA 1
ATOM 2713 C C . ALA A 1 370 ? 45.696 58.017 16.989 1.00 23.23 370 ALA A C 1
ATOM 2714 O O . ALA A 1 370 ? 46.230 57.725 15.923 1.00 25.89 370 ALA A O 1
ATOM 2716 N N . GLY A 1 371 ? 45.566 59.270 17.407 1.00 26.10 371 GLY A N 1
ATOM 2717 C CA . GLY A 1 371 ? 46.069 60.362 16.597 1.00 26.23 371 GLY A CA 1
ATOM 2718 C C . GLY A 1 371 ? 47.566 60.270 16.362 1.00 28.22 371 GLY A C 1
ATOM 2719 O O . GLY A 1 371 ? 48.032 60.458 15.238 1.00 27.14 371 GLY A O 1
ATOM 2720 N N . LYS A 1 372 ? 48.324 59.979 17.416 1.00 26.46 372 LYS A N 1
ATOM 2721 C CA . LYS A 1 372 ? 49.773 59.879 17.283 1.00 27.39 372 LYS A CA 1
ATOM 2722 C C . LYS A 1 372 ? 50.133 58.797 16.277 1.00 29.71 372 LYS A C 1
ATOM 2723 O O . LYS A 1 372 ? 51.022 58.982 15.446 1.00 27.83 372 LYS A O 1
ATOM 2729 N N . VAL A 1 373 ? 49.432 57.670 16.346 1.00 25.82 373 VAL A N 1
ATOM 2730 C CA . VAL A 1 373 ? 49.691 56.571 15.431 1.00 24.20 373 VAL A CA 1
ATOM 2731 C C . VAL A 1 373 ? 49.368 56.942 13.984 1.00 24.05 373 VAL A C 1
ATOM 2732 O O . VAL A 1 373 ? 50.201 56.786 13.094 1.00 23.08 373 VAL A O 1
ATOM 2736 N N . GLU A 1 374 ? 48.156 57.435 13.756 1.00 21.84 374 GLU A N 1
ATOM 2737 C CA . GLU A 1 374 ? 47.722 57.793 12.403 1.00 24.13 374 GLU A CA 1
ATOM 2738 C C . GLU A 1 374 ? 48.549 58.869 11.708 1.00 23.96 374 GLU A C 1
ATOM 2739 O O . GLU A 1 374 ? 48.607 58.908 10.483 1.00 27.20 374 GLU A O 1
ATOM 2745 N N . ARG A 1 375 ? 49.184 59.741 12.482 1.00 25.73 375 ARG A N 1
ATOM 2746 C CA . ARG A 1 375 ? 49.998 60.803 11.904 1.00 24.01 375 ARG A CA 1
ATOM 2747 C C . ARG A 1 375 ? 51.146 60.286 11.041 1.00 28.70 375 ARG A C 1
ATOM 2748 O O . ARG A 1 375 ? 51.663 61.019 10.202 1.00 27.93 375 ARG A O 1
ATOM 2756 N N . TRP A 1 376 ? 51.542 59.031 11.244 1.00 28.15 376 TRP A N 1
ATOM 2757 C CA . TRP A 1 376 ? 52.624 58.426 10.461 1.00 28.27 376 TRP A CA 1
ATOM 2758 C C . TRP A 1 376 ? 52.166 58.252 9.014 1.00 29.80 376 TRP A C 1
ATOM 2759 O O . TRP A 1 376 ? 52.939 58.468 8.075 1.00 31.28 376 TRP A O 1
ATOM 2770 N N . TRP A 1 377 ? 50.904 57.861 8.840 1.00 26.25 377 TRP A N 1
ATOM 2771 C CA . TRP A 1 377 ? 50.335 57.664 7.509 1.00 27.90 377 TRP A CA 1
ATOM 2772 C C . TRP A 1 377 ? 50.070 59.033 6.888 1.00 30.60 377 TRP A C 1
ATOM 2773 O O . TRP A 1 377 ? 50.213 59.227 5.682 1.00 30.14 377 TRP A O 1
ATOM 2784 N N . GLU A 1 378 ? 49.677 59.975 7.738 1.00 31.18 378 GLU A N 1
ATOM 2785 C CA . GLU A 1 378 ? 49.405 61.348 7.331 1.00 34.42 378 GLU A CA 1
ATOM 2786 C C . GLU A 1 378 ? 50.662 61.940 6.692 1.00 33.39 378 GLU A C 1
ATOM 2787 O O . GLU A 1 378 ? 50.588 62.680 5.709 1.00 32.42 378 GLU A O 1
ATOM 2793 N N . ALA A 1 379 ? 51.813 61.602 7.266 1.00 33.18 379 ALA A N 1
ATOM 2794 C CA . ALA A 1 379 ? 53.100 62.102 6.793 1.00 33.66 379 ALA A CA 1
ATOM 2795 C C . ALA A 1 379 ? 53.569 61.508 5.466 1.00 36.45 379 ALA A C 1
ATOM 2796 O O . ALA A 1 379 ? 54.651 61.849 4.984 1.00 38.52 379 ALA A O 1
ATOM 2798 N N . GLY A 1 380 ? 52.780 60.615 4.878 1.00 35.54 380 GLY A N 1
ATOM 2799 C CA . GLY A 1 380 ? 53.178 60.049 3.600 1.00 35.68 380 GLY A CA 1
ATOM 2800 C C . GLY A 1 380 ? 53.341 58.544 3.497 1.00 36.35 380 GLY A C 1
ATOM 2801 O O . GLY A 1 380 ? 53.407 58.004 2.392 1.00 35.89 380 GLY A O 1
ATOM 2802 N N . TRP A 1 381 ? 53.420 57.856 4.629 1.00 33.36 381 TRP A N 1
ATOM 2803 C CA . TRP A 1 381 ? 53.565 56.406 4.592 1.00 31.58 381 TRP A CA 1
ATOM 2804 C C . TRP A 1 381 ? 52.232 55.751 4.260 1.00 28.42 381 TRP A C 1
ATOM 2805 O O . TRP A 1 381 ? 51.178 56.217 4.696 1.00 30.53 381 TRP A O 1
ATOM 2816 N N . ASP A 1 382 ? 52.289 54.672 3.482 1.00 26.05 382 ASP A N 1
ATOM 2817 C CA . ASP A 1 382 ? 51.096 53.943 3.063 1.00 25.93 382 ASP A CA 1
ATOM 2818 C C . ASP A 1 382 ? 50.828 52.682 3.877 1.00 24.86 382 ASP A C 1
ATOM 2819 O O . ASP A 1 382 ? 49.687 52.407 4.251 1.00 21.62 382 ASP A O 1
ATOM 2824 N N . LEU A 1 383 ? 51.884 51.919 4.141 1.00 25.28 383 LEU A N 1
ATOM 2825 C CA . LEU A 1 383 ? 51.747 50.652 4.862 1.00 21.72 383 LEU A CA 1
ATOM 2826 C C . LEU A 1 383 ? 52.861 50.374 5.853 1.00 24.70 383 LEU A C 1
ATOM 2827 O O . LEU A 1 383 ? 54.009 50.785 5.657 1.00 23.74 383 LEU A O 1
ATOM 2832 N N . LEU A 1 384 ? 52.507 49.648 6.910 1.00 22.28 384 LEU A N 1
ATOM 2833 C CA . LEU A 1 384 ? 53.468 49.233 7.922 1.00 23.34 384 LEU A CA 1
ATOM 2834 C C . LEU A 1 384 ? 53.447 47.711 7.868 1.00 23.63 384 LEU A C 1
ATOM 2835 O O . LEU A 1 384 ? 52.375 47.108 7.824 1.00 24.72 384 LEU A O 1
ATOM 2840 N N . ILE A 1 385 ? 54.629 47.104 7.828 1.00 23.75 385 ILE A N 1
ATOM 2841 C CA . ILE A 1 385 ? 54.765 45.655 7.813 1.00 24.70 385 ILE A CA 1
ATOM 2842 C C . ILE A 1 385 ? 55.441 45.290 9.130 1.00 23.14 385 ILE A C 1
ATOM 2843 O O . ILE A 1 385 ? 56.477 45.857 9.480 1.00 23.64 385 ILE A O 1
ATOM 2848 N N . LEU A 1 386 ? 54.850 44.357 9.868 1.00 23.93 386 LEU A N 1
ATOM 2849 C CA . LEU A 1 386 ? 55.431 43.927 11.129 1.00 23.96 386 LEU A CA 1
ATOM 2850 C C . LEU A 1 386 ? 54.873 42.558 11.487 1.00 23.57 386 LEU A C 1
ATOM 2851 O O . LEU A 1 386 ? 53.837 42.150 10.964 1.00 21.94 386 LEU A O 1
ATOM 2856 N N . PRO A 1 387 ? 55.571 41.813 12.364 1.00 21.29 387 PRO A N 1
ATOM 2857 C CA . PRO A 1 387 ? 55.072 40.486 12.747 1.00 21.83 387 PRO A CA 1
ATOM 2858 C C . PRO A 1 387 ? 53.706 40.641 13.406 1.00 19.93 387 PRO A C 1
ATOM 2859 O O . PRO A 1 387 ? 53.445 41.661 14.036 1.00 23.05 387 PRO A O 1
ATOM 2863 N N . THR A 1 388 ? 52.829 39.652 13.262 1.00 19.69 388 THR A N 1
ATOM 2864 C CA . THR A 1 388 ? 51.522 39.757 13.897 1.00 21.28 388 THR A CA 1
ATOM 2865 C C . THR A 1 388 ? 51.708 39.545 15.401 1.00 24.18 388 THR A C 1
ATOM 2866 O O . THR A 1 388 ? 51.170 40.304 16.205 1.00 21.38 388 THR A O 1
ATOM 2870 N N . VAL A 1 389 ? 52.467 38.515 15.774 1.00 23.60 389 VAL A N 1
ATOM 2871 C CA . VAL A 1 389 ? 52.739 38.245 17.189 1.00 23.45 389 VAL A CA 1
ATOM 2872 C C . VAL A 1 389 ? 54.240 38.392 17.432 1.00 25.86 389 VAL A C 1
ATOM 2873 O O . VAL A 1 389 ? 55.030 38.368 16.483 1.00 28.00 389 VAL A O 1
ATOM 2877 N N . THR A 1 390 ? 54.643 38.537 18.692 1.00 25.03 390 THR A N 1
ATOM 2878 C CA . THR A 1 390 ? 56.057 38.758 18.999 1.00 22.66 390 THR A CA 1
ATOM 2879 C C . THR A 1 390 ? 56.816 37.610 19.649 1.00 21.84 390 THR A C 1
ATOM 2880 O O . THR A 1 390 ? 57.994 37.762 19.986 1.00 23.35 390 THR A O 1
ATOM 2884 N N . ARG A 1 391 ? 56.153 36.471 19.813 1.00 22.07 391 ARG A N 1
ATOM 2885 C CA . ARG A 1 391 ? 56.764 35.305 20.442 1.00 22.99 391 ARG A CA 1
ATOM 2886 C C . ARG A 1 391 ? 56.332 34.005 19.788 1.00 26.24 391 ARG A C 1
ATOM 2887 O O . ARG A 1 391 ? 55.408 33.975 18.975 1.00 23.00 391 ARG A O 1
ATOM 2895 N N . GLN A 1 392 ? 57.005 32.924 20.168 1.00 28.06 392 GLN A N 1
ATOM 2896 C CA . GLN A 1 392 ? 56.677 31.597 19.672 1.00 25.34 392 GLN A CA 1
ATOM 2897 C C . GLN A 1 392 ? 55.322 31.262 20.290 1.00 26.41 392 GLN A C 1
ATOM 2898 O O . GLN A 1 392 ? 54.944 31.839 21.306 1.00 28.63 392 GLN A O 1
ATOM 2904 N N . THR A 1 393 ? 54.590 30.335 19.686 1.00 25.16 393 THR A N 1
ATOM 2905 C CA . THR A 1 393 ? 53.274 29.975 20.201 1.00 24.61 393 THR A CA 1
ATOM 2906 C C . THR A 1 393 ? 53.358 29.221 21.530 1.00 27.31 393 THR A C 1
ATOM 2907 O O . THR A 1 393 ? 54.101 28.251 21.663 1.00 26.09 393 THR A O 1
ATOM 2911 N N . PRO A 1 394 ? 52.607 29.685 22.540 1.00 26.63 394 PRO A N 1
ATOM 2912 C CA . PRO A 1 394 ? 52.599 29.051 23.862 1.00 28.61 394 PRO A CA 1
ATOM 2913 C C . PRO A 1 394 ? 51.962 27.664 23.887 1.00 28.81 394 PRO A C 1
ATOM 2914 O O . PRO A 1 394 ? 51.137 27.326 23.039 1.00 26.09 394 PRO A O 1
ATOM 2918 N N . GLU A 1 395 ? 52.356 26.857 24.866 1.00 30.25 395 GLU A N 1
ATOM 2919 C CA . GLU A 1 395 ? 51.784 25.525 25.009 1.00 32.56 395 GLU A CA 1
ATOM 2920 C C . GLU A 1 395 ? 50.451 25.681 25.736 1.00 31.81 395 GLU A C 1
ATOM 2921 O O . GLU A 1 395 ? 50.252 26.652 26.472 1.00 32.96 395 GLU A O 1
ATOM 2927 N N . ILE A 1 396 ? 49.538 24.740 25.521 1.00 31.32 396 ILE A N 1
ATOM 2928 C CA . ILE A 1 396 ? 48.246 24.765 26.197 1.00 32.60 396 ILE A CA 1
ATOM 2929 C C . ILE A 1 396 ? 48.523 24.837 27.699 1.00 34.08 396 ILE A C 1
ATOM 2930 O O . ILE A 1 396 ? 49.394 24.126 28.207 1.00 35.00 396 ILE A O 1
ATOM 2935 N N . GLY A 1 397 ? 47.799 25.703 28.399 1.00 34.52 397 GLY A N 1
ATOM 2936 C CA . GLY A 1 397 ? 47.980 25.841 29.834 1.00 34.62 397 GLY A CA 1
ATOM 2937 C C . GLY A 1 397 ? 48.934 26.942 30.260 1.00 36.15 397 GLY A C 1
ATOM 2938 O O . GLY A 1 397 ? 48.810 27.498 31.353 1.00 37.75 397 GLY A O 1
ATOM 2939 N N . GLU A 1 398 ? 49.878 27.276 29.389 1.00 35.64 398 GLU A N 1
ATOM 2940 C CA . GLU A 1 398 ? 50.872 28.297 29.688 1.00 35.77 398 GLU A CA 1
ATOM 2941 C C . GLU A 1 398 ? 50.318 29.682 30.051 1.00 35.62 398 GLU A C 1
ATOM 2942 O O . GLU A 1 398 ? 50.783 30.305 31.003 1.00 33.69 398 GLU A O 1
ATOM 2948 N N . LEU A 1 399 ? 49.324 30.164 29.310 1.00 35.29 399 LEU A N 1
ATOM 2949 C CA . LEU A 1 399 ? 48.781 31.494 29.579 1.00 35.87 399 LEU A CA 1
ATOM 2950 C C . LEU A 1 399 ? 47.653 31.586 30.613 1.00 39.12 399 LEU A C 1
ATOM 2951 O O . LEU A 1 399 ? 47.267 32.688 31.013 1.00 39.56 399 LEU A O 1
ATOM 2956 N N . MET A 1 400 ? 47.125 30.446 31.048 1.00 37.74 400 MET A N 1
ATOM 2957 C CA . MET A 1 400 ? 46.060 30.452 32.049 1.00 42.21 400 MET A CA 1
ATOM 2958 C C . MET A 1 400 ? 46.687 30.470 33.440 1.00 44.35 400 MET A C 1
ATOM 2959 O O . MET A 1 400 ? 47.375 29.532 33.837 1.00 45.49 400 MET A O 1
ATOM 2964 N N . LEU A 1 401 ? 46.450 31.554 34.170 1.00 48.30 401 LEU A N 1
ATOM 2965 C CA . LEU A 1 401 ? 47.006 31.728 35.508 1.00 50.56 401 LEU A CA 1
ATOM 2966 C C . LEU A 1 401 ? 46.165 31.087 36.608 1.00 50.92 401 LEU A C 1
ATOM 2967 O O . LEU A 1 401 ? 44.937 31.183 36.606 1.00 49.67 401 LEU A O 1
ATOM 2972 N N . ALA A 1 402 ? 46.838 30.442 37.555 1.00 53.48 402 ALA A N 1
ATOM 2973 C CA . ALA A 1 402 ? 46.164 29.784 38.668 1.00 56.09 402 ALA A CA 1
ATOM 2974 C C . ALA A 1 402 ? 45.451 30.798 39.546 1.00 56.79 402 ALA A C 1
ATOM 2975 O O . ALA A 1 402 ? 46.003 31.844 39.867 1.00 54.78 402 ALA A O 1
ATOM 2977 N N . LYS A 1 403 ? 44.223 30.478 39.930 1.00 61.65 403 LYS A N 1
ATOM 2978 C CA . LYS A 1 403 ? 43.426 31.351 40.779 1.00 66.62 403 LYS A CA 1
ATOM 2979 C C . LYS A 1 403 ? 44.241 31.981 41.907 1.00 69.18 403 LYS A C 1
ATOM 2980 O O . LYS A 1 403 ? 43.889 33.047 42.417 1.00 69.17 403 LYS A O 1
ATOM 2986 N N . GLY A 1 404 ? 45.333 31.333 42.295 1.00 71.06 404 GLY A N 1
ATOM 2987 C CA . GLY A 1 404 ? 46.137 31.880 43.371 1.00 73.61 404 GLY A CA 1
ATOM 2988 C C . GLY A 1 404 ? 46.961 33.065 42.920 1.00 75.77 404 GLY A C 1
ATOM 2989 O O . GLY A 1 404 ? 47.204 34.011 43.677 1.00 76.05 404 GLY A O 1
ATOM 2990 N N . THR A 1 405 ? 47.390 32.994 41.664 1.00 77.28 405 THR A N 1
ATOM 2991 C CA . THR A 1 405 ? 48.219 34.020 41.043 1.00 77.60 405 THR A CA 1
ATOM 2992 C C . THR A 1 405 ? 47.749 35.424 41.392 1.00 78.94 405 THR A C 1
ATOM 2993 O O . THR A 1 405 ? 46.554 35.698 41.501 1.00 79.69 405 THR A O 1
ATOM 2997 N N . ASP A 1 406 ? 48.712 36.309 41.587 1.00 80.01 406 ASP A N 1
ATOM 2998 C CA . ASP A 1 406 ? 48.410 37.672 41.943 1.00 81.52 406 ASP A CA 1
ATOM 2999 C C . ASP A 1 406 ? 48.865 38.647 40.878 1.00 81.98 406 ASP A C 1
ATOM 3000 O O . ASP A 1 406 ? 50.036 39.005 40.834 1.00 81.98 406 ASP A O 1
ATOM 3005 N N . LEU A 1 407 ? 47.936 39.076 40.028 1.00 82.84 407 LEU A N 1
ATOM 3006 C CA . LEU A 1 407 ? 48.216 40.049 38.966 1.00 83.52 407 LEU A CA 1
ATOM 3007 C C . LEU A 1 407 ? 47.602 41.401 39.340 1.00 84.64 407 LEU A C 1
ATOM 3008 O O . LEU A 1 407 ? 46.672 41.881 38.685 1.00 86.35 407 LEU A O 1
ATOM 3013 N N . GLU A 1 408 ? 48.147 42.010 40.392 1.00 84.21 408 GLU A N 1
ATOM 3014 C CA . GLU A 1 408 ? 47.677 43.291 40.917 1.00 83.20 408 GLU A CA 1
ATOM 3015 C C . GLU A 1 408 ? 47.484 44.461 39.945 1.00 81.31 408 GLU A C 1
ATOM 3016 O O . GLU A 1 408 ? 48.444 44.975 39.358 1.00 80.97 408 GLU A O 1
ATOM 3022 N N . GLY A 1 409 ? 46.219 44.863 39.788 1.00 79.20 409 GLY A N 1
ATOM 3023 C CA . GLY A 1 409 ? 45.843 46.001 38.954 1.00 76.14 409 GLY A CA 1
ATOM 3024 C C . GLY A 1 409 ? 45.500 45.891 37.477 1.00 73.37 409 GLY A C 1
ATOM 3025 O O . GLY A 1 409 ? 44.591 46.573 36.997 1.00 72.89 409 GLY A O 1
ATOM 3026 N N . ARG A 1 410 ? 46.204 45.040 36.746 1.00 71.42 410 ARG A N 1
ATOM 3027 C CA . ARG A 1 410 ? 45.942 44.953 35.317 1.00 68.59 410 ARG A CA 1
ATOM 3028 C C . ARG A 1 410 ? 45.455 43.623 34.749 1.00 64.75 410 ARG A C 1
ATOM 3029 O O . ARG A 1 410 ? 45.613 42.568 35.356 1.00 63.62 410 ARG A O 1
ATOM 3037 N N . GLN A 1 411 ? 44.853 43.714 33.565 1.00 61.66 411 GLN A N 1
ATOM 3038 C CA . GLN A 1 411 ? 44.307 42.580 32.820 1.00 57.32 411 GLN A CA 1
ATOM 3039 C C . GLN A 1 411 ? 45.339 41.450 32.739 1.00 54.44 411 GLN A C 1
ATOM 3040 O O . GLN A 1 411 ? 46.527 41.699 32.527 1.00 53.66 411 GLN A O 1
ATOM 3046 N N . SER A 1 412 ? 44.887 40.210 32.904 1.00 50.67 412 SER A N 1
ATOM 3047 C CA . SER A 1 412 ? 45.794 39.065 32.846 1.00 46.81 412 SER A CA 1
ATOM 3048 C C . SER A 1 412 ? 46.392 38.925 31.446 1.00 44.03 412 SER A C 1
ATOM 3049 O O . SER A 1 412 ? 47.520 38.462 31.289 1.00 42.43 412 SER A O 1
ATOM 3052 N N . ALA A 1 413 ? 45.641 39.353 30.435 1.00 41.43 413 ALA A N 1
ATOM 3053 C CA . ALA A 1 413 ? 46.104 39.272 29.055 1.00 38.19 413 ALA A CA 1
ATOM 3054 C C . ALA A 1 413 ? 47.148 40.339 28.742 1.00 35.28 413 ALA A C 1
ATOM 3055 O O . ALA A 1 413 ? 47.811 40.280 27.708 1.00 35.04 413 ALA A O 1
ATOM 3057 N N . PHE A 1 414 ? 47.295 41.312 29.634 1.00 33.29 414 PHE A N 1
ATOM 3058 C CA . PHE A 1 414 ? 48.259 42.387 29.428 1.00 34.03 414 PHE A CA 1
ATOM 3059 C C . PHE A 1 414 ? 49.561 42.197 30.198 1.00 34.44 414 PHE A C 1
ATOM 3060 O O . PHE A 1 414 ? 50.334 43.138 30.340 1.00 35.11 414 PHE A O 1
ATOM 3068 N N . ILE A 1 415 ? 49.810 40.989 30.694 1.00 33.24 415 ILE A N 1
ATOM 3069 C CA . ILE A 1 415 ? 51.040 40.737 31.438 1.00 38.54 415 ILE A CA 1
ATOM 3070 C C . ILE A 1 415 ? 51.931 39.683 30.789 1.00 37.83 415 ILE A C 1
ATOM 3071 O O . ILE A 1 415 ? 51.452 38.793 30.087 1.00 36.30 415 ILE A O 1
ATOM 3076 N N . SER A 1 416 ? 53.233 39.819 31.036 1.00 37.69 416 SER A N 1
ATOM 3077 C CA . SER A 1 416 ? 54.280 38.926 30.539 1.00 38.89 416 SER A CA 1
ATOM 3078 C C . SER A 1 416 ? 53.999 38.084 29.290 1.00 38.41 416 SER A C 1
ATOM 3079 O O . SER A 1 416 ? 54.035 38.587 28.161 1.00 38.71 416 SER A O 1
ATOM 3082 N N . GLY A 1 417 ? 53.744 36.795 29.514 1.00 35.09 417 GLY A N 1
ATOM 3083 C CA . GLY A 1 417 ? 53.493 35.853 28.436 1.00 32.96 417 GLY A CA 1
ATOM 3084 C C . GLY A 1 417 ? 52.354 36.174 27.489 1.00 32.57 417 GLY A C 1
ATOM 3085 O O . GLY A 1 417 ? 52.429 35.845 26.308 1.00 29.19 417 GLY A O 1
ATOM 3086 N N . SER A 1 418 ? 51.294 36.793 28.001 1.00 29.81 418 SER A N 1
ATOM 3087 C CA . SER A 1 418 ? 50.159 37.158 27.164 1.00 28.10 418 SER A CA 1
ATOM 3088 C C . SER A 1 418 ? 50.448 38.474 26.456 1.00 26.48 418 SER A C 1
ATOM 3089 O O . SER A 1 418 ? 50.055 38.668 25.307 1.00 26.91 418 SER A O 1
ATOM 3092 N N . LEU A 1 419 ? 51.136 39.384 27.143 1.00 24.62 419 LEU A N 1
ATOM 3093 C CA . LEU A 1 419 ? 51.456 40.673 26.547 1.00 22.68 419 LEU A CA 1
ATOM 3094 C C . LEU A 1 419 ? 52.146 40.505 25.194 1.00 26.55 419 LEU A C 1
ATOM 3095 O O . LEU A 1 419 ? 51.814 41.201 24.235 1.00 24.94 419 LEU A O 1
ATOM 3100 N N . GLN A 1 420 ? 53.088 39.568 25.103 1.00 24.69 420 GLN A N 1
ATOM 3101 C CA . GLN A 1 420 ? 53.808 39.366 23.848 1.00 25.80 420 GLN A CA 1
ATOM 3102 C C . GLN A 1 420 ? 52.946 38.864 22.691 1.00 24.68 420 GLN A C 1
ATOM 3103 O O . GLN A 1 420 ? 53.336 38.981 21.531 1.00 26.43 420 GLN A O 1
ATOM 3109 N N . MET A 1 421 ? 51.781 38.309 22.998 1.00 23.77 421 MET A N 1
ATOM 3110 C CA . MET A 1 421 ? 50.891 37.832 21.950 1.00 22.02 421 MET A CA 1
ATOM 3111 C C . MET A 1 421 ? 50.164 39.008 21.290 1.00 23.15 421 MET A C 1
ATOM 3112 O O . MET A 1 421 ? 49.912 38.993 20.087 1.00 22.98 421 MET A O 1
ATOM 3117 N N . LEU A 1 422 ? 49.839 40.030 22.079 1.00 21.74 422 LEU A N 1
ATOM 3118 C CA . LEU A 1 422 ? 49.081 41.171 21.563 1.00 21.97 422 LEU A CA 1
ATOM 3119 C C . LEU A 1 422 ? 49.771 42.534 21.460 1.00 22.61 422 LEU A C 1
ATOM 3120 O O . LEU A 1 422 ? 49.144 43.505 21.034 1.00 21.80 422 LEU A O 1
ATOM 3125 N N . ALA A 1 423 ? 51.048 42.617 21.823 1.00 22.88 423 ALA A N 1
ATOM 3126 C CA . ALA A 1 423 ? 51.752 43.901 21.778 1.00 21.78 423 ALA A CA 1
ATOM 3127 C C . ALA A 1 423 ? 51.793 44.571 20.402 1.00 22.98 423 ALA A C 1
ATOM 3128 O O . ALA A 1 423 ? 51.744 45.797 20.313 1.00 22.25 423 ALA A O 1
ATOM 3130 N N . PHE A 1 424 ? 51.889 43.780 19.336 1.00 22.30 424 PHE A N 1
ATOM 3131 C CA . PHE A 1 424 ? 51.935 44.339 17.981 1.00 23.54 424 PHE A CA 1
ATOM 3132 C C . PHE A 1 424 ? 50.562 44.436 17.297 1.00 23.22 424 PHE A C 1
ATOM 3133 O O . PHE A 1 424 ? 50.463 44.911 16.161 1.00 23.41 424 PHE A O 1
ATOM 3141 N N . THR A 1 425 ? 49.502 43.993 17.970 1.00 21.76 425 THR A N 1
ATOM 3142 C CA . THR A 1 425 ? 48.175 44.072 17.367 1.00 21.39 425 THR A CA 1
ATOM 3143 C C . THR A 1 425 ? 47.285 45.119 18.035 1.00 24.94 425 THR A C 1
ATOM 3144 O O . THR A 1 425 ? 46.528 45.823 17.365 1.00 21.81 425 THR A O 1
ATOM 3148 N N . VAL A 1 426 ? 47.391 45.241 19.353 1.00 22.42 426 VAL A N 1
ATOM 3149 C CA . VAL A 1 426 ? 46.545 46.178 20.086 1.00 22.24 426 VAL A CA 1
ATOM 3150 C C . VAL A 1 426 ? 46.637 47.662 19.691 1.00 22.68 426 VAL A C 1
ATOM 3151 O O . VAL A 1 426 ? 45.640 48.382 19.768 1.00 23.33 426 VAL A O 1
ATOM 3155 N N . PRO A 1 427 ? 47.814 48.141 19.245 1.00 22.13 427 PRO A N 1
ATOM 3156 C CA . PRO A 1 427 ? 47.853 49.561 18.878 1.00 23.19 427 PRO A CA 1
ATOM 3157 C C . PRO A 1 427 ? 46.841 49.926 17.790 1.00 22.59 427 PRO A C 1
ATOM 3158 O O . PRO A 1 427 ? 46.335 51.044 17.753 1.00 23.27 427 PRO A O 1
ATOM 3162 N N . PHE A 1 428 ? 46.542 48.978 16.908 1.00 21.13 428 PHE A N 1
ATOM 3163 C CA . PHE A 1 428 ? 45.624 49.243 15.811 1.00 21.09 428 PHE A CA 1
ATOM 3164 C C . PHE A 1 428 ? 44.154 49.093 16.159 1.00 24.31 428 PHE A C 1
ATOM 3165 O O . PHE A 1 428 ? 43.286 49.491 15.382 1.00 24.26 428 PHE A O 1
ATOM 3173 N N . ASN A 1 429 ? 43.872 48.522 17.328 1.00 23.21 429 ASN A N 1
ATOM 3174 C CA . ASN A 1 429 ? 42.494 48.443 17.790 1.00 21.05 429 ASN A CA 1
ATOM 3175 C C . ASN A 1 429 ? 42.234 49.856 18.293 1.00 21.67 429 ASN A C 1
ATOM 3176 O O . ASN A 1 429 ? 41.134 50.380 18.170 1.00 20.82 429 ASN A O 1
ATOM 3181 N N . VAL A 1 430 ? 43.263 50.474 18.870 1.00 21.38 430 VAL A N 1
ATOM 3182 C CA . VAL A 1 430 ? 43.110 51.835 19.375 1.00 22.21 430 VAL A CA 1
ATOM 3183 C C . VAL A 1 430 ? 43.001 52.852 18.243 1.00 23.48 430 VAL A C 1
ATOM 3184 O O . VAL A 1 430 ? 42.172 53.751 18.307 1.00 22.67 430 VAL A O 1
ATOM 3188 N N . SER A 1 431 ? 43.820 52.712 17.201 1.00 25.04 431 SER A N 1
ATOM 3189 C CA . SER A 1 431 ? 43.762 53.656 16.087 1.00 22.92 431 SER A CA 1
ATOM 3190 C C . SER A 1 431 ? 42.587 53.368 15.157 1.00 25.18 431 SER A C 1
ATOM 3191 O O . SER A 1 431 ? 42.109 54.265 14.465 1.00 25.15 431 SER A O 1
ATOM 3194 N N . GLY A 1 432 ? 42.134 52.116 15.130 1.00 20.69 432 GLY A N 1
ATOM 3195 C CA . GLY A 1 432 ? 41.014 51.753 14.277 1.00 22.77 432 GLY A CA 1
ATOM 3196 C C . GLY A 1 432 ? 41.400 51.460 12.834 1.00 22.63 432 GLY A C 1
ATOM 3197 O O . GLY A 1 432 ? 40.529 51.262 11.988 1.00 22.28 432 GLY A O 1
ATOM 3198 N N . GLN A 1 433 ? 42.699 51.425 12.546 1.00 20.30 433 GLN A N 1
ATOM 3199 C CA . GLN A 1 433 ? 43.163 51.157 11.188 1.00 22.00 433 GLN A CA 1
ATOM 3200 C C . GLN A 1 433 ? 43.005 49.705 10.781 1.00 22.19 433 GLN A C 1
ATOM 3201 O O . GLN A 1 433 ? 43.105 48.802 11.609 1.00 23.33 433 GLN A O 1
ATOM 3207 N N . PRO A 1 434 ? 42.760 49.460 9.486 1.00 21.44 434 PRO A N 1
ATOM 3208 C CA . PRO A 1 434 ? 42.591 48.092 8.995 1.00 21.03 434 PRO A CA 1
ATOM 3209 C C . PRO A 1 434 ? 43.938 47.373 9.081 1.00 20.05 434 PRO A C 1
ATOM 3210 O O . PRO A 1 434 ? 44.976 47.921 8.699 1.00 20.61 434 PRO A O 1
ATOM 3214 N N . ALA A 1 435 ? 43.924 46.147 9.592 1.00 18.82 435 ALA A N 1
ATOM 3215 C CA . ALA A 1 435 ? 45.158 45.386 9.753 1.00 17.89 435 ALA A CA 1
ATOM 3216 C C . ALA A 1 435 ? 44.882 43.925 9.479 1.00 18.02 435 ALA A C 1
ATOM 3217 O O . ALA A 1 435 ? 43.940 43.347 10.025 1.00 20.65 435 ALA A O 1
ATOM 3219 N N . ILE A 1 436 ? 45.715 43.320 8.645 1.00 20.10 436 ILE A N 1
ATOM 3220 C CA . ILE A 1 436 ? 45.514 41.929 8.282 1.00 19.05 436 ILE A CA 1
ATOM 3221 C C . ILE A 1 436 ? 46.735 41.073 8.593 1.00 21.34 436 ILE A C 1
ATOM 3222 O O . ILE A 1 436 ? 47.875 41.530 8.479 1.00 20.38 436 ILE A O 1
ATOM 3227 N N . SER A 1 437 ? 46.490 39.840 9.027 1.00 22.55 437 SER A N 1
ATOM 3228 C CA . SER A 1 437 ? 47.582 38.910 9.303 1.00 19.75 437 SER A CA 1
ATOM 3229 C C . SER A 1 437 ? 47.566 37.885 8.173 1.00 21.84 437 SER A C 1
ATOM 3230 O O . SER A 1 437 ? 46.527 37.287 7.902 1.00 20.56 437 SER A O 1
ATOM 3233 N N . LEU A 1 438 ? 48.710 37.703 7.515 1.00 21.53 438 LEU A N 1
ATOM 3234 C CA . LEU A 1 438 ? 48.845 36.749 6.417 1.00 22.38 438 LEU A CA 1
ATOM 3235 C C . LEU A 1 438 ? 49.748 35.614 6.892 1.00 22.57 438 LEU A C 1
ATOM 3236 O O . LEU A 1 438 ? 50.787 35.864 7.499 1.00 22.86 438 LEU A O 1
ATOM 3241 N N . PRO A 1 439 ? 49.368 34.354 6.610 1.00 25.21 439 PRO A N 1
ATOM 3242 C CA . PRO A 1 439 ? 50.149 33.176 7.023 1.00 24.88 439 PRO A CA 1
ATOM 3243 C C . PRO A 1 439 ? 51.378 32.922 6.151 1.00 25.97 439 PRO A C 1
ATOM 3244 O O . PRO A 1 439 ? 51.490 31.884 5.490 1.00 25.70 439 PRO A O 1
ATOM 3248 N N . ILE A 1 440 ? 52.305 33.872 6.177 1.00 24.57 440 ILE A N 1
ATOM 3249 C CA . ILE A 1 440 ? 53.519 33.810 5.371 1.00 25.52 440 ILE A CA 1
ATOM 3250 C C . ILE A 1 440 ? 54.695 33.050 5.976 1.00 25.83 440 ILE A C 1
ATOM 3251 O O . ILE A 1 440 ? 55.527 32.508 5.245 1.00 28.04 440 ILE A O 1
ATOM 3256 N N . GLY A 1 441 ? 54.772 32.995 7.301 1.00 27.18 441 GLY A N 1
ATOM 3257 C CA . GLY A 1 441 ? 55.894 32.311 7.918 1.00 24.35 441 GLY A CA 1
ATOM 3258 C C . GLY A 1 441 ? 55.601 31.044 8.698 1.00 23.81 441 GLY A C 1
ATOM 3259 O O . GLY A 1 441 ? 54.448 30.705 8.965 1.00 22.64 441 GLY A O 1
ATOM 3260 N N . MET A 1 442 ? 56.678 30.347 9.050 1.00 22.53 442 MET A N 1
ATOM 3261 C CA . MET A 1 442 ? 56.624 29.116 9.833 1.00 21.91 442 MET A CA 1
ATOM 3262 C C . MET A 1 442 ? 57.846 29.114 10.744 1.00 23.44 442 MET A C 1
ATOM 3263 O O . MET A 1 442 ? 58.937 29.515 10.332 1.00 24.21 442 MET A O 1
ATOM 3268 N N . SER A 1 443 ? 57.658 28.673 11.983 1.00 22.14 443 SER A N 1
ATOM 3269 C CA . SER A 1 443 ? 58.750 28.605 12.952 1.00 23.47 443 SER A CA 1
ATOM 3270 C C . SER A 1 443 ? 59.620 27.405 12.609 1.00 25.05 443 SER A C 1
ATOM 3271 O O . SER A 1 443 ? 59.208 26.537 11.836 1.00 27.25 443 SER A O 1
ATOM 3274 N N . SER A 1 444 ? 60.813 27.343 13.191 1.00 25.42 444 SER A N 1
ATOM 3275 C CA . SER A 1 444 ? 61.710 26.231 12.920 1.00 27.19 444 SER A CA 1
ATOM 3276 C C . SER A 1 444 ? 61.136 24.915 13.450 1.00 29.41 444 SER A C 1
ATOM 3277 O O . SER A 1 444 ? 61.573 23.833 13.047 1.00 31.60 444 SER A O 1
ATOM 3280 N N . ASP A 1 445 ? 60.152 24.989 14.343 1.00 29.39 445 ASP A N 1
ATOM 3281 C CA . ASP A 1 445 ? 59.559 23.758 14.843 1.00 29.91 445 ASP A CA 1
ATOM 3282 C C . ASP A 1 445 ? 58.151 23.523 14.299 1.00 31.59 445 ASP A C 1
ATOM 3283 O O . ASP A 1 445 ? 57.314 22.889 14.943 1.00 31.56 445 ASP A O 1
ATOM 3288 N N . GLY A 1 446 ? 57.910 24.057 13.096 1.00 27.96 446 GLY A N 1
ATOM 3289 C CA . GLY A 1 446 ? 56.651 23.863 12.395 1.00 25.95 446 GLY A CA 1
ATOM 3290 C C . GLY A 1 446 ? 55.376 24.594 12.774 1.00 25.92 446 GLY A C 1
ATOM 3291 O O . GLY A 1 446 ? 54.289 24.169 12.367 1.00 24.61 446 GLY A O 1
ATOM 3292 N N . MET A 1 447 ? 55.488 25.679 13.533 1.00 25.72 447 MET A N 1
ATOM 3293 C CA . MET A 1 447 ? 54.315 26.443 13.941 1.00 24.74 447 MET A CA 1
ATOM 3294 C C . MET A 1 447 ? 54.158 27.691 13.062 1.00 20.83 447 MET A C 1
ATOM 3295 O O . MET A 1 447 ? 55.128 28.384 12.779 1.00 24.52 447 MET A O 1
ATOM 3300 N N . PRO A 1 448 ? 52.926 27.984 12.620 1.00 23.61 448 PRO A N 1
ATOM 3301 C CA . PRO A 1 448 ? 52.687 29.162 11.774 1.00 22.49 448 PRO A CA 1
ATOM 3302 C C . PRO A 1 448 ? 53.081 30.489 12.421 1.00 21.30 448 PRO A C 1
ATOM 3303 O O . PRO A 1 448 ? 52.925 30.678 13.630 1.00 24.19 448 PRO A O 1
ATOM 3307 N N . ILE A 1 449 ? 53.606 31.395 11.600 1.00 21.74 449 ILE A N 1
ATOM 3308 C CA . ILE A 1 449 ? 54.010 32.735 12.031 1.00 20.98 449 ILE A CA 1
ATOM 3309 C C . ILE A 1 449 ? 53.349 33.712 11.058 1.00 22.11 449 ILE A C 1
ATOM 3310 O O . ILE A 1 449 ? 53.601 33.667 9.857 1.00 24.34 449 ILE A O 1
ATOM 3315 N N . GLY A 1 450 ? 52.496 34.589 11.574 1.00 23.15 450 GLY A N 1
ATOM 3316 C CA . GLY A 1 450 ? 51.840 35.542 10.699 1.00 22.75 450 GLY A CA 1
ATOM 3317 C C . GLY A 1 450 ? 52.609 36.834 10.487 1.00 23.18 450 GLY A C 1
ATOM 3318 O O . GLY A 1 450 ? 53.415 37.246 11.326 1.00 22.08 450 GLY A O 1
ATOM 3319 N N . VAL A 1 451 ? 52.381 37.458 9.334 1.00 19.59 451 VAL A N 1
ATOM 3320 C CA . VAL A 1 451 ? 52.996 38.740 9.016 1.00 22.29 451 VAL A CA 1
ATOM 3321 C C . VAL A 1 451 ? 51.825 39.723 8.933 1.00 20.46 451 VAL A C 1
ATOM 3322 O O . VAL A 1 451 ? 50.818 39.451 8.265 1.00 22.52 451 VAL A O 1
ATOM 3326 N N . GLN A 1 452 ? 51.952 40.845 9.632 1.00 20.67 452 GLN A N 1
ATOM 3327 C CA . GLN A 1 452 ? 50.886 41.840 9.688 1.00 23.97 452 GLN A CA 1
ATOM 3328 C C . GLN A 1 452 ? 51.135 43.040 8.781 1.00 22.01 452 GLN A C 1
ATOM 3329 O O . GLN A 1 452 ? 52.260 43.530 8.671 1.00 24.17 452 GLN A O 1
ATOM 3335 N N . ILE A 1 453 ? 50.071 43.506 8.139 1.00 23.61 453 ILE A N 1
ATOM 3336 C CA . ILE A 1 453 ? 50.150 44.668 7.262 1.00 23.74 453 ILE A CA 1
ATOM 3337 C C . ILE A 1 453 ? 49.065 45.627 7.747 1.00 21.15 453 ILE A C 1
ATOM 3338 O O . ILE A 1 453 ? 47.929 45.212 7.974 1.00 20.75 453 ILE A O 1
ATOM 3343 N N . VAL A 1 454 ? 49.421 46.898 7.907 1.00 20.19 454 VAL A N 1
ATOM 3344 C CA . VAL A 1 454 ? 48.483 47.915 8.378 1.00 19.78 454 VAL A CA 1
ATOM 3345 C C . VAL A 1 454 ? 48.416 49.078 7.385 1.00 22.55 454 VAL A C 1
ATOM 3346 O O . VAL A 1 454 ? 49.446 49.641 7.027 1.00 23.52 454 VAL A O 1
ATOM 3350 N N . ALA A 1 455 ? 47.207 49.438 6.968 1.00 24.69 455 ALA A N 1
ATOM 3351 C CA . ALA A 1 455 ? 47.010 50.543 6.032 1.00 25.57 455 ALA A CA 1
ATOM 3352 C C . ALA A 1 455 ? 46.323 51.711 6.735 1.00 25.64 455 ALA A C 1
ATOM 3353 O O . ALA A 1 455 ? 45.908 51.596 7.889 1.00 26.06 455 ALA A O 1
ATOM 3355 N N . ALA A 1 456 ? 46.203 52.840 6.043 1.00 24.30 456 ALA A N 1
ATOM 3356 C CA . ALA A 1 456 ? 45.559 54.009 6.629 1.00 24.31 456 ALA A CA 1
ATOM 3357 C C . ALA A 1 456 ? 44.079 53.735 6.898 1.00 23.93 456 ALA A C 1
ATOM 3358 O O . ALA A 1 456 ? 43.478 52.859 6.279 1.00 24.30 456 ALA A O 1
ATOM 3360 N N . TYR A 1 457 ? 43.507 54.487 7.834 1.00 23.85 457 TYR A N 1
ATOM 3361 C CA . TYR A 1 457 ? 42.093 54.362 8.204 1.00 23.61 457 TYR A CA 1
ATOM 3362 C C . TYR A 1 457 ? 41.211 54.276 6.955 1.00 24.24 457 TYR A C 1
ATOM 3363 O O . TYR A 1 457 ? 41.257 55.160 6.093 1.00 27.42 457 TYR A O 1
ATOM 3372 N N . GLY A 1 458 ? 40.424 53.209 6.861 1.00 22.70 458 GLY A N 1
ATOM 3373 C CA . GLY A 1 458 ? 39.523 53.028 5.737 1.00 25.31 458 GLY A CA 1
ATOM 3374 C C . GLY A 1 458 ? 40.095 52.511 4.426 1.00 24.62 458 GLY A C 1
ATOM 3375 O O . GLY A 1 458 ? 39.349 52.335 3.464 1.00 25.45 458 GLY A O 1
ATOM 3376 N N . ARG A 1 459 ? 41.391 52.236 4.378 1.00 23.90 459 ARG A N 1
ATOM 3377 C CA . ARG A 1 459 ? 42.000 51.772 3.134 1.00 25.04 459 ARG A CA 1
ATOM 3378 C C . ARG A 1 459 ? 42.175 50.260 2.952 1.00 24.46 459 ARG A C 1
ATOM 3379 O O . ARG A 1 459 ? 43.260 49.793 2.589 1.00 23.94 459 ARG A O 1
ATOM 3387 N N . GLU A 1 460 ? 41.109 49.503 3.185 1.00 24.35 460 GLU A N 1
ATOM 3388 C CA . GLU A 1 460 ? 41.163 48.059 2.992 1.00 23.50 460 GLU A CA 1
ATOM 3389 C C . GLU A 1 460 ? 41.454 47.767 1.523 1.00 26.57 460 GLU A C 1
ATOM 3390 O O . GLU A 1 460 ? 42.022 46.732 1.189 1.00 25.24 460 GLU A O 1
ATOM 3396 N N . ASP A 1 461 ? 41.065 48.683 0.640 1.00 26.14 461 ASP A N 1
ATOM 3397 C CA . ASP A 1 461 ? 41.312 48.475 -0.781 1.00 28.06 461 ASP A CA 1
ATOM 3398 C C . ASP A 1 461 ? 42.807 48.300 -1.055 1.00 26.58 461 ASP A C 1
ATOM 3399 O O . ASP A 1 461 ? 43.205 47.348 -1.727 1.00 28.77 461 ASP A O 1
ATOM 3404 N N . LEU A 1 462 ? 43.633 49.201 -0.528 1.00 25.83 462 LEU A N 1
ATOM 3405 C CA . LEU A 1 462 ? 45.079 49.112 -0.716 1.00 26.06 462 LEU A CA 1
ATOM 3406 C C . LEU A 1 462 ? 45.618 47.897 0.023 1.00 26.34 462 LEU A C 1
ATOM 3407 O O . LEU A 1 462 ? 46.469 47.161 -0.489 1.00 24.31 462 LEU A O 1
ATOM 3412 N N . LEU A 1 463 ? 45.109 47.687 1.230 1.00 25.49 463 LEU A N 1
ATOM 3413 C CA . LEU A 1 463 ? 45.552 46.565 2.045 1.00 24.58 463 LEU A CA 1
ATOM 3414 C C . LEU A 1 463 ? 45.342 45.225 1.345 1.00 25.84 463 LEU A C 1
ATOM 3415 O O . LEU A 1 463 ? 46.258 44.409 1.285 1.00 28.02 463 LEU A O 1
ATOM 3420 N N . LEU A 1 464 ? 44.144 44.999 0.815 1.00 25.95 464 LEU A N 1
ATOM 3421 C CA . LEU A 1 464 ? 43.841 43.740 0.140 1.00 25.72 464 LEU A CA 1
ATOM 3422 C C . LEU A 1 464 ? 44.617 43.615 -1.159 1.00 27.53 464 LEU A C 1
ATOM 3423 O O . LEU A 1 464 ? 44.916 42.510 -1.609 1.00 25.90 464 LEU A O 1
ATOM 3428 N N . GLN A 1 465 ? 44.942 44.752 -1.764 1.00 26.57 465 GLN A N 1
ATOM 3429 C CA . GLN A 1 465 ? 45.709 44.743 -2.999 1.00 23.98 465 GLN A CA 1
ATOM 3430 C C . GLN A 1 465 ? 47.130 44.250 -2.732 1.00 27.87 465 GLN A C 1
ATOM 3431 O O . GLN A 1 465 ? 47.638 43.379 -3.443 1.00 27.20 465 GLN A O 1
ATOM 3437 N N . VAL A 1 466 ? 47.770 44.792 -1.700 1.00 25.29 466 VAL A N 1
ATOM 3438 C CA . VAL A 1 466 ? 49.127 44.371 -1.367 1.00 25.01 466 VAL A CA 1
ATOM 3439 C C . VAL A 1 466 ? 49.126 42.964 -0.776 1.00 25.32 466 VAL A C 1
ATOM 3440 O O . VAL A 1 466 ? 50.071 42.197 -0.968 1.00 25.17 466 VAL A O 1
ATOM 3444 N N . ALA A 1 467 ? 48.062 42.616 -0.065 1.00 23.72 467 ALA A N 1
ATOM 3445 C CA . ALA A 1 467 ? 47.980 41.286 0.516 1.00 25.70 467 ALA A CA 1
ATOM 3446 C C . ALA A 1 467 ? 47.937 40.287 -0.640 1.00 29.17 467 ALA A C 1
ATOM 3447 O O . ALA A 1 467 ? 48.539 39.21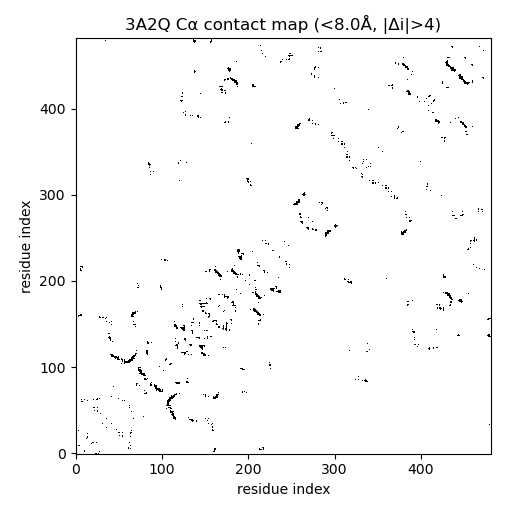7 -0.576 1.00 27.35 467 ALA A O 1
ATOM 3449 N N . ALA A 1 468 ? 47.225 40.647 -1.703 1.00 29.60 468 ALA A N 1
ATOM 3450 C CA . ALA A 1 468 ? 47.118 39.775 -2.866 1.00 31.54 468 ALA A CA 1
ATOM 3451 C C . ALA A 1 468 ? 48.488 39.583 -3.513 1.00 31.11 468 ALA A C 1
ATOM 3452 O O . ALA A 1 468 ? 48.812 38.487 -3.970 1.00 31.44 468 ALA A O 1
ATOM 3454 N N . GLN A 1 469 ? 49.292 40.644 -3.549 1.00 30.86 469 GLN A N 1
ATOM 3455 C CA . GLN A 1 469 ? 50.627 40.555 -4.140 1.00 30.99 469 GLN A CA 1
ATOM 3456 C C . GLN A 1 469 ? 51.517 39.617 -3.324 1.00 30.46 469 GLN A C 1
ATOM 3457 O O . GLN A 1 469 ? 52.286 38.835 -3.880 1.00 27.29 469 GLN A O 1
ATOM 3463 N N . LEU A 1 470 ? 51.415 39.699 -2.002 1.00 30.63 470 LEU A N 1
ATOM 3464 C CA . LEU A 1 470 ? 52.219 38.845 -1.134 1.00 31.02 470 LEU A CA 1
ATOM 3465 C C . LEU A 1 470 ? 51.769 37.394 -1.219 1.00 29.60 470 LEU A C 1
ATOM 3466 O O . LEU A 1 470 ? 52.574 36.475 -1.098 1.00 32.34 470 LEU A O 1
ATOM 3471 N N . GLU A 1 471 ? 50.473 37.200 -1.422 1.00 29.61 471 GLU A N 1
ATOM 3472 C CA . GLU A 1 471 ? 49.899 35.870 -1.552 1.00 30.40 471 GLU A CA 1
ATOM 3473 C C . GLU A 1 471 ? 50.484 35.210 -2.802 1.00 34.51 471 GLU A C 1
ATOM 3474 O O . GLU A 1 471 ? 50.673 33.993 -2.850 1.00 33.49 471 GLU A O 1
ATOM 3480 N N . GLY A 1 472 ? 50.781 36.027 -3.808 1.00 32.12 472 GLY A N 1
ATOM 3481 C CA . GLY A 1 472 ? 51.338 35.506 -5.043 1.00 34.29 472 GLY A CA 1
ATOM 3482 C C . GLY A 1 472 ? 52.843 35.328 -4.995 1.00 34.47 472 GLY A C 1
ATOM 3483 O O . GLY A 1 472 ? 53.392 34.447 -5.658 1.00 36.90 472 GLY A O 1
ATOM 3484 N N . ALA A 1 473 ? 53.511 36.160 -4.206 1.00 32.08 473 ALA A N 1
ATOM 3485 C CA . ALA A 1 473 ? 54.962 36.101 -4.078 1.00 31.75 473 ALA A CA 1
ATOM 3486 C C . ALA A 1 473 ? 55.400 35.030 -3.083 1.00 33.68 473 ALA A C 1
ATOM 3487 O O . ALA A 1 473 ? 56.439 34.387 -3.258 1.00 32.39 473 ALA A O 1
ATOM 3489 N N . LEU A 1 474 ? 54.599 34.843 -2.040 1.00 32.59 474 LEU A N 1
ATOM 3490 C CA . LEU A 1 474 ? 54.923 33.874 -1.004 1.00 31.06 474 LEU A CA 1
ATOM 3491 C C . LEU A 1 474 ? 53.719 32.996 -0.693 1.00 30.56 474 LEU A C 1
ATOM 3492 O O . LEU A 1 474 ? 53.273 32.921 0.449 1.00 31.60 474 LEU A O 1
ATOM 3497 N N . PRO A 1 475 ? 53.184 32.302 -1.711 1.00 29.07 475 PRO A N 1
ATOM 3498 C CA . PRO A 1 475 ? 52.021 31.432 -1.524 1.00 26.84 475 PRO A CA 1
ATOM 3499 C C . PRO A 1 475 ? 52.162 30.489 -0.331 1.00 28.45 475 PRO A C 1
ATOM 3500 O O . PRO A 1 475 ? 53.240 29.943 -0.079 1.00 29.23 475 PRO A O 1
ATOM 3504 N N . TRP A 1 476 ? 51.062 30.304 0.391 1.00 28.39 476 TRP A N 1
ATOM 3505 C CA . TRP A 1 476 ? 51.044 29.456 1.579 1.00 30.05 476 TRP A CA 1
ATOM 3506 C C . TRP A 1 476 ? 50.069 28.284 1.484 1.00 30.60 476 TRP A C 1
ATOM 3507 O O . TRP A 1 476 ? 50.121 27.353 2.285 1.00 32.53 476 TRP A O 1
ATOM 3518 N N . VAL A 1 477 ? 49.183 28.330 0.500 1.00 30.80 477 VAL A N 1
ATOM 3519 C CA . VAL A 1 477 ? 48.174 27.294 0.327 1.00 30.27 477 VAL A CA 1
ATOM 3520 C C . VAL A 1 477 ? 48.715 25.855 0.319 1.00 31.98 477 VAL A C 1
ATOM 3521 O O . VAL A 1 477 ? 47.997 24.915 0.671 1.00 30.79 477 VAL A O 1
ATOM 3525 N N . ALA A 1 478 ? 49.978 25.688 -0.071 1.00 31.15 478 ALA A N 1
ATOM 3526 C CA . ALA A 1 478 ? 50.597 24.364 -0.125 1.00 30.94 478 ALA A CA 1
ATOM 3527 C C . ALA A 1 478 ? 50.792 23.738 1.254 1.00 32.56 478 ALA A C 1
ATOM 3528 O O . ALA A 1 478 ? 50.840 22.513 1.386 1.00 30.64 478 ALA A O 1
ATOM 3530 N N . ARG A 1 479 ? 50.900 24.576 2.281 1.00 30.69 479 ARG A N 1
ATOM 3531 C CA . ARG A 1 479 ? 51.112 24.086 3.639 1.00 32.05 479 ARG A CA 1
ATOM 3532 C C . ARG A 1 479 ? 49.811 23.710 4.353 1.00 33.98 479 ARG A C 1
ATOM 3533 O O . ARG A 1 479 ? 48.809 24.423 4.264 1.00 33.03 479 ARG A O 1
ATOM 3541 N N . ARG A 1 480 ? 49.837 22.581 5.059 1.00 34.17 480 ARG A N 1
ATOM 3542 C CA . ARG A 1 480 ? 48.670 22.098 5.796 1.00 33.32 480 ARG A CA 1
ATOM 3543 C C . ARG A 1 480 ? 49.079 21.564 7.167 1.00 32.86 480 ARG A C 1
ATOM 3544 O O . ARG A 1 480 ? 50.166 21.005 7.330 1.00 32.46 480 ARG A O 1
ATOM 3552 N N . PRO A 1 481 ? 48.209 21.725 8.175 1.00 31.78 481 PRO A N 1
ATOM 3553 C CA . PRO A 1 481 ? 48.549 21.228 9.512 1.00 33.75 481 PRO A CA 1
ATOM 3554 C C . PRO A 1 481 ? 48.600 19.698 9.503 1.00 37.19 481 PRO A C 1
ATOM 3555 O O . PRO A 1 481 ? 47.912 19.057 8.705 1.00 36.68 481 PRO A O 1
ATOM 3559 N N . GLN A 1 482 ? 49.419 19.121 10.379 1.00 39.44 482 GLN A N 1
ATOM 3560 C CA . GLN A 1 482 ? 49.565 17.667 10.459 1.00 43.21 482 GLN A CA 1
ATOM 3561 C C . GLN A 1 482 ? 48.249 16.965 10.768 1.00 43.25 482 GLN A C 1
ATOM 3562 O O . GLN A 1 482 ? 48.065 15.794 10.430 1.00 42.72 482 GLN A O 1
ATOM 3568 N N . LEU A 1 483 ? 47.337 17.680 11.417 1.00 43.88 483 LEU A N 1
ATOM 3569 C CA . LEU A 1 483 ? 46.037 17.120 11.759 1.00 45.47 483 LEU A CA 1
ATOM 3570 C C . LEU A 1 483 ? 45.375 16.590 10.493 1.00 47.16 483 LEU A C 1
ATOM 3571 O O . LEU A 1 483 ? 44.622 15.622 10.532 1.00 47.14 483 LEU A O 1
ATOM 3576 N N . LEU A 1 484 ? 45.666 17.238 9.371 1.00 49.51 484 LEU A N 1
ATOM 3577 C CA . LEU A 1 484 ? 45.115 16.846 8.079 1.00 52.46 484 LEU A CA 1
ATOM 3578 C C . LEU A 1 484 ? 46.127 16.003 7.304 1.00 57.18 484 LEU A C 1
ATOM 3579 O O . LEU A 1 484 ? 46.164 16.033 6.073 1.00 55.62 484 LEU A O 1
ATOM 3584 N N . ASN A 1 485 ? 46.942 15.254 8.043 1.00 62.37 485 ASN A N 1
ATOM 3585 C CA . ASN A 1 485 ? 47.969 14.385 7.468 1.00 67.60 485 ASN A CA 1
ATOM 3586 C C . ASN A 1 485 ? 49.112 15.176 6.840 1.00 70.10 485 ASN A C 1
ATOM 3587 O O . ASN A 1 485 ? 49.053 16.425 6.852 1.00 72.12 485 ASN A O 1
#

CATH classification: 3.90.1300.10

Foldseek 3Di:
DPLLDAQQVVQCCCVVPVDDLCRQLVVLVVLCVPQCVLFVLFVWFDSVQLVVLLVVFDASRASAEEEEALALFFAAQAQRQLLWQLRNVLSFHDHHGFLLRVLCSNRRYGYGGHTAFARNFQAQFGAHPRRGHGAALQDRQFTLTAGSSSRLRCCQSSSGQKYKDKFLLCRFVLSCQQRQWKKKFAFQAFFDSDPDQALPNCLLRLMGIIMTHRALLSRLVSSLRGTDDDPPNPDHFDDDPDRLNPLLQPDPAAFFEAEEQFQLLPPDTFPNQLSVLLVVLLVLSVVVPHNYYHDAQNLLNDDVLQLLSQLSNLQRLLVNQVVSCVSSPHRDDCVRGDLLSVVSNVSNVPADPVSNVVSSVSLVVSLVSRLVVVVVGHFKYKGWQFRDDTGTPPVLDDDSVDDPPRGRSCCDDPNVRSRSNRRNCSSNSWMKMWHQQGADPVGTTTTMMMTGHGNPVSVVSNSSNSSCVSRPDSVDHRPSND

Sequence (482 aa):
VDLWQDATAQAELVRSGEISRTELLEATIAHVQAVNPEINAVIIPLFEKARRESELASGPFAGVPYLLKDLTVVSQGDINTSSIKGMKESGYRADHDAYFVQRMRAAGFVLLGKTNTPEMGNQVTTEPEAWGATRNPWNLGRSVGGSSGGSGAAVAAALSPVAHGNDAAGAVRIPASVCGVVGLKPTRGRISPGPLVTDSDNVAGAAHEGLFARSVRDIAALLDVVSGHRPGDTFCAPTASRPYAQGISENPGSLRVGVLTHNPVGDFALDPECAAAARGAAAALAALGHDVNDAYPEALGDRSFLKDYSTICDVAIAREIERNGELIGRPLTEDDVEWTSWEMVKRADQVTGRAFAACVDELRYYAGKVERWWEAGWDLLILPTVTRQTPEIGELMLAKGTDLEGRQSAFISGSLQMLAFTVPFNVSGQPAISLPIGMSSDGMPIGVQIVAAYGREDLLLQVAAQLEGALPWVARRPQLLN

Solvent-accessible surface area: 16637 Å² total

B-factor: mean 36.82, std 12.71, range [17.72, 96.05]

InterPro domains:
  IPR000120 Amidase [PTHR11895] (13-485)
  IPR020556 Amidase, conserved site [PS00571] (148-179)
  IPR023631 Amidase signature domain [PF01425] (26-464)
  IPR036928 Amidase signature (AS) superfamily [G3DSA:3.90.1300.10] (1-493)
  IPR036928 Amidase signature (AS) superfamily [SSF75304] (7-483)

Secondary structure (DSSP, 8-state):
--TTS-HHHHHHHHHHSSS-HHHHHHHHHHHHHHHHHHH--EEEE-HHHHHHHHHH--STTTT-EEEEESSSS--TTSB--TT-HHHHHHT-B-SS--HHHHHHHHHT-EEEEEE--SGGG-SSS---TTT----BTTBTTB---SSSHHHHHHHHTTS-SEEEEEESSSTTHHHHHHHTSEEEE-STTSB---SS--HHHHHHTT-EEEEEESSHHHHHHHHHHHBS--TT-S---PPPSS-HHHHTTS---S-EEEE--S-TT-SSPPPHHHHHHHHHHHHHHHHTT-EEEE---GGGG--THHHHHHHHHHHHHHHHHHHHHHHHTS---TTTS-HHHHHHHHHHHT--HHHHHHHHHHHHHHHHHHHHHHHTT--EEEEES-SSPPPBTTTT---TT----SS-GGGSHHHHHHHTTTTHHHHH---EEEEEEEE-TTS-EEEEEEEESTT-HHHHHHHHHHHHHHS--TT---GGG-

Radius of gyration: 20.55 Å; Cα contacts (8 Å, |Δi|>4): 1164; chains: 1; bounding box: 48×49×55 Å

Organism: Paenarthrobacter ureafaciens (NCBI:txid37931)